Protein 4L0N (pdb70)

GO terms:
  GO:0035329 hippo signaling (P, IDA)
  GO:0005737 cytoplasm (C, IDA)
  GO:0005813 centrosome (C, IDA)
  GO:0060243 negative regulation of cell growth involved in contact inhibition (P, IDA)
  GO:0071539 protein localization to centrosome (P, IDA)
  GO:0035332 positive regulation of hippo signaling (P, IDA)
  GO:0032991 protein-containing complex (C, IDA)
  GO:0140537 transcription regulator activator activity (F, IGI)
  GO:0050821 protein stabilization (P, IMP)
  GO:0004672 protein kinase activity (F, IDA)
  GO:0004674 protein serine/threonine kinase activity (F, IDA)
  GO:0005737 cytoplasm (C, EXP)
  GO:0106310 protein serine kinase activity (F, EXP)
  GO:0035329 hippo signaling (P, TAS)
  GO:0006915 apoptotic process (P, TAS)
  GO:0005515 protein binding (F, IPI)
  GO:0004674 protein serine/threonine kinase activity (F, EXP)
  GO:0005829 cytosol (C, TAS)
  GO:0042802 identical protein binding (F, IPI)
  GO:0043539 protein serine/threonine kinase activator activity (F, TAS)

Structure (mmCIF, N/CA/C/O backbone):
data_4L0N
#
_entry.id   4L0N
#
_cell.length_a   61.320
_cell.length_b   61.320
_cell.length_c   301.860
_cell.angle_alpha   90.00
_cell.angle_beta   90.00
_cell.angle_gamma   90.00
#
_symmetry.space_group_name_H-M   'P 41 21 2'
#
loop_
_entity.id
_entity.type
_entity.pdbx_description
1 polymer 'Serine/threonine-protein kinase 3'
2 water water
#
loop_
_atom_site.group_PDB
_atom_site.id
_atom_site.type_symbol
_atom_site.label_atom_id
_atom_site.label_alt_id
_atom_site.label_comp_id
_atom_site.label_asym_id
_atom_site.label_entity_id
_atom_site.label_seq_id
_atom_site.pdbx_PDB_ins_code
_atom_site.Cartn_x
_atom_site.Cartn_y
_atom_site.Cartn_z
_atom_site.occupancy
_atom_site.B_iso_or_equiv
_atom_site.auth_seq_id
_atom_site.auth_comp_id
_atom_site.auth_asym_id
_atom_site.auth_atom_id
_atom_site.pdbx_PDB_model_num
ATOM 1 N N . SER A 1 1 ? 6.391 26.547 42.282 1.00 26.36 -1 SER A N 1
ATOM 2 C CA . SER A 1 1 ? 7.547 26.397 43.183 1.00 22.02 -1 SER A CA 1
ATOM 3 C C . SER A 1 1 ? 8.832 26.091 42.421 1.00 21.89 -1 SER A C 1
ATOM 4 O O . SER A 1 1 ? 8.793 25.652 41.241 1.00 19.73 -1 SER A O 1
ATOM 7 N N . MET A 1 2 ? 9.972 26.226 43.100 1.00 21.59 0 MET A N 1
ATOM 8 C CA . MET A 1 2 ? 11.253 25.837 42.527 1.00 21.33 0 MET A CA 1
ATOM 9 C C . MET A 1 2 ? 11.300 24.374 42.124 1.00 20.18 0 MET A C 1
ATOM 10 O O . MET A 1 2 ? 11.942 24.028 41.123 1.00 19.59 0 MET A O 1
ATOM 15 N N . ASP A 1 3 ? 10.690 23.508 42.920 1.00 17.49 436 ASP A N 1
ATOM 16 C CA . ASP A 1 3 ? 10.723 22.091 42.592 1.00 16.71 436 ASP A CA 1
ATOM 17 C C . ASP A 1 3 ? 9.982 21.831 41.271 1.00 16.41 436 ASP A C 1
ATOM 18 O O . ASP A 1 3 ? 10.515 21.130 40.394 1.00 15.04 436 ASP A O 1
ATOM 23 N N . PHE A 1 4 ? 8.798 22.407 41.145 1.00 15.70 437 PHE A N 1
ATOM 24 C CA . PHE A 1 4 ? 8.071 22.330 39.885 1.00 16.14 437 PHE A CA 1
ATOM 25 C C . PHE A 1 4 ? 8.874 22.904 38.740 1.00 16.59 437 PHE A C 1
ATOM 26 O O . PHE A 1 4 ? 8.942 22.303 37.672 1.00 15.56 437 PHE A O 1
ATOM 34 N N . ASP A 1 5 ? 9.564 23.992 38.962 1.00 16.47 438 ASP A N 1
ATOM 35 C CA . ASP A 1 5 ? 10.361 24.647 37.877 1.00 16.67 438 ASP A CA 1
ATOM 36 C C . ASP A 1 5 ? 11.481 23.727 37.386 1.00 18.36 438 ASP A C 1
ATOM 37 O O . ASP A 1 5 ? 11.837 23.696 36.205 1.00 23.32 438 ASP A O 1
ATOM 42 N N . PHE A 1 6 ? 12.057 22.979 38.298 1.00 17.32 439 PHE A N 1
ATOM 43 C CA . PHE A 1 6 ? 13.067 22.013 37.930 1.00 17.07 439 PHE A CA 1
ATOM 44 C C . PHE A 1 6 ? 12.459 20.786 37.236 1.00 14.29 439 PHE A C 1
ATOM 45 O O . PHE A 1 6 ? 12.922 20.374 36.180 1.00 14.90 439 PHE A O 1
ATOM 53 N N . LEU A 1 7 ? 11.388 20.246 37.803 1.00 14.28 440 LEU A N 1
ATOM 54 C CA . LEU A 1 7 ? 10.847 19.008 37.336 1.00 12.88 440 LEU A CA 1
ATOM 55 C C . LEU A 1 7 ? 10.195 19.143 35.927 1.00 12.55 440 LEU A C 1
ATOM 56 O O . LEU A 1 7 ? 10.193 18.189 35.159 1.00 12.48 440 LEU A O 1
ATOM 61 N N . LYS A 1 8 ? 9.688 20.313 35.611 1.00 12.95 441 LYS A N 1
ATOM 62 C CA A LYS A 1 8 ? 9.043 20.541 34.310 0.50 13.47 441 LYS A CA 1
ATOM 63 C CA B LYS A 1 8 ? 9.054 20.528 34.304 0.50 13.51 441 LYS A CA 1
ATOM 64 C C . LYS A 1 8 ? 10.067 20.396 33.187 1.00 13.53 441 LYS A C 1
ATOM 65 O O . LYS A 1 8 ? 9.691 20.125 32.058 1.00 15.22 441 LYS A O 1
ATOM 76 N N . ASN A 1 9 ? 11.359 20.544 33.495 1.00 12.87 442 ASN A N 1
ATOM 77 C CA . ASN A 1 9 ? 12.427 20.370 32.514 1.00 13.80 442 ASN A CA 1
ATOM 78 C C . ASN A 1 9 ? 12.839 18.915 32.273 1.00 12.18 442 ASN A C 1
ATOM 79 O O . ASN A 1 9 ? 13.700 18.625 31.428 1.00 13.23 442 ASN A O 1
ATOM 84 N N . LEU A 1 10 ? 12.234 17.962 32.978 1.00 11.98 443 LEU A N 1
ATOM 85 C CA . LEU A 1 10 ? 12.555 16.574 32.801 1.00 12.90 443 LEU A CA 1
ATOM 86 C C . LEU A 1 10 ? 11.596 15.907 31.853 1.00 11.59 443 LEU A C 1
ATOM 87 O O . LEU A 1 10 ? 10.496 16.435 31.576 1.00 12.90 443 LEU A O 1
ATOM 92 N N . SER A 1 11 ? 12.016 14.784 31.289 1.00 11.07 444 SER A N 1
ATOM 93 C CA . SER A 1 11 ? 11.111 14.005 30.461 1.00 12.77 444 SER A CA 1
ATOM 94 C C . SER A 1 11 ? 9.955 13.412 31.216 1.00 12.02 444 SER A C 1
ATOM 95 O O . SER A 1 11 ? 10.034 13.193 32.407 1.00 11.87 444 SER A O 1
ATOM 98 N N . LEU A 1 12 ? 8.882 13.088 30.501 1.00 12.82 445 LEU A N 1
ATOM 99 C CA . LEU A 1 12 ? 7.758 12.419 31.143 1.00 13.23 445 LEU A CA 1
ATOM 100 C C . LEU A 1 12 ? 8.220 11.098 31.758 1.00 13.01 445 LEU A C 1
ATOM 101 O O . LEU A 1 12 ? 7.822 10.750 32.868 1.00 13.40 445 LEU A O 1
ATOM 106 N N . GLU A 1 13 ? 9.040 10.322 31.043 1.00 14.73 446 GLU A N 1
ATOM 107 C CA . GLU A 1 13 ? 9.458 9.023 31.569 1.00 15.60 446 GLU A CA 1
ATOM 108 C C . GLU A 1 13 ? 10.247 9.206 32.843 1.00 14.40 446 GLU A C 1
ATOM 109 O O . GLU A 1 13 ? 10.106 8.411 33.774 1.00 15.34 446 GLU A O 1
ATOM 115 N N . GLU A 1 14 ? 11.133 10.200 32.875 1.00 14.60 447 GLU A N 1
ATOM 116 C CA . GLU A 1 14 ? 11.879 10.434 34.104 1.00 14.01 447 GLU A CA 1
ATOM 117 C C . GLU A 1 14 ? 10.976 10.821 35.292 1.00 12.86 447 GLU A C 1
ATOM 118 O O . GLU A 1 14 ? 11.177 10.427 36.463 1.00 13.98 447 GLU A O 1
ATOM 124 N N . LEU A 1 15 ? 9.980 11.629 34.968 1.00 11.58 448 LEU A N 1
ATOM 125 C CA . LEU A 1 15 ? 9.023 12.038 36.013 1.00 11.24 448 LEU A CA 1
ATOM 126 C C . LEU A 1 15 ? 8.274 10.787 36.522 1.00 12.09 448 LEU A C 1
ATOM 127 O O . LEU A 1 15 ? 8.045 10.672 37.728 1.00 11.98 448 LEU A O 1
ATOM 132 N N . GLN A 1 16 ? 7.905 9.875 35.630 1.00 11.89 449 GLN A N 1
ATOM 133 C CA . GLN A 1 16 ? 7.201 8.658 36.058 1.00 13.45 449 GLN A CA 1
ATOM 134 C C . GLN A 1 16 ? 8.084 7.809 36.956 1.00 13.08 449 GLN A C 1
ATOM 135 O O . GLN A 1 16 ? 7.666 7.286 37.985 1.00 13.41 449 GLN A O 1
ATOM 141 N N . MET A 1 17 ? 9.352 7.732 36.595 1.00 12.83 450 MET A N 1
ATOM 142 C CA A MET A 1 17 ? 10.304 6.974 37.395 0.70 13.71 450 MET A CA 1
ATOM 143 C CA B MET A 1 17 ? 10.311 6.971 37.423 0.30 13.49 450 MET A CA 1
ATOM 144 C C . MET A 1 17 ? 10.492 7.610 38.808 1.00 13.83 450 MET A C 1
ATOM 145 O O . MET A 1 17 ? 10.547 6.934 39.864 1.00 14.90 450 MET A O 1
ATOM 154 N N . ARG A 1 18 ? 10.616 8.937 38.836 1.00 13.24 451 ARG A N 1
ATOM 155 C CA A ARG A 1 18 ? 10.767 9.648 40.097 0.70 13.45 451 ARG A CA 1
ATOM 156 C CA B ARG A 1 18 ? 10.759 9.627 40.097 0.30 13.01 451 ARG A CA 1
ATOM 157 C C . ARG A 1 18 ? 9.525 9.452 40.955 1.00 12.71 451 ARG A C 1
ATOM 158 O O . ARG A 1 18 ? 9.655 9.247 42.171 1.00 14.28 451 ARG A O 1
ATOM 173 N N . LEU A 1 19 ? 8.331 9.491 40.363 1.00 11.71 452 LEU A N 1
ATOM 174 C CA . LEU A 1 19 ? 7.118 9.298 41.159 1.00 13.03 452 LEU A CA 1
ATOM 175 C C . LEU A 1 19 ? 7.143 7.901 41.792 1.00 12.35 452 LEU A C 1
ATOM 176 O O . LEU A 1 19 ? 6.834 7.744 42.993 1.00 14.22 452 LEU A O 1
ATOM 181 N N . LYS A 1 20 ? 7.484 6.868 41.010 1.00 12.94 453 LYS A N 1
ATOM 182 C CA A LYS A 1 20 ? 7.486 5.510 41.517 0.50 13.67 453 LYS A CA 1
ATOM 183 C CA B LYS A 1 20 ? 7.570 5.468 41.458 0.50 14.03 453 LYS A CA 1
ATOM 184 C C . LYS A 1 20 ? 8.566 5.246 42.571 1.00 14.31 453 LYS A C 1
ATOM 185 O O . LYS A 1 20 ? 8.388 4.395 43.428 1.00 16.72 453 LYS A O 1
ATOM 196 N N . ALA A 1 21 ? 9.647 6.008 42.541 1.00 13.56 454 ALA A N 1
ATOM 197 C CA . ALA A 1 21 ? 10.735 5.822 43.509 1.00 14.27 454 ALA A CA 1
ATOM 198 C C . ALA A 1 21 ? 10.398 6.368 44.888 1.00 14.81 454 ALA A C 1
ATOM 199 O O . ALA A 1 21 ? 11.034 5.980 45.876 1.00 16.47 454 ALA A O 1
ATOM 201 N N . LEU A 1 22 ? 9.419 7.249 44.989 1.00 13.63 455 LEU A N 1
ATOM 202 C CA . LEU A 1 22 ? 9.137 7.922 46.273 1.00 14.94 455 LEU A CA 1
ATOM 203 C C . LEU A 1 22 ? 8.743 6.918 47.381 1.00 15.24 455 LEU A C 1
ATOM 204 O O . LEU A 1 22 ? 9.216 7.040 48.520 1.00 14.27 455 LEU A O 1
ATOM 209 N N . ASP A 1 23 ? 7.814 6.005 47.098 1.00 15.46 456 ASP A N 1
ATOM 210 C CA . ASP A 1 23 ? 7.359 5.067 48.131 1.00 15.64 456 ASP A CA 1
ATOM 211 C C . ASP A 1 23 ? 8.499 4.209 48.691 1.00 15.00 456 ASP A C 1
ATOM 212 O O . ASP A 1 23 ? 8.643 4.106 49.918 1.00 15.51 456 ASP A O 1
ATOM 217 N N . PRO A 1 24 ? 9.336 3.580 47.839 1.00 15.57 457 PRO A N 1
ATOM 218 C CA . PRO A 1 24 ? 10.448 2.829 48.368 1.00 16.20 457 PRO A CA 1
ATOM 219 C C . PRO A 1 24 ? 11.468 3.680 49.106 1.00 15.46 457 PRO A C 1
ATOM 220 O O . PRO A 1 24 ? 12.067 3.256 50.113 1.00 18.69 457 PRO A O 1
ATOM 224 N N . MET A 1 25 ? 11.712 4.888 48.657 1.00 15.55 458 MET A N 1
ATOM 225 C CA . MET A 1 25 ? 12.604 5.797 49.389 1.00 16.96 458 MET A CA 1
ATOM 226 C C . MET A 1 25 ? 12.063 6.123 50.772 1.00 16.33 458 MET A C 1
ATOM 227 O O . MET A 1 25 ? 12.835 6.123 51.742 1.00 16.96 458 MET A O 1
ATOM 232 N N . MET A 1 26 ? 10.776 6.392 50.874 1.00 13.55 459 MET A N 1
ATOM 233 C CA . MET A 1 26 ? 10.156 6.657 52.175 1.00 14.24 459 MET A CA 1
ATOM 234 C C . MET A 1 26 ? 10.296 5.445 53.080 1.00 13.10 459 MET A C 1
ATOM 235 O O . MET A 1 26 ? 10.588 5.588 54.256 1.00 13.63 459 MET A O 1
ATOM 240 N N . GLU A 1 27 ? 10.043 4.250 52.560 1.00 13.47 460 GLU A N 1
ATOM 241 C CA A GLU A 1 27 ? 10.149 3.032 53.360 0.70 14.29 460 GLU A CA 1
ATOM 242 C CA B GLU A 1 27 ? 10.148 3.036 53.357 0.30 14.14 460 GLU A CA 1
ATOM 243 C C . GLU A 1 27 ? 11.554 2.849 53.889 1.00 14.31 460 GLU A C 1
ATOM 244 O O . GLU A 1 27 ? 11.724 2.443 55.079 1.00 14.76 460 GLU A O 1
ATOM 255 N N . ARG A 1 28 ? 12.574 3.170 53.108 1.00 14.86 461 ARG A N 1
ATOM 256 C CA . ARG A 1 28 ? 13.901 3.081 53.596 1.00 14.51 461 ARG A CA 1
ATOM 257 C C . ARG A 1 28 ? 14.176 4.085 54.677 1.00 15.34 461 ARG A C 1
ATOM 258 O O . ARG A 1 28 ? 14.906 3.776 55.653 1.00 17.07 461 ARG A O 1
ATOM 266 N N . GLU A 1 29 ? 13.619 5.290 54.526 1.00 14.46 462 GLU A N 1
ATOM 267 C CA . GLU A 1 29 ? 13.754 6.315 55.576 1.00 16.38 462 GLU A CA 1
ATOM 268 C C . GLU A 1 29 ? 13.131 5.870 56.897 1.00 13.95 462 GLU A C 1
ATOM 269 O O . GLU A 1 29 ? 13.630 6.182 57.970 1.00 16.41 462 GLU A O 1
ATOM 275 N N . ILE A 1 30 ? 12.012 5.202 56.833 1.00 12.46 463 ILE A N 1
ATOM 276 C CA . ILE A 1 30 ? 11.345 4.683 58.050 1.00 13.05 463 ILE A CA 1
ATOM 277 C C . ILE A 1 30 ? 12.278 3.672 58.685 1.00 13.91 463 ILE A C 1
ATOM 278 O O . ILE A 1 30 ? 12.424 3.654 59.902 1.00 13.63 463 ILE A O 1
ATOM 283 N N . GLU A 1 31 ? 12.894 2.780 57.909 1.00 12.52 464 GLU A N 1
ATOM 284 C CA . GLU A 1 31 ? 13.851 1.815 58.497 1.00 13.15 464 GLU A CA 1
ATOM 285 C C . GLU A 1 31 ? 15.006 2.564 59.166 1.00 14.05 464 GLU A C 1
ATOM 286 O O . GLU A 1 31 ? 15.472 2.152 60.265 1.00 15.19 464 GLU A O 1
ATOM 292 N N . GLU A 1 32 ? 15.563 3.577 58.534 1.00 14.91 465 GLU A N 1
ATOM 293 C CA . GLU A 1 32 ? 16.619 4.379 59.146 1.00 15.47 465 GLU A CA 1
ATOM 294 C C . GLU A 1 32 ? 16.161 4.981 60.463 1.00 16.35 465 GLU A C 1
ATOM 295 O O . GLU A 1 32 ? 16.913 5.025 61.443 1.00 17.72 465 GLU A O 1
ATOM 301 N N . LEU A 1 33 ? 14.926 5.464 60.498 1.00 15.91 466 LEU A N 1
ATOM 302 C CA . LEU A 1 33 ? 14.346 6.069 61.705 1.00 16.01 466 LEU A CA 1
ATOM 303 C C . LEU A 1 33 ? 14.305 5.033 62.808 1.00 15.99 466 LEU A C 1
ATOM 304 O O . LEU A 1 33 ? 14.597 5.321 63.993 1.00 17.63 466 LEU A O 1
ATOM 309 N N . ARG A 1 34 ? 13.894 3.834 62.499 1.00 13.75 467 ARG A N 1
ATOM 310 C CA . ARG A 1 34 ? 13.841 2.813 63.537 1.00 15.10 467 ARG A CA 1
ATOM 311 C C . ARG A 1 34 ? 15.225 2.570 64.127 1.00 15.47 467 ARG A C 1
ATOM 312 O O . ARG A 1 34 ? 15.374 2.348 65.324 1.00 15.54 467 ARG A O 1
ATOM 320 N N . GLN A 1 35 ? 16.244 2.553 63.304 1.00 14.58 468 GLN A N 1
ATOM 321 C CA . GLN A 1 35 ? 17.615 2.350 63.789 1.00 15.62 468 GLN A CA 1
ATOM 322 C C . GLN A 1 35 ? 18.048 3.521 64.668 1.00 16.57 468 GLN A C 1
ATOM 323 O O . GLN A 1 35 ? 18.693 3.308 65.688 1.00 19.60 468 GLN A O 1
ATOM 329 N N . ARG A 1 36 ? 17.661 4.748 64.312 1.00 17.37 469 ARG A N 1
ATOM 330 C CA . ARG A 1 36 ? 17.966 5.881 65.155 1.00 16.73 469 ARG A CA 1
ATOM 331 C C . ARG A 1 36 ? 17.253 5.762 66.508 1.00 17.57 469 ARG A C 1
ATOM 332 O O . ARG A 1 36 ? 17.854 6.122 67.552 1.00 19.82 469 ARG A O 1
ATOM 340 N N . TYR A 1 37 ? 16.034 5.271 66.539 1.00 16.03 470 TYR A N 1
ATOM 341 C CA . TYR A 1 37 ? 15.340 5.148 67.803 1.00 15.88 470 TYR A CA 1
ATOM 342 C C . TYR A 1 37 ? 15.952 4.107 68.732 1.00 17.76 470 TYR A C 1
ATOM 343 O O . TYR A 1 37 ? 15.837 4.266 69.975 1.00 17.48 470 TYR A O 1
ATOM 352 N N . THR A 1 38 ? 16.616 3.064 68.213 1.00 18.22 471 THR A N 1
ATOM 353 C CA A THR A 1 38 ? 17.314 2.085 69.107 0.50 19.94 471 THR A CA 1
ATOM 354 C CA B THR A 1 38 ? 17.238 2.103 69.102 0.50 18.77 471 THR A CA 1
ATOM 355 C C . THR A 1 38 ? 18.350 2.802 69.926 1.00 17.39 471 THR A C 1
ATOM 356 O O . THR A 1 38 ? 18.521 2.517 71.099 1.00 18.39 471 THR A O 1
ATOM 363 N N . ALA A 1 39 ? 19.016 3.781 69.320 1.00 18.32 472 ALA A N 1
ATOM 364 C CA . ALA A 1 39 ? 20.027 4.621 69.962 1.00 18.76 472 ALA A CA 1
ATOM 365 C C . ALA A 1 39 ? 19.484 5.659 70.964 1.00 20.50 472 ALA A C 1
ATOM 366 O O . ALA A 1 39 ? 20.221 6.171 71.832 1.00 21.98 472 ALA A O 1
ATOM 368 N N . LYS A 1 40 ? 18.221 6.006 70.803 1.00 16.21 473 LYS A N 1
ATOM 369 C CA . LYS A 1 40 ? 17.531 6.807 71.796 1.00 16.21 473 LYS A CA 1
ATOM 370 C C . LYS A 1 40 ? 17.115 5.971 72.985 1.00 16.30 473 LYS A C 1
ATOM 371 O O . LYS A 1 40 ? 17.129 6.419 74.146 1.00 16.92 473 LYS A O 1
ATOM 377 N N . ARG A 1 41 ? 16.704 4.764 72.718 1.00 15.75 474 ARG A N 1
ATOM 378 C CA . ARG A 1 41 ? 16.284 3.869 73.776 1.00 15.00 474 ARG A CA 1
ATOM 379 C C . ARG A 1 41 ? 17.421 3.429 74.674 1.00 15.71 474 ARG A C 1
ATOM 380 O O . ARG A 1 41 ? 17.273 3.303 75.888 1.00 16.16 474 ARG A O 1
ATOM 388 N N . GLN A 1 42 ? 18.569 3.169 74.087 1.00 15.23 475 GLN A N 1
ATOM 389 C CA . GLN A 1 42 ? 19.640 2.514 74.798 1.00 14.54 475 GLN A CA 1
ATOM 390 C C . GLN A 1 42 ? 20.122 3.292 76.040 1.00 15.63 475 GLN A C 1
ATOM 391 O O . GLN A 1 42 ? 20.343 2.656 77.061 1.00 16.98 475 GLN A O 1
ATOM 397 N N . PRO A 1 43 ? 20.362 4.605 75.911 1.00 15.25 476 PRO A N 1
ATOM 398 C CA . PRO A 1 43 ? 20.836 5.335 77.134 1.00 15.74 476 PRO A CA 1
ATOM 399 C C . PRO A 1 43 ? 19.857 5.218 78.275 1.00 14.37 476 PRO A C 1
ATOM 400 O O . PRO A 1 43 ? 20.284 5.262 79.438 1.00 15.98 476 PRO A O 1
ATOM 404 N N . ILE A 1 44 ? 18.552 5.223 77.987 1.00 14.41 477 ILE A N 1
ATOM 405 C CA . ILE A 1 44 ? 17.556 5.104 79.038 1.00 14.92 477 ILE A CA 1
ATOM 406 C C . ILE A 1 44 ? 17.680 3.759 79.686 1.00 14.03 477 ILE A C 1
ATOM 407 O O . ILE A 1 44 ? 17.648 3.659 80.931 1.00 14.54 477 ILE A O 1
ATOM 412 N N . LEU A 1 45 ? 17.799 2.680 78.893 1.00 15.19 478 LEU A N 1
ATOM 413 C CA . LEU A 1 45 ? 17.986 1.356 79.440 1.00 16.67 478 LEU A CA 1
ATOM 414 C C . LEU A 1 45 ? 19.275 1.319 80.283 1.00 15.82 478 LEU A C 1
ATOM 415 O O . LEU A 1 45 ? 19.294 0.721 81.337 1.00 17.88 478 LEU A O 1
ATOM 420 N N . ASP A 1 46 ? 20.334 1.951 79.800 1.00 14.92 479 ASP A N 1
ATOM 421 C CA . ASP A 1 46 ? 21.646 1.977 80.518 1.00 18.35 479 ASP A CA 1
ATOM 422 C C . ASP A 1 46 ? 21.469 2.692 81.878 1.00 17.76 479 ASP A C 1
ATOM 423 O O . ASP A 1 46 ? 22.034 2.245 82.909 1.00 18.89 479 ASP A O 1
ATOM 428 N N . ALA A 1 47 ? 20.710 3.788 81.874 1.00 15.62 480 ALA A N 1
ATOM 429 C CA . ALA A 1 47 ? 20.463 4.518 83.111 1.00 16.81 480 ALA A CA 1
ATOM 430 C C . ALA A 1 47 ? 19.663 3.675 84.064 1.00 16.84 480 ALA A C 1
ATOM 431 O O . ALA A 1 47 ? 19.962 3.672 85.294 1.00 17.76 480 ALA A O 1
ATOM 433 N N . MET A 1 48 ? 18.652 2.951 83.578 1.00 16.28 481 MET A N 1
ATOM 434 C CA . MET A 1 48 ? 17.854 2.054 84.435 1.00 15.91 481 MET A CA 1
ATOM 435 C C . MET A 1 48 ? 18.813 1.016 85.084 1.00 18.75 481 MET A C 1
ATOM 436 O O . MET A 1 48 ? 18.740 0.729 86.280 1.00 19.91 481 MET A O 1
ATOM 441 N N . ASP A 1 49 ? 19.708 0.476 84.286 1.00 17.92 482 ASP A N 1
ATOM 442 C CA . ASP A 1 49 ? 20.606 -0.583 84.756 1.00 19.45 482 ASP A CA 1
ATOM 443 C C . ASP A 1 49 ? 21.623 -0.023 85.810 1.00 21.31 482 ASP A C 1
ATOM 444 O O . ASP A 1 49 ? 22.179 -0.814 86.595 1.00 31.63 482 ASP A O 1
ATOM 449 N N . ALA A 1 50 ? 21.900 1.289 85.768 1.00 21.25 483 ALA A N 1
ATOM 450 C CA . ALA A 1 50 ? 22.858 1.951 86.696 1.00 21.35 483 ALA A CA 1
ATOM 451 C C . ALA A 1 50 ? 22.278 2.383 88.042 1.00 24.51 483 ALA A C 1
ATOM 452 O O . ALA A 1 50 ? 23.064 2.702 88.990 1.00 27.45 483 ALA A O 1
ATOM 454 N N . LYS A 1 51 ? 20.952 2.371 88.147 1.00 22.89 484 LYS A N 1
ATOM 455 C CA . LYS A 1 51 ? 20.268 2.792 89.362 1.00 23.21 484 LYS A CA 1
ATOM 456 C C . LYS A 1 51 ? 20.600 1.780 90.455 1.00 26.49 484 LYS A C 1
ATOM 457 O O . LYS A 1 51 ? 20.692 0.568 90.198 1.00 31.49 484 LYS A O 1
ATOM 464 N N . SER B 1 1 ? 27.991 10.853 78.601 1.00 41.40 -1 SER B N 1
ATOM 465 C CA . SER B 1 1 ? 27.375 12.061 77.973 1.00 41.77 -1 SER B CA 1
ATOM 466 C C . SER B 1 1 ? 26.662 12.863 79.039 1.00 41.17 -1 SER B C 1
ATOM 467 O O . SER B 1 1 ? 26.282 12.294 80.076 1.00 33.36 -1 SER B O 1
ATOM 470 N N . MET B 1 2 ? 26.501 14.174 78.798 1.00 38.56 0 MET B N 1
ATOM 471 C CA . MET B 1 2 ? 25.706 15.052 79.674 1.00 32.52 0 MET B CA 1
ATOM 472 C C . MET B 1 2 ? 24.255 14.551 79.730 1.00 32.07 0 MET B C 1
ATOM 473 O O . MET B 1 2 ? 23.622 14.612 80.775 1.00 28.69 0 MET B O 1
ATOM 478 N N . ASP B 1 3 ? 23.777 14.016 78.601 1.00 28.05 436 ASP B N 1
ATOM 479 C CA . ASP B 1 3 ? 22.438 13.421 78.497 1.00 27.16 436 ASP B CA 1
ATOM 480 C C . ASP B 1 3 ? 22.371 12.194 79.415 1.00 26.79 436 ASP B C 1
ATOM 481 O O . ASP B 1 3 ? 21.454 12.060 80.195 1.00 22.88 436 ASP B O 1
ATOM 486 N N . PHE B 1 4 ? 23.390 11.322 79.378 1.00 28.09 437 PHE B N 1
ATOM 487 C CA . PHE B 1 4 ? 23.388 10.108 80.213 1.00 24.40 437 PHE B CA 1
ATOM 488 C C . PHE B 1 4 ? 23.449 10.520 81.690 1.00 19.55 437 PHE B C 1
ATOM 489 O O . PHE B 1 4 ? 22.786 9.919 82.558 1.00 19.90 437 PHE B O 1
ATOM 497 N N . ASP B 1 5 ? 24.252 11.519 81.970 1.00 21.79 438 ASP B N 1
ATOM 498 C CA . ASP B 1 5 ? 24.384 12.012 83.351 1.00 21.82 438 ASP B CA 1
ATOM 499 C C . ASP B 1 5 ? 23.058 12.551 83.882 1.00 19.34 438 ASP B C 1
ATOM 500 O O . ASP B 1 5 ? 22.687 12.283 85.017 1.00 20.04 438 ASP B O 1
ATOM 505 N N . PHE B 1 6 ? 22.302 13.199 83.015 1.00 18.35 439 PHE B N 1
ATOM 506 C CA . PHE B 1 6 ? 20.931 13.566 83.322 1.00 14.98 439 PHE B CA 1
ATOM 507 C C . PHE B 1 6 ? 20.036 12.352 83.580 1.00 14.31 439 PHE B C 1
ATOM 508 O O . PHE B 1 6 ? 19.345 12.234 84.600 1.00 14.19 439 PHE B O 1
ATOM 516 N N . LEU B 1 7 ? 20.025 11.413 82.665 1.00 14.58 440 LEU B N 1
ATOM 517 C CA . LEU B 1 7 ? 19.194 10.226 82.795 1.00 14.17 440 LEU B CA 1
ATOM 518 C C . LEU B 1 7 ? 19.455 9.402 84.072 1.00 13.94 440 LEU B C 1
ATOM 519 O O . LEU B 1 7 ? 18.517 8.919 84.726 1.00 14.38 440 LEU B O 1
ATOM 524 N N . LYS B 1 8 ? 20.706 9.299 84.437 1.00 15.50 441 LYS B N 1
ATOM 525 C CA . LYS B 1 8 ? 21.118 8.571 85.677 1.00 19.72 441 LYS B CA 1
ATOM 526 C C . LYS B 1 8 ? 20.514 9.188 86.908 1.00 15.28 441 LYS B C 1
ATOM 527 O O . LYS B 1 8 ? 20.321 8.504 87.936 1.00 15.73 441 LYS B O 1
ATOM 533 N N . ASN B 1 9 ? 20.261 10.489 86.862 1.00 15.30 442 ASN B N 1
ATOM 534 C CA . ASN B 1 9 ? 19.593 11.179 88.008 1.00 16.04 442 ASN B CA 1
ATOM 535 C C . ASN B 1 9 ? 18.167 10.729 88.206 1.00 16.26 442 ASN B C 1
ATOM 536 O O . ASN B 1 9 ? 17.615 10.763 89.302 1.00 16.66 442 ASN B O 1
ATOM 541 N N . LEU B 1 10 ? 17.488 10.405 87.111 1.00 13.48 443 LEU B N 1
ATOM 542 C CA . LEU B 1 10 ? 16.066 10.252 87.146 1.00 14.11 443 LEU B CA 1
ATOM 543 C C . LEU B 1 10 ? 15.616 9.029 87.891 1.00 12.54 443 LEU B C 1
ATOM 544 O O . LEU B 1 10 ? 16.252 7.960 87.822 1.00 15.07 443 LEU B O 1
ATOM 549 N N . SER B 1 11 ? 14.458 9.114 88.540 1.00 13.52 444 SER B N 1
ATOM 550 C CA . SER B 1 11 ? 13.861 7.947 89.174 1.00 15.54 444 SER B CA 1
ATOM 551 C C . SER B 1 11 ? 13.551 6.898 88.113 1.00 14.27 444 SER B C 1
ATOM 552 O O . SER B 1 11 ? 13.362 7.219 86.899 1.00 13.04 444 SER B O 1
ATOM 555 N N . LEU B 1 12 ? 13.394 5.657 88.522 1.00 14.45 445 LEU B N 1
ATOM 556 C CA A LEU B 1 12 ? 12.944 4.590 87.596 0.50 14.46 445 LEU B CA 1
ATOM 557 C CA B LEU B 1 12 ? 12.968 4.609 87.590 0.50 14.20 445 LEU B CA 1
ATOM 558 C C . LEU B 1 12 ? 11.629 4.949 86.905 1.00 15.83 445 LEU B C 1
ATOM 559 O O . LEU B 1 12 ? 11.464 4.693 85.696 1.00 17.66 445 LEU B O 1
ATOM 568 N N . GLU B 1 13 ? 10.699 5.574 87.649 1.00 15.84 446 GLU B N 1
ATOM 569 C CA A GLU B 1 13 ? 9.410 5.954 87.110 0.50 17.13 446 GLU B CA 1
ATOM 570 C CA B GLU B 1 13 ? 9.395 5.966 87.095 0.50 17.14 446 GLU B CA 1
ATOM 571 C C . GLU B 1 13 ? 9.606 6.994 85.988 1.00 15.27 446 GLU B C 1
ATOM 572 O O . GLU B 1 13 ? 8.952 6.938 84.934 1.00 16.78 446 GLU B O 1
ATOM 583 N N . GLU B 1 14 ? 10.503 7.938 86.191 1.00 14.38 447 GLU B N 1
ATOM 584 C CA . GLU B 1 14 ? 10.741 8.954 85.177 1.00 13.64 447 GLU B CA 1
ATOM 585 C C . GLU B 1 14 ? 11.393 8.322 83.934 1.00 13.12 447 GLU B C 1
ATOM 586 O O . GLU B 1 14 ? 11.098 8.700 82.787 1.00 13.48 447 GLU B O 1
ATOM 592 N N . LEU B 1 15 ? 12.283 7.380 84.132 1.00 13.11 448 LEU B N 1
ATOM 593 C CA . LEU B 1 15 ? 12.944 6.673 83.009 1.00 12.82 448 LEU B CA 1
ATOM 594 C C . LEU B 1 15 ? 11.932 5.839 82.261 1.00 13.24 448 LEU B C 1
ATOM 595 O O . LEU B 1 15 ? 11.982 5.804 81.014 1.00 14.60 448 LEU B O 1
ATOM 600 N N . GLN B 1 16 ? 11.042 5.144 82.950 1.00 13.79 449 GLN B N 1
ATOM 601 C CA . GLN B 1 16 ? 10.037 4.376 82.303 1.00 16.43 449 GLN B CA 1
ATOM 602 C C . GLN B 1 16 ? 9.133 5.242 81.454 1.00 16.08 449 GLN B C 1
ATOM 603 O O . GLN B 1 16 ? 8.769 4.858 80.324 1.00 18.16 449 GLN B O 1
ATOM 609 N N . MET B 1 17 ? 8.751 6.400 81.945 1.00 14.49 450 MET B N 1
ATOM 610 C CA . MET B 1 17 ? 7.905 7.278 81.207 1.00 15.07 450 MET B CA 1
ATOM 611 C C . MET B 1 17 ? 8.576 7.725 79.919 1.00 14.30 450 MET B C 1
ATOM 612 O O . MET B 1 17 ? 7.948 7.772 78.874 1.00 16.07 450 MET B O 1
ATOM 617 N N . ARG B 1 18 ? 9.848 8.064 79.971 1.00 14.47 451 ARG B N 1
ATOM 618 C CA . ARG B 1 18 ? 10.629 8.484 78.800 1.00 15.15 451 ARG B CA 1
ATOM 619 C C . ARG B 1 18 ? 10.743 7.334 77.806 1.00 15.03 451 ARG B C 1
ATOM 620 O O . ARG B 1 18 ? 10.609 7.528 76.589 1.00 17.03 451 ARG B O 1
ATOM 628 N N . LEU B 1 19 ? 11.010 6.143 78.275 1.00 14.31 452 LEU B N 1
ATOM 629 C CA . LEU B 1 19 ? 11.165 5.020 77.354 1.00 16.61 452 LEU B CA 1
ATOM 630 C C . LEU B 1 19 ? 9.849 4.809 76.623 1.00 17.33 452 LEU B C 1
ATOM 631 O O . LEU B 1 19 ? 9.830 4.667 75.400 1.00 18.31 452 LEU B O 1
ATOM 636 N N . LYS B 1 20 ? 8.739 4.815 77.339 1.00 16.25 453 LYS B N 1
ATOM 637 C CA . LYS B 1 20 ? 7.423 4.564 76.730 1.00 16.98 453 LYS B CA 1
ATOM 638 C C . LYS B 1 20 ? 7.057 5.666 75.740 1.00 17.50 453 LYS B C 1
ATOM 639 O O . LYS B 1 20 ? 6.476 5.351 74.685 1.00 20.39 453 LYS B O 1
ATOM 645 N N . ALA B 1 21 ? 7.476 6.896 76.002 1.00 17.34 454 ALA B N 1
ATOM 646 C CA . ALA B 1 21 ? 7.139 8.038 75.128 1.00 18.37 454 ALA B CA 1
ATOM 647 C C . ALA B 1 21 ? 7.831 7.942 73.767 1.00 17.64 454 ALA B C 1
ATOM 648 O O . ALA B 1 21 ? 7.383 8.548 72.841 1.00 17.65 454 ALA B O 1
ATOM 650 N N . LEU B 1 22 ? 8.918 7.191 73.667 1.00 16.86 455 LEU B N 1
ATOM 651 C CA . LEU B 1 22 ? 9.658 7.112 72.428 1.00 17.28 455 LEU B CA 1
ATOM 652 C C . LEU B 1 22 ? 8.805 6.447 71.330 1.00 15.53 455 LEU B C 1
ATOM 653 O O . LEU B 1 22 ? 9.036 6.704 70.142 1.00 15.86 455 LEU B O 1
ATOM 658 N N . ASP B 1 23 ? 7.885 5.585 71.692 1.00 17.78 456 ASP B N 1
ATOM 659 C CA . ASP B 1 23 ? 7.039 4.887 70.706 1.00 17.71 456 ASP B CA 1
ATOM 660 C C . ASP B 1 23 ? 6.108 5.895 69.975 1.00 15.99 456 ASP B C 1
ATOM 661 O O . ASP B 1 23 ? 6.184 6.000 68.733 1.00 16.62 456 ASP B O 1
ATOM 666 N N . PRO B 1 24 ? 5.286 6.678 70.689 1.00 17.47 457 PRO B N 1
ATOM 667 C CA . PRO B 1 24 ? 4.480 7.638 69.957 1.00 16.61 457 PRO B CA 1
ATOM 668 C C . PRO B 1 24 ? 5.369 8.709 69.308 1.00 16.17 457 PRO B C 1
ATOM 669 O O . PRO B 1 24 ? 4.982 9.250 68.280 1.00 18.82 457 PRO B O 1
ATOM 673 N N . MET B 1 25 ? 6.547 9.024 69.854 1.00 16.10 458 MET B N 1
ATOM 674 C CA . MET B 1 25 ? 7.398 9.980 69.219 1.00 15.32 458 MET B CA 1
ATOM 675 C C . MET B 1 25 ? 7.844 9.453 67.844 1.00 14.16 458 MET B C 1
ATOM 676 O O . MET B 1 25 ? 7.857 10.219 66.871 1.00 16.19 458 MET B O 1
ATOM 681 N N . MET B 1 26 ? 8.265 8.189 67.791 1.00 14.32 459 MET B N 1
ATOM 682 C CA . MET B 1 26 ? 8.738 7.637 66.539 1.00 14.11 459 MET B CA 1
ATOM 683 C C . MET B 1 26 ? 7.563 7.611 65.539 1.00 15.56 459 MET B C 1
ATOM 684 O O . MET B 1 26 ? 7.717 7.923 64.347 1.00 15.17 459 MET B O 1
ATOM 689 N N . GLU B 1 27 ? 6.401 7.191 65.991 1.00 14.14 460 GLU B N 1
ATOM 690 C CA . GLU B 1 27 ? 5.244 7.150 65.099 1.00 13.63 460 GLU B CA 1
ATOM 691 C C . GLU B 1 27 ? 4.924 8.516 64.562 1.00 14.80 460 GLU B C 1
ATOM 692 O O . GLU B 1 27 ? 4.559 8.667 63.365 1.00 15.70 460 GLU B O 1
ATOM 698 N N . ARG B 1 28 ? 5.013 9.551 65.386 1.00 14.77 461 ARG B N 1
ATOM 699 C CA . ARG B 1 28 ? 4.809 10.923 64.915 1.00 15.17 461 ARG B CA 1
ATOM 700 C C . ARG B 1 28 ? 5.818 11.307 63.812 1.00 13.88 461 ARG B C 1
ATOM 701 O O . ARG B 1 28 ? 5.476 12.019 62.837 1.00 15.80 461 ARG B O 1
ATOM 709 N N . GLU B 1 29 ? 7.059 10.871 63.974 1.00 15.06 462 GLU B N 1
ATOM 710 C CA . GLU B 1 29 ? 8.073 11.180 62.973 1.00 16.19 462 GLU B CA 1
ATOM 711 C C . GLU B 1 29 ? 7.796 10.371 61.679 1.00 14.92 462 GLU B C 1
ATOM 712 O O . GLU B 1 29 ? 8.035 10.897 60.580 1.00 16.09 462 GLU B O 1
ATOM 718 N N . ILE B 1 30 ? 7.244 9.174 61.785 1.00 13.22 463 ILE B N 1
ATOM 719 C CA . ILE B 1 30 ? 6.836 8.412 60.575 1.00 14.88 463 ILE B CA 1
ATOM 720 C C . ILE B 1 30 ? 5.734 9.213 59.873 1.00 15.96 463 ILE B C 1
ATOM 721 O O . ILE B 1 30 ? 5.720 9.309 58.634 1.00 16.27 463 ILE B O 1
ATOM 726 N N . GLU B 1 31 ? 4.797 9.787 60.617 1.00 14.75 464 GLU B N 1
ATOM 727 C CA . GLU B 1 31 ? 3.727 10.590 60.018 1.00 15.42 464 GLU B CA 1
ATOM 728 C C . GLU B 1 31 ? 4.295 11.780 59.352 1.00 16.54 464 GLU B C 1
ATOM 729 O O . GLU B 1 31 ? 3.829 12.145 58.244 1.00 17.25 464 GLU B O 1
ATOM 735 N N . GLU B 1 32 ? 5.323 12.399 59.929 1.00 15.29 465 GLU B N 1
ATOM 736 C CA . GLU B 1 32 ? 5.930 13.565 59.269 1.00 17.95 465 GLU B CA 1
ATOM 737 C C . GLU B 1 32 ? 6.592 13.105 57.977 1.00 16.16 465 GLU B C 1
ATOM 738 O O . GLU B 1 32 ? 6.560 13.835 56.969 1.00 18.05 465 GLU B O 1
ATOM 744 N N . LEU B 1 33 ? 7.274 11.980 57.987 1.00 15.85 466 LEU B N 1
ATOM 745 C CA . LEU B 1 33 ? 7.886 11.449 56.730 1.00 17.39 466 LEU B CA 1
ATOM 746 C C . LEU B 1 33 ? 6.814 11.316 55.654 1.00 18.08 466 LEU B C 1
ATOM 747 O O . LEU B 1 33 ? 7.055 11.633 54.461 1.00 19.94 466 LEU B O 1
ATOM 752 N N . ARG B 1 34 ? 5.649 10.794 56.012 1.00 16.71 467 ARG B N 1
ATOM 753 C CA A ARG B 1 34 ? 4.536 10.643 55.061 0.50 18.54 467 ARG B CA 1
ATOM 754 C CA B ARG B 1 34 ? 4.622 10.652 55.017 0.50 19.57 467 ARG B CA 1
ATOM 755 C C . ARG B 1 34 ? 4.172 11.993 54.460 1.00 22.01 467 ARG B C 1
ATOM 756 O O . ARG B 1 34 ? 3.883 12.086 53.246 1.00 21.56 467 ARG B O 1
ATOM 771 N N . GLN B 1 35 ? 4.085 13.030 55.290 1.00 18.66 468 GLN B N 1
ATOM 772 C CA . GLN B 1 35 ? 3.795 14.375 54.786 1.00 19.91 468 GLN B CA 1
ATOM 773 C C . GLN B 1 35 ? 4.877 14.909 53.892 1.00 21.40 468 GLN B C 1
ATOM 774 O O . GLN B 1 35 ? 4.563 15.516 52.863 1.00 24.67 468 GLN B O 1
ATOM 780 N N . ARG B 1 36 ? 6.119 14.717 54.244 1.00 20.49 469 ARG B N 1
ATOM 781 C CA . ARG B 1 36 ? 7.226 15.192 53.440 1.00 20.99 469 ARG B CA 1
ATOM 782 C C . ARG B 1 36 ? 7.223 14.507 52.066 1.00 19.28 469 ARG B C 1
ATOM 783 O O . ARG B 1 36 ? 7.411 15.184 51.031 1.00 20.38 469 ARG B O 1
ATOM 791 N N . TYR B 1 37 ? 6.962 13.224 52.034 1.00 16.19 470 TYR B N 1
ATOM 792 C CA . TYR B 1 37 ? 6.991 12.507 50.777 1.00 16.64 470 TYR B CA 1
ATOM 793 C C . TYR B 1 37 ? 5.783 12.835 49.928 1.00 20.35 470 TYR B C 1
ATOM 794 O O . TYR B 1 37 ? 5.855 12.759 48.709 1.00 22.07 470 TYR B O 1
ATOM 803 N N . THR B 1 38 ? 4.660 13.206 50.535 1.00 19.49 471 THR B N 1
ATOM 804 C CA . THR B 1 38 ? 3.489 13.638 49.752 1.00 23.68 471 THR B CA 1
ATOM 805 C C . THR B 1 38 ? 3.705 15.026 49.168 1.00 23.83 471 THR B C 1
ATOM 806 O O . THR B 1 38 ? 3.365 15.238 47.964 1.00 27.48 471 THR B O 1
ATOM 810 N N . ALA B 1 39 ? 4.476 15.867 49.843 1.00 26.40 472 ALA B N 1
ATOM 811 C CA . ALA B 1 39 ? 4.819 17.171 49.337 1.00 26.11 472 ALA B CA 1
ATOM 812 C C . ALA B 1 39 ? 5.458 16.862 48.012 1.00 34.64 472 ALA B C 1
ATOM 813 O O . ALA B 1 39 ? 4.831 17.180 46.985 1.00 30.42 472 ALA B O 1
ATOM 815 N N . LYS B 1 40 ? 6.481 16.004 48.062 1.00 22.76 473 LYS B N 1
ATOM 816 C CA . LYS B 1 40 ? 7.317 15.618 46.908 1.00 19.91 473 LYS B CA 1
ATOM 817 C C . LYS B 1 40 ? 6.531 15.088 45.697 1.00 18.63 473 LYS B C 1
ATOM 818 O O . LYS B 1 40 ? 6.943 15.330 44.575 1.00 18.39 473 LYS B O 1
ATOM 824 N N . ARG B 1 41 ? 5.498 14.313 45.912 1.00 16.51 474 ARG B N 1
ATOM 825 C CA . ARG B 1 41 ? 4.662 13.790 44.791 1.00 15.97 474 ARG B CA 1
ATOM 826 C C . ARG B 1 41 ? 4.025 14.926 44.017 1.00 16.23 474 ARG B C 1
ATOM 827 O O . ARG B 1 41 ? 3.887 14.822 42.793 1.00 15.57 474 ARG B O 1
ATOM 835 N N . GLN B 1 42 ? 3.543 15.953 44.720 1.00 16.44 475 GLN B N 1
ATOM 836 C CA . GLN B 1 42 ? 2.729 16.952 44.062 1.00 16.20 475 GLN B CA 1
ATOM 837 C C . GLN B 1 42 ? 3.416 17.663 42.894 1.00 14.33 475 GLN B C 1
ATOM 838 O O . GLN B 1 42 ? 2.821 17.778 41.844 1.00 14.88 475 GLN B O 1
ATOM 844 N N . PRO B 1 43 ? 4.648 18.147 43.083 1.00 12.71 476 PRO B N 1
ATOM 845 C CA . PRO B 1 43 ? 5.247 18.880 41.947 1.00 12.63 476 PRO B CA 1
ATOM 846 C C . PRO B 1 43 ? 5.547 17.959 40.796 1.00 12.48 476 PRO B C 1
ATOM 847 O O . PRO B 1 43 ? 5.626 18.411 39.646 1.00 12.18 476 PRO B O 1
ATOM 851 N N . ILE B 1 44 ? 5.810 16.694 41.079 1.00 11.48 477 ILE B N 1
ATOM 852 C CA . ILE B 1 44 ? 5.996 15.705 40.018 1.00 11.44 477 ILE B CA 1
ATOM 853 C C . ILE B 1 44 ? 4.711 15.566 39.208 1.00 12.56 477 ILE B C 1
ATOM 854 O O . ILE B 1 44 ? 4.740 15.625 37.988 1.00 12.47 477 ILE B O 1
ATOM 859 N N . LEU B 1 45 ? 3.573 15.400 39.900 1.00 12.71 478 LEU B N 1
ATOM 860 C CA . LEU B 1 45 ? 2.292 15.279 39.245 1.00 13.80 478 LEU B CA 1
ATOM 861 C C . LEU B 1 45 ? 1.983 16.536 38.468 1.00 13.46 478 LEU B C 1
ATOM 862 O O . LEU B 1 45 ? 1.444 16.488 37.348 1.00 15.22 478 LEU B O 1
ATOM 867 N N . ASP B 1 46 ? 2.303 17.689 39.025 1.00 13.25 479 ASP B N 1
ATOM 868 C CA . ASP B 1 46 ? 2.043 18.972 38.346 1.00 13.49 479 ASP B CA 1
ATOM 869 C C . ASP B 1 46 ? 2.887 19.073 37.084 1.00 14.62 479 ASP B C 1
ATOM 870 O O . ASP B 1 46 ? 2.406 19.537 36.044 1.00 14.00 479 ASP B O 1
ATOM 875 N N . ALA B 1 47 ? 4.118 18.616 37.155 1.00 13.74 480 ALA B N 1
ATOM 876 C CA . ALA B 1 47 ? 5.002 18.649 35.962 1.00 13.00 480 ALA B CA 1
ATOM 877 C C . ALA B 1 47 ? 4.485 17.655 34.900 1.00 13.04 480 ALA B C 1
ATOM 878 O O . ALA B 1 47 ? 4.519 17.957 33.694 1.00 14.00 480 ALA B O 1
ATOM 880 N N . MET B 1 48 ? 3.952 16.528 35.317 1.00 11.94 481 MET B N 1
ATOM 881 C CA . MET B 1 48 ? 3.370 15.571 34.393 1.00 14.26 481 MET B CA 1
ATOM 882 C C . MET B 1 48 ? 2.119 16.194 33.743 1.00 13.49 481 MET B C 1
ATOM 883 O O . MET B 1 48 ? 1.909 16.080 32.543 1.00 14.46 481 MET B O 1
ATOM 888 N N . ASP B 1 49 ? 1.269 16.841 34.546 1.00 12.49 482 ASP B N 1
ATOM 889 C CA . ASP B 1 49 ? 0.046 17.421 34.025 1.00 13.74 482 ASP B CA 1
ATOM 890 C C . ASP B 1 49 ? 0.352 18.457 32.986 1.00 13.92 482 ASP B C 1
ATOM 891 O O . ASP B 1 49 ? -0.497 18.742 32.102 1.00 14.04 482 ASP B O 1
ATOM 896 N N . ALA B 1 50 ? 1.483 19.135 33.112 1.00 13.70 483 ALA B N 1
ATOM 897 C CA . ALA B 1 50 ? 1.795 20.246 32.240 1.00 13.35 483 ALA B CA 1
ATOM 898 C C . ALA B 1 50 ? 2.289 19.810 30.855 1.00 14.13 483 ALA B C 1
ATOM 899 O O . ALA B 1 50 ? 2.512 20.679 30.010 1.00 17.10 483 ALA B O 1
ATOM 901 N N . LYS B 1 51 ? 2.484 18.529 30.616 1.00 14.24 484 LYS B N 1
ATOM 902 C CA . LYS B 1 51 ? 2.935 18.083 29.285 1.00 14.63 484 LYS B CA 1
ATOM 903 C C . LYS B 1 51 ? 1.748 18.154 28.317 1.00 17.16 484 LYS B C 1
ATOM 904 O O . LYS B 1 51 ? 1.899 17.806 27.143 1.00 19.04 484 LYS B O 1
ATOM 911 N N . SER C 1 1 ? -15.845 9.649 60.052 1.00 21.17 -1 SER C N 1
ATOM 912 C CA . SER C 1 1 ? -16.825 10.025 61.117 1.00 18.29 -1 SER C CA 1
ATOM 913 C C . SER C 1 1 ? -16.917 8.913 62.123 1.00 18.30 -1 SER C C 1
ATOM 914 O O . SER C 1 1 ? -16.514 7.799 61.856 1.00 19.54 -1 SER C O 1
ATOM 917 N N . MET C 1 2 ? -17.468 9.214 63.288 1.00 17.22 0 MET C N 1
ATOM 918 C CA . MET C 1 2 ? -17.567 8.219 64.342 1.00 16.73 0 MET C CA 1
ATOM 919 C C . MET C 1 2 ? -18.837 7.404 64.222 1.00 18.03 0 MET C C 1
ATOM 920 O O . MET C 1 2 ? -19.784 7.811 63.578 1.00 17.81 0 MET C O 1
ATOM 925 N N . ASP C 1 3 ? -18.842 6.255 64.885 1.00 18.29 436 ASP C N 1
ATOM 926 C CA . ASP C 1 3 ? -19.978 5.340 64.874 1.00 20.38 436 ASP C CA 1
ATOM 927 C C . ASP C 1 3 ? -20.678 5.349 66.220 1.00 20.21 436 ASP C C 1
ATOM 928 O O . ASP C 1 3 ? -20.225 5.997 67.155 1.00 17.54 436 ASP C O 1
ATOM 933 N N . PHE C 1 4 ? -21.821 4.710 66.245 1.00 18.03 437 PHE C N 1
ATOM 934 C CA . PHE C 1 4 ? -22.672 4.673 67.419 1.00 17.30 437 PHE C CA 1
ATOM 935 C C . PHE C 1 4 ? -21.947 4.134 68.638 1.00 19.16 437 PHE C C 1
ATOM 936 O O . PHE C 1 4 ? -22.145 4.638 69.741 1.00 18.12 437 PHE C O 1
ATOM 944 N N . ASP C 1 5 ? -21.134 3.107 68.468 1.00 18.32 438 ASP C N 1
ATOM 945 C CA . ASP C 1 5 ? -20.493 2.477 69.649 1.00 19.57 438 ASP C CA 1
ATOM 946 C C . ASP C 1 5 ? -19.599 3.482 70.379 1.00 18.70 438 ASP C C 1
ATOM 947 O O . ASP C 1 5 ? -19.452 3.396 71.593 1.00 23.17 438 ASP C O 1
ATOM 952 N N . PHE C 1 6 ? -18.993 4.424 69.657 1.00 18.41 439 PHE C N 1
ATOM 953 C CA . PHE C 1 6 ? -18.245 5.521 70.295 1.00 16.24 439 PHE C CA 1
ATOM 954 C C . PHE C 1 6 ? -19.173 6.623 70.770 1.00 16.32 439 PHE C C 1
ATOM 955 O O . PHE C 1 6 ? -19.068 7.105 71.894 1.00 16.63 439 PHE C O 1
ATOM 963 N N . LEU C 1 7 ? -20.062 7.117 69.903 1.00 15.79 440 LEU C N 1
ATOM 964 C CA . LEU C 1 7 ? -20.885 8.282 70.221 1.00 16.10 440 LEU C CA 1
ATOM 965 C C . LEU C 1 7 ? -21.875 8.118 71.372 1.00 15.76 440 LEU C C 1
ATOM 966 O O . LEU C 1 7 ? -22.249 9.108 72.015 1.00 15.20 440 LEU C O 1
ATOM 971 N N . LYS C 1 8 ? -22.338 6.899 71.587 1.00 15.77 441 LYS C N 1
ATOM 972 C CA . LYS C 1 8 ? -23.356 6.594 72.596 1.00 17.45 441 LYS C CA 1
ATOM 973 C C . LYS C 1 8 ? -22.896 6.940 73.992 1.00 17.02 441 LYS C C 1
ATOM 974 O O . LYS C 1 8 ? -23.734 7.112 74.872 1.00 18.39 441 LYS C O 1
ATOM 980 N N . ASN C 1 9 ? -21.584 7.074 74.176 1.00 17.45 442 ASN C N 1
ATOM 981 C CA . ASN C 1 9 ? -21.008 7.352 75.484 1.00 18.01 442 ASN C CA 1
ATOM 982 C C . ASN C 1 9 ? -20.738 8.785 75.766 1.00 16.90 442 ASN C C 1
ATOM 983 O O . ASN C 1 9 ? -19.971 9.107 76.707 1.00 20.34 442 ASN C O 1
ATOM 988 N N . LEU C 1 10 ? -21.281 9.697 74.944 1.00 18.24 443 LEU C N 1
ATOM 989 C CA . LEU C 1 10 ? -21.019 11.102 75.036 1.00 17.19 443 LEU C CA 1
ATOM 990 C C . LEU C 1 10 ? -22.228 11.876 75.516 1.00 16.19 443 LEU C C 1
ATOM 991 O O . LEU C 1 10 ? -23.367 11.407 75.453 1.00 18.40 443 LEU C O 1
ATOM 996 N N . SER C 1 11 ? -22.010 13.066 76.059 1.00 18.25 444 SER C N 1
ATOM 997 C CA . SER C 1 11 ? -23.113 13.828 76.526 1.00 18.26 444 SER C CA 1
ATOM 998 C C . SER C 1 11 ? -24.011 14.283 75.442 1.00 17.58 444 SER C C 1
ATOM 999 O O . SER C 1 11 ? -23.587 14.430 74.300 1.00 17.10 444 SER C O 1
ATOM 1002 N N . LEU C 1 12 ? -25.250 14.565 75.791 1.00 18.59 445 LEU C N 1
ATOM 1003 C CA A LEU C 1 12 ? -26.200 15.077 74.817 0.50 17.91 445 LEU C CA 1
ATOM 1004 C CA B LEU C 1 12 ? -26.229 15.116 74.838 0.50 18.47 445 LEU C CA 1
ATOM 1005 C C . LEU C 1 12 ? -25.713 16.424 74.239 1.00 17.90 445 LEU C C 1
ATOM 1006 O O . LEU C 1 12 ? -25.837 16.681 73.047 1.00 18.49 445 LEU C O 1
ATOM 1015 N N . GLU C 1 13 ? -25.129 17.272 75.075 1.00 16.73 446 GLU C N 1
ATOM 1016 C CA . GLU C 1 13 ? -24.614 18.544 74.656 1.00 18.98 446 GLU C CA 1
ATOM 1017 C C . GLU C 1 13 ? -23.495 18.359 73.644 1.00 17.20 446 GLU C C 1
ATOM 1018 O O . GLU C 1 13 ? -23.424 19.075 72.639 1.00 18.76 446 GLU C O 1
ATOM 1024 N N . GLU C 1 14 ? -22.585 17.434 73.917 1.00 17.87 447 GLU C N 1
ATOM 1025 C CA . GLU C 1 14 ? -21.533 17.145 72.988 1.00 17.25 447 GLU C CA 1
ATOM 1026 C C . GLU C 1 14 ? -22.034 16.578 71.665 1.00 17.32 447 GLU C C 1
ATOM 1027 O O . GLU C 1 14 ? -21.565 16.970 70.571 1.00 16.20 447 GLU C O 1
ATOM 1033 N N . LEU C 1 15 ? -23.053 15.709 71.752 1.00 15.59 448 LEU C N 1
ATOM 1034 C CA . LEU C 1 15 ? -23.672 15.163 70.535 1.00 15.32 448 LEU C CA 1
ATOM 1035 C C . LEU C 1 15 ? -24.339 16.247 69.684 1.00 13.46 448 LEU C C 1
ATOM 1036 O O . LEU C 1 15 ? -24.212 16.259 68.442 1.00 15.50 448 LEU C O 1
ATOM 1041 N N . GLN C 1 16 ? -25.053 17.158 70.311 1.00 15.56 449 GLN C N 1
ATOM 1042 C CA . GLN C 1 16 ? -25.679 18.273 69.610 1.00 15.15 449 GLN C CA 1
ATOM 1043 C C . GLN C 1 16 ? -24.615 19.110 68.889 1.00 17.29 449 GLN C C 1
ATOM 1044 O O . GLN C 1 16 ? -24.822 19.518 67.726 1.00 17.22 449 GLN C O 1
ATOM 1050 N N . MET C 1 17 ? -23.484 19.362 69.547 1.00 16.57 450 MET C N 1
ATOM 1051 C CA A MET C 1 17 ? -22.376 20.147 68.967 0.50 16.04 450 MET C CA 1
ATOM 1052 C CA B MET C 1 17 ? -22.412 20.154 68.946 0.50 16.16 450 MET C CA 1
ATOM 1053 C C . MET C 1 17 ? -21.855 19.426 67.727 1.00 17.61 450 MET C C 1
ATOM 1054 O O . MET C 1 17 ? -21.597 20.037 66.682 1.00 16.40 450 MET C O 1
ATOM 1063 N N . ARG C 1 18 ? -21.685 18.126 67.854 1.00 15.22 451 ARG C N 1
ATOM 1064 C CA . ARG C 1 18 ? -21.199 17.281 66.742 1.00 16.02 451 ARG C CA 1
ATOM 1065 C C . ARG C 1 18 ? -22.128 17.250 65.554 1.00 15.97 451 ARG C C 1
ATOM 1066 O O . ARG C 1 18 ? -21.696 17.382 64.410 1.00 14.45 451 ARG C O 1
ATOM 1074 N N . LEU C 1 19 ? -23.406 17.196 65.838 1.00 14.23 452 LEU C N 1
ATOM 1075 C CA . LEU C 1 19 ? -24.418 17.183 64.774 1.00 14.64 452 LEU C CA 1
ATOM 1076 C C . LEU C 1 19 ? -24.362 18.506 64.035 1.00 14.27 452 LEU C C 1
ATOM 1077 O O . LEU C 1 19 ? -24.302 18.519 62.796 1.00 16.44 452 LEU C O 1
ATOM 1082 N N . LYS C 1 20 ? -24.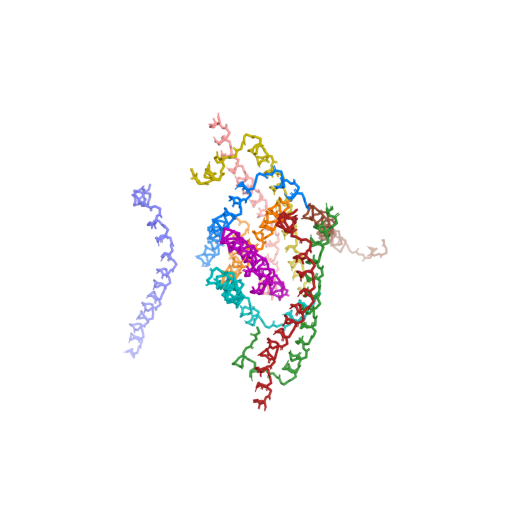327 19.623 64.753 1.00 15.48 453 LYS C N 1
ATOM 1083 C CA . LYS C 1 20 ? -24.322 20.920 64.125 1.00 17.15 453 LYS C CA 1
ATOM 1084 C C . LYS C 1 20 ? -22.999 21.195 63.372 1.00 16.51 453 LYS C C 1
ATOM 1085 O O . LYS C 1 20 ? -23.019 21.903 62.361 1.00 19.06 453 LYS C O 1
ATOM 1091 N N . ALA C 1 21 ? -21.863 20.644 63.821 1.00 16.21 454 ALA C N 1
ATOM 1092 C CA . ALA C 1 21 ? -20.610 20.891 63.169 1.00 18.56 454 ALA C CA 1
ATOM 1093 C C . ALA C 1 21 ? -20.596 20.297 61.766 1.00 17.13 454 ALA C C 1
ATOM 1094 O O . ALA C 1 21 ? -19.827 20.738 60.915 1.00 18.57 454 ALA C O 1
ATOM 1096 N N . LEU C 1 22 ? -21.399 19.275 61.515 1.00 15.36 455 LEU C N 1
ATOM 1097 C CA . LEU C 1 22 ? -21.421 18.658 60.185 1.00 15.69 455 LEU C CA 1
ATOM 1098 C C . LEU C 1 22 ? -21.911 19.616 59.097 1.00 14.92 455 LEU C C 1
ATOM 1099 O O . LEU C 1 22 ? -21.518 19.475 57.922 1.00 16.90 455 LEU C O 1
ATOM 1104 N N . ASP C 1 23 ? -22.771 20.570 59.451 1.00 15.57 456 ASP C N 1
ATOM 1105 C CA . ASP C 1 23 ? -23.354 21.436 58.434 1.00 16.20 456 ASP C CA 1
ATOM 1106 C C . ASP C 1 23 ? -22.293 22.308 57.745 1.00 16.73 456 ASP C C 1
ATOM 1107 O O . ASP C 1 23 ? -22.176 22.296 56.521 1.00 17.44 456 ASP C O 1
ATOM 1112 N N . PRO C 1 24 ? -21.478 23.055 58.499 1.00 15.98 457 PRO C N 1
ATOM 1113 C CA . PRO C 1 24 ? -20.418 23.797 57.822 1.00 17.32 457 PRO C CA 1
ATOM 1114 C C . PRO C 1 24 ? -19.403 22.937 57.071 1.00 16.53 457 PRO C C 1
ATOM 1115 O O . PRO C 1 24 ? -18.794 23.378 56.074 1.00 17.71 457 PRO C O 1
ATOM 1119 N N . MET C 1 25 ? -19.142 21.749 57.560 1.00 15.86 458 MET C N 1
ATOM 1120 C CA . MET C 1 25 ? -18.249 20.877 56.909 1.00 15.13 458 MET C CA 1
ATOM 1121 C C . MET C 1 25 ? -18.826 20.491 55.526 1.00 13.99 458 MET C C 1
ATOM 1122 O O . MET C 1 25 ? -18.097 20.561 54.520 1.00 15.65 458 MET C O 1
ATOM 1127 N N . MET C 1 26 ? -20.085 20.127 55.451 1.00 13.48 459 MET C N 1
ATOM 1128 C CA . MET C 1 26 ? -20.669 19.755 54.164 1.00 14.02 459 MET C CA 1
ATOM 1129 C C . MET C 1 26 ? -20.642 20.965 53.229 1.00 13.89 459 MET C C 1
ATOM 1130 O O . MET C 1 26 ? -20.336 20.848 52.005 1.00 14.97 459 MET C O 1
ATOM 1135 N N . GLU C 1 27 ? -20.994 22.118 53.753 1.00 14.29 460 GLU C N 1
ATOM 1136 C CA . GLU C 1 27 ? -21.045 23.354 52.966 1.00 14.73 460 GLU C CA 1
ATOM 1137 C C . GLU C 1 27 ? -19.655 23.657 52.388 1.00 15.15 460 GLU C C 1
ATOM 1138 O O . GLU C 1 27 ? -19.542 24.036 51.183 1.00 15.50 460 GLU C O 1
ATOM 1144 N N . ARG C 1 28 ? -18.579 23.473 53.146 1.00 15.64 461 ARG C N 1
ATOM 1145 C CA . ARG C 1 28 ? -17.255 23.716 52.602 1.00 14.76 461 ARG C CA 1
ATOM 1146 C C . ARG C 1 28 ? -16.940 22.753 51.466 1.00 14.24 461 ARG C C 1
ATOM 1147 O O . ARG C 1 28 ? -16.307 23.135 50.460 1.00 14.86 461 ARG C O 1
ATOM 1155 N N . GLU C 1 29 ? -17.381 21.509 51.589 1.00 13.86 462 GLU C N 1
ATOM 1156 C CA . GLU C 1 29 ? -17.097 20.547 50.545 1.00 14.47 462 GLU C CA 1
ATOM 1157 C C . GLU C 1 29 ? -17.930 20.864 49.286 1.00 14.11 462 GLU C C 1
ATOM 1158 O O . GLU C 1 29 ? -17.438 20.647 48.174 1.00 14.92 462 GLU C O 1
ATOM 1164 N N . ILE C 1 30 ? -19.128 21.368 49.452 1.00 14.80 463 ILE C N 1
ATOM 1165 C CA . ILE C 1 30 ? -19.954 21.786 48.299 1.00 14.91 463 ILE C CA 1
ATOM 1166 C C . ILE C 1 30 ? -19.230 22.910 47.585 1.00 14.46 463 ILE C C 1
ATOM 1167 O O . ILE C 1 30 ? -19.099 22.931 46.349 1.00 15.25 463 ILE C O 1
ATOM 1172 N N . GLU C 1 31 ? -18.672 23.846 48.334 1.00 13.96 464 GLU C N 1
ATOM 1173 C CA . GLU C 1 31 ? -17.933 24.948 47.709 1.00 15.05 464 GLU C CA 1
ATOM 1174 C C . GLU C 1 31 ? -16.688 24.457 46.993 1.00 14.70 464 GLU C C 1
ATOM 1175 O O . GLU C 1 31 ? -16.343 25.001 45.907 1.00 15.62 464 GLU C O 1
ATOM 1181 N N . GLU C 1 32 ? -15.999 23.457 47.517 1.00 14.46 465 GLU C N 1
ATOM 1182 C CA . GLU C 1 32 ? -14.870 22.879 46.822 1.00 15.71 465 GLU C CA 1
ATOM 1183 C C . GLU C 1 32 ? -15.300 22.205 45.503 1.00 15.55 465 GLU C C 1
ATOM 1184 O O . GLU C 1 32 ? -14.583 22.318 44.474 1.00 15.75 465 GLU C O 1
ATOM 1190 N N . LEU C 1 33 ? -16.419 21.503 45.506 1.00 15.27 466 LEU C N 1
ATOM 1191 C CA . LEU C 1 33 ? -16.960 20.932 44.246 1.00 15.85 466 LEU C CA 1
ATOM 1192 C C . LEU C 1 33 ? -17.189 22.035 43.237 1.00 15.67 466 LEU C C 1
ATOM 1193 O O . LEU C 1 33 ? -16.845 21.894 42.064 1.00 16.64 466 LEU C O 1
ATOM 1198 N N . ARG C 1 34 ? -17.743 23.142 43.656 1.00 15.54 467 ARG C N 1
ATOM 1199 C CA . ARG C 1 34 ? -17.937 24.262 42.731 1.00 17.03 467 ARG C CA 1
ATOM 1200 C C . ARG C 1 34 ? -16.617 24.741 42.163 1.00 15.71 467 ARG C C 1
ATOM 1201 O O . ARG C 1 34 ? -16.507 24.991 40.944 1.00 14.66 467 ARG C O 1
ATOM 1209 N N . GLN C 1 35 ? -15.589 24.916 42.963 1.00 13.64 468 GLN C N 1
ATOM 1210 C CA . GLN C 1 35 ? -14.302 25.349 42.439 1.00 14.93 468 GLN C CA 1
ATOM 1211 C C . GLN C 1 35 ? -13.741 24.344 41.455 1.00 15.07 468 GLN C C 1
ATOM 1212 O O . GLN C 1 35 ? -13.256 24.714 40.403 1.00 15.17 468 GLN C O 1
ATOM 1218 N N . ARG C 1 36 ? -13.796 23.079 41.799 1.00 13.74 469 ARG C N 1
ATOM 1219 C CA . ARG C 1 36 ? -13.185 22.046 40.962 1.00 15.53 469 ARG C CA 1
ATOM 1220 C C . ARG C 1 36 ? -13.953 21.963 39.630 1.00 13.90 469 ARG C C 1
ATOM 1221 O O . ARG C 1 36 ? -13.333 21.841 38.569 1.00 13.78 469 ARG C O 1
ATOM 1229 N N . TYR C 1 37 ? -15.276 21.992 39.665 1.00 13.09 470 TYR C N 1
ATOM 1230 C CA . TYR C 1 37 ? -16.050 21.892 38.402 1.00 13.00 470 TYR C CA 1
ATOM 1231 C C . TYR C 1 37 ? -15.930 23.131 37.572 1.00 14.16 470 TYR C C 1
ATOM 1232 O O . TYR C 1 37 ? -15.930 23.050 36.321 1.00 14.35 470 TYR C O 1
ATOM 1241 N N . THR C 1 38 ? -15.815 24.295 38.182 1.00 14.41 471 THR C N 1
ATOM 1242 C CA . THR C 1 38 ? -15.570 25.490 37.391 1.00 13.85 471 THR C CA 1
ATOM 1243 C C . THR C 1 38 ? -14.194 25.448 36.708 1.00 12.54 471 THR C C 1
ATOM 1244 O O . THR C 1 38 ? -14.046 25.851 35.534 1.00 14.33 471 THR C O 1
ATOM 1248 N N . ALA C 1 39 ? -13.200 24.898 37.365 1.00 13.12 472 ALA C N 1
ATOM 1249 C CA . ALA C 1 39 ? -11.880 24.742 36.770 1.00 14.37 472 ALA C CA 1
ATOM 1250 C C . ALA C 1 39 ? -11.935 23.831 35.556 1.00 13.69 472 ALA C C 1
ATOM 1251 O O . ALA C 1 39 ? -11.211 24.043 34.579 1.00 15.39 472 ALA C O 1
ATOM 1253 N N . LYS C 1 40 ? -12.767 22.817 35.611 1.00 11.48 473 LYS C N 1
ATOM 1254 C CA . LYS C 1 40 ? -12.889 21.868 34.478 1.00 12.34 473 LYS C CA 1
ATOM 1255 C C . LYS C 1 40 ? -13.383 22.547 33.212 1.00 11.59 473 LYS C C 1
ATOM 1256 O O . LYS C 1 40 ? -13.171 22.028 32.121 1.00 12.68 473 LYS C O 1
ATOM 1262 N N . ARG C 1 41 ? -14.052 23.696 33.324 1.00 11.09 474 ARG C N 1
ATOM 1263 C CA . ARG C 1 41 ? -14.544 24.385 32.121 1.00 11.17 474 ARG C CA 1
ATOM 1264 C C . ARG C 1 41 ? -13.403 24.950 31.307 1.00 11.49 474 ARG C C 1
ATOM 1265 O O . ARG C 1 41 ? -13.483 25.005 30.055 1.00 12.47 474 ARG C O 1
ATOM 1273 N N . GLN C 1 42 ? -12.352 25.382 31.959 1.00 11.89 475 GLN C N 1
ATOM 1274 C CA . GLN C 1 42 ? -11.342 26.155 31.251 1.00 13.03 475 GLN C CA 1
ATOM 1275 C C . GLN C 1 42 ? -10.547 25.407 30.161 1.00 12.29 475 GLN C C 1
ATOM 1276 O O . GLN C 1 42 ? -10.413 25.971 29.071 1.00 13.03 475 GLN C O 1
ATOM 1282 N N . PRO C 1 43 ? -10.147 24.159 30.395 1.00 11.26 476 PRO C N 1
ATOM 1283 C CA . PRO C 1 43 ? -9.467 23.432 29.281 1.00 11.50 476 PRO C CA 1
ATOM 1284 C C . PRO C 1 43 ? -10.388 23.206 28.077 1.00 11.42 476 PRO C C 1
ATOM 1285 O O . PRO C 1 43 ? -9.923 23.183 26.922 1.00 11.81 476 PRO C O 1
ATOM 1289 N N . ILE C 1 44 ? -11.666 23.022 28.342 1.00 10.72 477 ILE C N 1
ATOM 1290 C CA . ILE C 1 44 ? -12.642 22.893 27.260 1.00 10.44 477 ILE C CA 1
ATOM 1291 C C . ILE C 1 44 ? -12.734 24.216 26.502 1.00 10.90 477 ILE C C 1
ATOM 1292 O O . ILE C 1 44 ? -12.682 24.219 25.232 1.00 12.32 477 ILE C O 1
ATOM 1297 N N . LEU C 1 45 ? -12.815 25.344 27.211 1.00 11.96 478 LEU C N 1
ATOM 1298 C CA . LEU C 1 45 ? -12.849 26.632 26.574 1.00 13.88 478 LEU C CA 1
ATOM 1299 C C . LEU C 1 45 ? -11.563 26.857 25.787 1.00 12.33 478 LEU C C 1
ATOM 1300 O O . LEU C 1 45 ? -11.616 27.382 24.665 1.00 13.80 478 LEU C O 1
ATOM 1305 N N . ASP C 1 46 ? -10.422 26.434 26.319 1.00 12.36 479 ASP C N 1
ATOM 1306 C CA . ASP C 1 46 ? -9.141 26.597 25.620 1.00 12.64 479 ASP C CA 1
ATOM 1307 C C . ASP C 1 46 ? -9.160 25.811 24.297 1.00 11.97 479 ASP C C 1
ATOM 1308 O O . ASP C 1 46 ? -8.703 26.325 23.264 1.00 13.94 479 ASP C O 1
ATOM 1313 N N . ALA C 1 47 ? -9.712 24.603 24.319 1.00 11.30 480 ALA C N 1
ATOM 1314 C CA . ALA C 1 47 ? -9.860 23.786 23.121 1.00 12.28 480 ALA C CA 1
ATOM 1315 C C . ALA C 1 47 ? -10.798 24.441 22.106 1.00 13.34 480 ALA C C 1
ATOM 1316 O O . ALA C 1 47 ? -10.540 24.406 20.910 1.00 14.81 480 ALA C O 1
ATOM 1318 N N . MET C 1 48 ? -11.852 25.067 22.573 1.00 13.18 481 MET C N 1
ATOM 1319 C CA . MET C 1 48 ? -12.757 25.763 21.675 1.00 13.83 481 MET C CA 1
ATOM 1320 C C . MET C 1 48 ? -12.105 27.018 21.074 1.00 14.20 481 MET C C 1
ATOM 1321 O O . MET C 1 48 ? -12.261 27.310 19.872 1.00 16.01 481 MET C O 1
ATOM 1326 N N . ASP C 1 49 ? -11.352 27.745 21.886 1.00 13.81 482 ASP C N 1
ATOM 1327 C CA . ASP C 1 49 ? -10.713 28.957 21.466 1.00 14.57 482 ASP C CA 1
ATOM 1328 C C . ASP C 1 49 ? -9.626 28.685 20.420 1.00 15.93 482 ASP C C 1
ATOM 1329 O O . ASP C 1 49 ? -9.298 29.602 19.626 1.00 18.39 482 ASP C O 1
ATOM 1334 N N . ALA C 1 50 ? -9.044 27.496 20.457 1.00 14.25 483 ALA C N 1
ATOM 1335 C CA . ALA C 1 50 ? -7.959 27.115 19.566 1.00 15.88 483 ALA C CA 1
ATOM 1336 C C . ALA C 1 50 ? -8.360 26.893 18.125 1.00 16.26 483 ALA C C 1
ATOM 1337 O O . ALA C 1 50 ? -7.488 26.863 17.239 1.00 19.48 483 ALA C O 1
ATOM 1339 N N . LYS C 1 51 ? -9.638 26.755 17.869 1.00 16.05 484 LYS C N 1
ATOM 1340 C CA . LYS C 1 51 ? -10.142 26.421 16.509 1.00 17.31 484 LYS C CA 1
ATOM 1341 C C . LYS C 1 51 ? -10.097 27.608 15.598 1.00 18.15 484 LYS C C 1
ATOM 1342 O O . LYS C 1 51 ? -10.114 27.367 14.379 1.00 22.95 484 LYS C O 1
ATOM 1349 N N . SER D 1 1 ? -1.396 21.458 28.656 1.00 15.03 -1 SER D N 1
ATOM 1350 C CA . SER D 1 1 ? -1.624 20.430 29.690 1.00 15.11 -1 SER D CA 1
ATOM 1351 C C . SER D 1 1 ? -2.136 19.183 29.065 1.00 16.49 -1 SER D C 1
ATOM 1352 O O . SER D 1 1 ? -2.556 19.182 27.895 1.00 15.68 -1 SER D O 1
ATOM 1355 N N . MET D 1 2 ? -2.150 18.106 29.816 1.00 13.61 0 MET D N 1
ATOM 1356 C CA A MET D 1 2 ? -2.616 16.838 29.327 0.70 12.78 0 MET D CA 1
ATOM 1357 C CA B MET D 1 2 ? -2.685 16.905 29.197 0.30 13.96 0 MET D CA 1
ATOM 1358 C C . MET D 1 2 ? -4.162 16.940 29.037 1.00 16.40 0 MET D C 1
ATOM 1359 O O . MET D 1 2 ? -4.651 16.296 28.138 1.00 15.94 0 MET D O 1
ATOM 1368 N N . ASP D 1 3 ? -4.910 17.603 29.884 1.00 15.76 436 ASP D N 1
ATOM 1369 C CA . ASP D 1 3 ? -6.328 17.778 29.608 1.00 16.69 436 ASP D CA 1
ATOM 1370 C C . ASP D 1 3 ? -6.533 18.446 28.233 1.00 14.95 436 ASP D C 1
ATOM 1371 O O . ASP D 1 3 ? -7.315 17.947 27.395 1.00 14.03 436 ASP D O 1
ATOM 1376 N N . PHE D 1 4 ? -5.789 19.502 27.982 1.00 13.99 437 PHE D N 1
ATOM 1377 C CA . PHE D 1 4 ? -5.863 20.221 26.713 1.00 12.74 437 PHE D CA 1
ATOM 1378 C C . PHE D 1 4 ? -5.438 19.306 25.586 1.00 12.84 437 PHE D C 1
ATOM 1379 O O . PHE D 1 4 ? -6.048 19.351 24.505 1.00 13.53 437 PHE D O 1
ATOM 1387 N N . ASP D 1 5 ? -4.410 18.481 25.785 1.00 13.62 438 ASP D N 1
ATOM 1388 C CA . ASP D 1 5 ? -3.910 17.681 24.702 1.00 15.32 438 ASP D CA 1
ATOM 1389 C C . ASP D 1 5 ? -4.960 16.667 24.273 1.00 14.59 438 ASP D C 1
ATOM 1390 O O . ASP D 1 5 ? -4.989 16.288 23.096 1.00 17.53 438 ASP D O 1
ATOM 1395 N N . PHE D 1 6 ? -5.818 16.227 25.159 1.00 14.66 439 PHE D N 1
ATOM 1396 C CA . PHE D 1 6 ? -6.942 15.339 24.823 1.00 13.58 439 PHE D CA 1
ATOM 1397 C C . PHE D 1 6 ? -8.058 16.161 24.133 1.00 12.60 439 PHE D C 1
ATOM 1398 O O . PHE D 1 6 ? -8.510 15.837 23.028 1.00 13.90 439 PHE D O 1
ATOM 1406 N N . LEU D 1 7 ? -8.502 17.240 24.767 1.00 12.03 440 LEU D N 1
ATOM 1407 C CA . LEU D 1 7 ? -9.660 18.012 24.346 1.00 11.03 440 LEU D CA 1
ATOM 1408 C C . LEU D 1 7 ? -9.436 18.698 23.010 1.00 12.03 440 LEU D C 1
ATOM 1409 O O . LEU D 1 7 ? -10.379 18.851 22.213 1.00 12.07 440 LEU D O 1
ATOM 1414 N N . LYS D 1 8 ? -8.211 19.097 22.714 1.00 12.38 441 LYS D N 1
ATOM 1415 C CA . LYS D 1 8 ? -7.925 19.892 21.523 1.00 11.73 441 LYS D CA 1
ATOM 1416 C C . LYS D 1 8 ? -8.171 19.108 20.251 1.00 11.94 441 LYS D C 1
ATOM 1417 O O . LYS D 1 8 ? -8.331 19.700 19.213 1.00 14.37 441 LYS D O 1
ATOM 1423 N N . ASN D 1 9 ? -8.261 17.827 20.348 1.00 10.47 442 ASN D N 1
ATOM 1424 C CA . ASN D 1 9 ? -8.472 16.964 19.170 1.00 12.34 442 ASN D CA 1
ATOM 1425 C C . ASN D 1 9 ? -9.899 16.603 18.934 1.00 11.56 442 ASN D C 1
ATOM 1426 O O . ASN D 1 9 ? -10.209 15.862 18.011 1.00 13.41 442 ASN D O 1
ATOM 1431 N N . LEU D 1 10 ? -10.797 17.161 19.731 1.00 10.79 443 LEU D N 1
ATOM 1432 C CA . LEU D 1 10 ? -12.223 16.787 19.622 1.00 10.87 443 LEU D CA 1
ATOM 1433 C C . LEU D 1 10 ? -12.966 17.774 18.723 1.00 10.27 443 LEU D C 1
ATOM 1434 O O . LEU D 1 10 ? -12.531 18.888 18.486 1.00 11.47 443 LEU D O 1
ATOM 1439 N N . SER D 1 11 ? -14.149 17.334 18.283 1.00 11.26 444 SER D N 1
ATOM 1440 C CA . SER D 1 11 ? -14.977 18.207 17.488 1.00 10.80 444 SER D CA 1
ATOM 1441 C C . SER D 1 11 ? -15.568 19.342 18.261 1.00 11.67 444 SER D C 1
ATOM 1442 O O . SER D 1 11 ? -15.683 19.256 19.508 1.00 11.14 444 SER D O 1
ATOM 1445 N N . LEU D 1 12 ? -16.000 20.408 17.623 1.00 11.99 445 LEU D N 1
ATOM 1446 C CA . LEU D 1 12 ? -16.704 21.459 18.303 1.00 11.86 445 LEU D CA 1
ATOM 1447 C C . LEU D 1 12 ? -17.929 20.935 19.008 1.00 12.07 445 LEU D C 1
ATOM 1448 O O . LEU D 1 12 ? -18.175 21.291 20.170 1.00 12.25 445 LEU D O 1
ATOM 1453 N N . GLU D 1 13 ? -18.699 20.076 18.354 1.00 11.98 446 GLU D N 1
ATOM 1454 C CA . GLU D 1 13 ? -19.940 19.538 18.938 1.00 12.33 446 GLU D CA 1
ATOM 1455 C C . GLU D 1 13 ? -19.548 18.835 20.255 1.00 11.34 446 GLU D C 1
ATOM 1456 O O . GLU D 1 13 ? -20.245 19.016 21.273 1.00 11.80 446 GLU D O 1
ATOM 1462 N N . GLU D 1 14 ? -18.522 17.987 20.235 1.00 10.95 447 GLU D N 1
ATOM 1463 C CA . GLU D 1 14 ? -18.218 17.202 21.439 1.00 10.84 447 GLU D CA 1
ATOM 1464 C C . GLU D 1 14 ? -17.796 18.130 22.567 1.00 10.42 447 GLU D C 1
ATOM 1465 O O . GLU D 1 14 ? -18.199 17.928 23.746 1.00 10.61 447 GLU D O 1
ATOM 1471 N N . LEU D 1 15 ? -17.039 19.136 22.269 1.00 10.43 448 LEU D N 1
ATOM 1472 C CA . LEU D 1 15 ? -16.598 20.120 23.283 1.00 10.22 448 LEU D CA 1
ATOM 1473 C C . LEU D 1 15 ? -17.809 20.880 23.854 1.00 10.76 448 LEU D C 1
ATOM 1474 O O . LEU D 1 15 ? -17.902 21.105 25.073 1.00 10.55 448 LEU D O 1
ATOM 1479 N N . GLN D 1 16 ? -18.736 21.301 23.016 1.00 11.12 449 GLN D N 1
ATOM 1480 C CA . GLN D 1 16 ? -19.957 21.938 23.509 1.00 11.02 449 GLN D CA 1
ATOM 1481 C C . GLN D 1 16 ? -20.689 21.004 24.461 1.00 11.21 449 GLN D C 1
ATOM 1482 O O . GLN D 1 16 ? -21.220 21.441 25.485 1.00 12.14 449 GLN D O 1
ATOM 1488 N N . MET D 1 17 ? -20.833 19.748 24.087 1.00 10.54 450 MET D N 1
ATOM 1489 C CA . MET D 1 17 ? -21.570 18.770 24.886 1.00 11.82 450 MET D CA 1
ATOM 1490 C C . MET D 1 17 ? -20.865 18.557 26.223 1.00 11.12 450 MET D C 1
ATOM 1491 O O . MET D 1 17 ? -21.511 18.498 27.252 1.00 12.43 450 MET D O 1
ATOM 1496 N N . ARG D 1 18 ? -19.558 18.398 26.217 1.00 10.83 451 ARG D N 1
ATOM 1497 C CA . ARG D 1 18 ? -18.800 18.187 27.479 1.00 11.00 451 ARG D CA 1
ATOM 1498 C C . ARG D 1 18 ? -18.920 19.427 28.369 1.00 11.61 451 ARG D C 1
ATOM 1499 O O . ARG D 1 18 ? -19.055 19.279 29.595 1.00 12.13 451 ARG D O 1
ATOM 1507 N N . LEU D 1 19 ? -18.873 20.613 27.814 1.00 10.66 452 LEU D N 1
ATOM 1508 C CA . LEU D 1 19 ? -19.061 21.814 28.605 1.00 11.04 452 LEU D CA 1
ATOM 1509 C C . LEU D 1 19 ? -20.438 21.843 29.243 1.00 12.04 452 LEU D C 1
ATOM 1510 O O . LEU D 1 19 ? -20.544 22.134 30.466 1.00 12.48 452 LEU D O 1
ATOM 1515 N N . LYS D 1 20 ? -21.483 21.521 28.472 1.00 12.31 453 LYS D N 1
ATOM 1516 C CA . LYS D 1 20 ? -22.857 21.553 28.967 1.00 13.74 453 LYS D CA 1
ATOM 1517 C C . LYS D 1 20 ? -23.071 20.515 30.060 1.00 13.08 453 LYS D C 1
ATOM 1518 O O . LYS D 1 20 ? -23.907 20.722 30.955 1.00 14.94 453 LYS D O 1
ATOM 1524 N N . ALA D 1 21 ? -22.335 19.401 30.005 1.00 11.83 454 ALA D N 1
ATOM 1525 C CA . ALA D 1 21 ? -22.518 18.284 30.929 1.00 13.94 454 ALA D CA 1
ATOM 1526 C C . ALA D 1 21 ? -21.942 18.569 32.322 1.00 12.16 454 ALA D C 1
ATOM 1527 O O . ALA D 1 21 ? -22.305 17.889 33.260 1.00 14.21 454 ALA D O 1
ATOM 1529 N N . LEU D 1 22 ? -21.078 19.564 32.455 1.00 11.75 455 LEU D N 1
ATOM 1530 C CA . LEU D 1 22 ? -20.359 19.771 33.723 1.00 11.90 455 LEU D CA 1
ATOM 1531 C C . LEU D 1 22 ? -21.299 20.185 34.862 1.00 12.94 455 LEU D C 1
ATOM 1532 O O . LEU D 1 22 ? -21.157 19.608 35.978 1.00 14.81 455 LEU D O 1
ATOM 1537 N N . ASP D 1 23 ? -22.145 21.182 34.652 1.00 12.84 456 ASP D N 1
ATOM 1538 C CA . ASP D 1 23 ? -23.024 21.675 35.759 1.00 14.08 456 ASP D CA 1
ATOM 1539 C C . ASP D 1 23 ? -23.926 20.544 36.281 1.00 13.60 456 ASP D C 1
ATOM 1540 O O . ASP D 1 23 ? -24.054 20.370 37.506 1.00 13.94 456 ASP D O 1
ATOM 1545 N N . PRO D 1 24 ? -24.601 19.781 35.409 1.00 13.04 457 PRO D N 1
ATOM 1546 C CA . PRO D 1 24 ? -25.419 18.648 35.914 1.00 14.00 457 PRO D CA 1
ATOM 1547 C C . PRO D 1 24 ? -24.583 17.612 36.682 1.00 14.37 457 PRO D C 1
ATOM 1548 O O . PRO D 1 24 ? -25.067 17.084 37.702 1.00 15.32 457 PRO D O 1
ATOM 1552 N N . MET D 1 25 ? -23.350 17.334 36.244 1.00 13.81 458 MET D N 1
ATOM 1553 C CA A MET D 1 25 ? -22.506 16.400 36.950 0.50 14.80 458 MET D CA 1
ATOM 1554 C CA B MET D 1 25 ? -22.458 16.402 36.926 0.50 14.41 458 MET D CA 1
ATOM 1555 C C . MET D 1 25 ? -22.149 16.961 38.334 1.00 13.73 458 MET D C 1
ATOM 1556 O O . MET D 1 25 ? -22.201 16.212 39.334 1.00 14.70 458 MET D O 1
ATOM 1565 N N . MET D 1 26 ? -21.834 18.248 38.395 1.00 13.95 459 MET D N 1
ATOM 1566 C CA . MET D 1 26 ? -21.553 18.872 39.694 1.00 11.99 459 MET D CA 1
ATOM 1567 C C . MET D 1 26 ? -22.749 18.721 40.617 1.00 13.45 459 MET D C 1
ATOM 1568 O O . MET D 1 26 ? -22.608 18.410 41.799 1.00 14.30 459 MET D O 1
ATOM 1573 N N . GLU D 1 27 ? -23.926 19.038 40.117 1.00 13.44 460 GLU D N 1
ATOM 1574 C CA A GLU D 1 27 ? -25.143 18.971 40.928 0.50 12.95 460 GLU D CA 1
ATOM 1575 C CA B GLU D 1 27 ? -25.131 18.977 40.920 0.50 13.12 460 GLU D CA 1
ATOM 1576 C C . GLU D 1 27 ? -25.368 17.570 41.411 1.00 12.86 460 GLU D C 1
ATOM 1577 O O . GLU D 1 27 ? -25.753 17.377 42.570 1.00 14.15 460 GLU D O 1
ATOM 1588 N N . ARG D 1 28 ? -25.087 16.568 40.594 1.00 12.93 461 ARG D N 1
ATOM 1589 C CA . ARG D 1 28 ? -25.247 15.205 41.022 1.00 13.97 461 ARG D CA 1
ATOM 1590 C C . ARG D 1 28 ? -24.268 14.832 42.160 1.00 12.47 461 ARG D C 1
ATOM 1591 O O . ARG D 1 28 ? -24.613 14.045 43.094 1.00 14.23 461 ARG D O 1
ATOM 1599 N N . GLU D 1 29 ? -23.051 15.348 42.094 1.00 13.22 462 GLU D N 1
ATOM 1600 C CA . GLU D 1 29 ? -22.031 15.150 43.130 1.00 13.46 462 GLU D CA 1
ATOM 1601 C C . GLU D 1 29 ? -22.465 15.864 44.412 1.00 13.40 462 GLU D C 1
ATOM 1602 O O . GLU D 1 29 ? -22.235 15.323 45.511 1.00 13.50 462 GLU D O 1
ATOM 1608 N N . ILE D 1 30 ? -23.071 17.025 44.314 1.00 13.20 463 ILE D N 1
ATOM 1609 C CA . ILE D 1 30 ? -23.586 17.696 45.512 1.00 12.67 463 ILE D CA 1
ATOM 1610 C C . ILE D 1 30 ? -24.671 16.842 46.157 1.00 12.48 463 ILE D C 1
ATOM 1611 O O . ILE D 1 30 ? -24.731 16.681 47.403 1.00 13.40 463 ILE D O 1
ATOM 1616 N N . GLU D 1 31 ? -25.549 16.260 45.364 1.00 12.39 464 GLU D N 1
ATOM 1617 C CA . GLU D 1 31 ? -26.564 15.357 45.896 1.00 12.97 464 GLU D CA 1
ATOM 1618 C C . GLU D 1 31 ? -25.942 14.186 46.628 1.00 13.42 464 GLU D C 1
ATOM 1619 O O . GLU D 1 31 ? -26.430 13.751 47.718 1.00 13.44 464 GLU D O 1
ATOM 1625 N N . GLU D 1 32 ? -24.895 13.605 46.047 1.00 12.94 465 GLU D N 1
ATOM 1626 C CA . GLU D 1 32 ? -24.208 12.477 46.679 1.00 15.18 465 GLU D CA 1
ATOM 1627 C C . GLU D 1 32 ? -23.629 12.900 48.016 1.00 14.74 465 GLU D C 1
ATOM 1628 O O . GLU D 1 32 ? -23.727 12.182 48.999 1.00 14.75 465 GLU D O 1
ATOM 1634 N N . LEU D 1 33 ? -23.039 14.078 48.078 1.00 12.89 466 LEU D N 1
ATOM 1635 C CA A LEU D 1 33 ? -22.513 14.626 49.347 0.50 13.76 466 LEU D CA 1
ATOM 1636 C CA B LEU D 1 33 ? -22.515 14.606 49.321 0.50 14.09 466 LEU D CA 1
ATOM 1637 C C . LEU D 1 33 ? -23.589 14.709 50.418 1.00 14.09 466 LEU D C 1
ATOM 1638 O O . LEU D 1 33 ? -23.358 14.340 51.591 1.00 14.55 466 LEU D O 1
ATOM 1647 N N . ARG D 1 34 ? -24.779 15.166 50.065 1.00 12.22 467 ARG D N 1
ATOM 1648 C CA . ARG D 1 34 ? -25.898 15.213 50.983 1.00 13.43 467 ARG D CA 1
ATOM 1649 C C . ARG D 1 34 ? -26.236 13.834 51.490 1.00 12.95 467 ARG D C 1
ATOM 1650 O O . ARG D 1 34 ? -26.497 13.658 52.690 1.00 14.58 467 ARG D O 1
ATOM 1658 N N . GLN D 1 35 ? -26.194 12.808 50.675 1.00 13.89 468 GLN D N 1
ATOM 1659 C CA . GLN D 1 35 ? -26.449 11.461 51.132 1.00 14.86 468 GLN D CA 1
ATOM 1660 C C . GLN D 1 35 ? -25.331 10.992 52.081 1.00 15.28 468 GLN D C 1
ATOM 1661 O O . GLN D 1 35 ? -25.621 10.332 53.086 1.00 17.49 468 GLN D O 1
ATOM 1667 N N . ARG D 1 36 ? -24.095 11.340 51.785 1.00 14.29 469 ARG D N 1
ATOM 1668 C CA A ARG D 1 36 ? -23.025 10.910 52.625 0.50 15.98 469 ARG D CA 1
ATOM 1669 C CA B ARG D 1 36 ? -22.954 10.978 52.613 0.50 16.29 469 ARG D CA 1
ATOM 1670 C C . ARG D 1 36 ? -23.135 11.573 54.004 1.00 14.95 469 ARG D C 1
ATOM 1671 O O . ARG D 1 36 ? -22.928 10.900 55.034 1.00 15.22 469 ARG D O 1
ATOM 1686 N N . TYR D 1 37 ? -23.491 12.844 54.050 1.00 13.24 470 TYR D N 1
ATOM 1687 C CA . TYR D 1 37 ? -23.612 13.519 55.334 1.00 14.62 470 TYR D CA 1
ATOM 1688 C C . TYR D 1 37 ? -24.826 13.045 56.118 1.00 14.90 470 TYR D C 1
ATOM 1689 O O . TYR D 1 37 ? -24.783 13.053 57.364 1.00 15.55 470 TYR D O 1
ATOM 1698 N N . THR D 1 38 ? -25.875 12.567 55.473 1.00 15.34 471 THR D N 1
ATOM 1699 C CA A THR D 1 38 ? -27.004 11.999 56.207 0.50 16.39 471 THR D CA 1
ATOM 1700 C CA B THR D 1 38 ? -26.977 12.062 56.242 0.50 16.39 471 THR D CA 1
ATOM 1701 C C . THR D 1 38 ? -26.586 10.774 56.973 1.00 16.08 471 THR D C 1
ATOM 1702 O O . THR D 1 38 ? -27.031 10.527 58.112 1.00 15.39 471 THR D O 1
ATOM 1709 N N . ALA D 1 39 ? -25.675 10.013 56.400 1.00 15.05 472 ALA D N 1
ATOM 1710 C CA . ALA D 1 39 ? -25.098 8.803 57.041 1.00 16.42 472 ALA D CA 1
ATOM 1711 C C . ALA D 1 39 ? -24.130 9.172 58.165 1.00 15.86 472 ALA D C 1
ATOM 1712 O O . ALA D 1 39 ? -23.961 8.394 59.094 1.00 18.51 472 ALA D O 1
ATOM 1714 N N . LYS D 1 40 ? -23.490 10.315 58.069 1.00 14.23 473 LYS D N 1
ATOM 1715 C CA . LYS D 1 40 ? -22.653 10.819 59.185 1.00 13.66 473 LYS D CA 1
ATOM 1716 C C . LYS D 1 40 ? -23.560 11.245 60.353 1.00 14.27 473 LYS D C 1
ATOM 1717 O O . LYS D 1 40 ? -23.237 11.045 61.534 1.00 14.65 473 LYS D O 1
ATOM 1723 N N . ARG D 1 41 ? -24.673 11.897 60.036 1.00 13.73 474 ARG D N 1
ATOM 1724 C CA . ARG D 1 41 ? -25.582 12.365 61.054 1.00 12.64 474 ARG D CA 1
ATOM 1725 C C . ARG D 1 41 ? -26.275 11.215 61.818 1.00 13.00 474 ARG D C 1
ATOM 1726 O O . ARG D 1 41 ? -26.546 11.319 62.999 1.00 13.07 474 ARG D O 1
ATOM 1734 N N . GLN D 1 42 ? -26.606 10.128 61.142 1.00 13.70 475 GLN D N 1
ATOM 1735 C CA . GLN D 1 42 ? -27.471 9.120 61.727 1.00 13.34 475 GLN D CA 1
ATOM 1736 C C . GLN D 1 42 ? -26.915 8.531 63.054 1.00 13.34 475 GLN D C 1
ATOM 1737 O O . GLN D 1 42 ? -27.680 8.444 64.028 1.00 14.43 475 GLN D O 1
ATOM 1743 N N . PRO D 1 43 ? -25.615 8.167 63.112 1.00 13.92 476 PRO D N 1
ATOM 1744 C CA . PRO D 1 43 ? -25.127 7.574 64.369 1.00 14.77 476 PRO D CA 1
ATOM 1745 C C . PRO D 1 43 ? -25.168 8.592 65.523 1.00 13.25 476 PRO D C 1
ATOM 1746 O O . PRO D 1 43 ? -25.363 8.197 66.678 1.00 13.69 476 PRO D O 1
ATOM 1750 N N . ILE D 1 44 ? -24.996 9.888 65.233 1.00 12.71 477 ILE D N 1
ATOM 1751 C CA . ILE D 1 44 ? -25.133 10.899 66.226 1.00 13.09 477 ILE D CA 1
ATOM 1752 C C . ILE D 1 44 ? -26.572 10.933 66.764 1.00 13.30 477 ILE D C 1
ATOM 1753 O O . ILE D 1 44 ? -26.811 11.030 67.968 1.00 13.63 477 ILE D O 1
ATOM 1758 N N . LEU D 1 45 ? -27.555 10.932 65.878 1.00 12.92 478 LEU D N 1
ATOM 1759 C CA . LEU D 1 45 ? -28.955 10.961 66.292 1.00 13.82 478 LEU D CA 1
ATOM 1760 C C . LEU D 1 45 ? -29.278 9.710 67.054 1.00 14.01 478 LEU D C 1
ATOM 1761 O O . LEU D 1 45 ? -29.998 9.776 68.061 1.00 15.66 478 LEU D O 1
ATOM 1766 N N . ASP D 1 46 ? -28.763 8.558 66.616 1.00 13.72 479 ASP D N 1
ATOM 1767 C CA . ASP D 1 46 ? -29.002 7.316 67.323 1.00 16.04 479 ASP D CA 1
ATOM 1768 C C . ASP D 1 46 ? -28.413 7.371 68.741 1.00 15.17 479 ASP D C 1
ATOM 1769 O O . ASP D 1 46 ? -29.037 6.925 69.716 1.00 16.19 479 ASP D O 1
ATOM 1774 N N . ALA D 1 47 ? -27.266 8.014 68.873 1.00 14.15 480 ALA D N 1
ATOM 1775 C CA . ALA D 1 47 ? -26.621 8.193 70.185 1.00 15.53 480 ALA D CA 1
ATOM 1776 C C . ALA D 1 47 ? -27.470 9.087 71.071 1.00 15.51 480 ALA D C 1
ATOM 1777 O O . ALA D 1 47 ? -27.615 8.824 72.285 1.00 17.72 480 ALA D O 1
ATOM 1779 N N . MET D 1 48 ? -28.014 10.156 70.501 1.00 14.71 481 MET D N 1
ATOM 1780 C CA . MET D 1 48 ? -28.856 11.069 71.251 1.00 17.09 481 MET D CA 1
ATOM 1781 C C . MET D 1 48 ? -30.076 10.339 71.782 1.00 19.04 481 MET D C 1
ATOM 1782 O O . MET D 1 48 ? -30.509 10.568 72.950 1.00 21.10 481 MET D O 1
ATOM 1787 N N . ASP D 1 49 ? -30.608 9.436 70.969 1.00 17.91 482 ASP D N 1
ATOM 1788 C CA . ASP D 1 49 ? -31.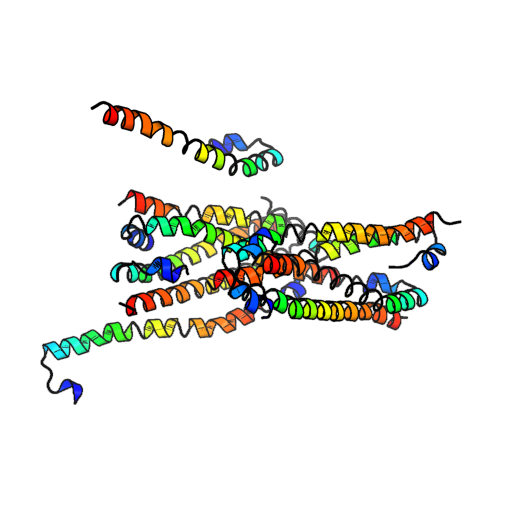795 8.666 71.353 1.00 17.46 482 ASP D CA 1
ATOM 1789 C C . ASP D 1 49 ? -31.535 7.664 72.483 1.00 21.47 482 ASP D C 1
ATOM 1790 O O . ASP D 1 49 ? -32.473 7.221 73.191 1.00 23.83 482 ASP D O 1
ATOM 1795 N N . ALA D 1 50 ? -30.273 7.342 72.678 1.00 22.98 483 ALA D N 1
ATOM 1796 C CA . ALA D 1 50 ? -29.806 6.468 73.758 1.00 25.50 483 ALA D CA 1
ATOM 1797 C C . ALA D 1 50 ? -29.624 7.212 75.086 1.00 27.78 483 ALA D C 1
ATOM 1798 O O . ALA D 1 50 ? -29.387 6.581 76.087 1.00 32.79 483 ALA D O 1
ATOM 1800 N N . LYS D 1 51 ? -29.686 8.546 75.092 1.00 27.40 484 LYS D N 1
ATOM 1801 C CA . LYS D 1 51 ? -29.487 9.348 76.304 1.00 28.42 484 LYS D CA 1
ATOM 1802 C C . LYS D 1 51 ? -30.743 9.435 77.117 1.00 35.22 484 LYS D C 1
ATOM 1803 O O . LYS D 1 51 ? -31.795 8.959 76.685 1.00 37.20 484 LYS D O 1
ATOM 1810 N N . SER E 1 1 ? -18.222 12.333 30.709 1.00 22.54 -1 SER E N 1
ATOM 1811 C CA A SER E 1 1 ? -17.911 11.376 29.626 0.60 19.62 -1 SER E CA 1
ATOM 1812 C CA B SER E 1 1 ? -17.939 11.339 29.651 0.40 20.69 -1 SER E CA 1
ATOM 1813 C C . SER E 1 1 ? -19.122 11.291 28.686 1.00 18.46 -1 SER E C 1
ATOM 1814 O O . SER E 1 1 ? -20.219 11.668 29.042 1.00 18.78 -1 SER E O 1
ATOM 1819 N N . MET E 1 2 ? -18.878 10.841 27.460 1.00 15.98 0 MET E N 1
ATOM 1820 C CA . MET E 1 2 ? -19.931 10.791 26.460 1.00 14.74 0 MET E CA 1
ATOM 1821 C C . MET E 1 2 ? -20.885 9.608 26.693 1.00 15.12 0 MET E C 1
ATOM 1822 O O . MET E 1 2 ? -20.536 8.560 27.281 1.00 16.98 0 MET E O 1
ATOM 1827 N N . ASP E 1 3 ? -22.057 9.749 26.115 1.00 16.19 436 ASP E N 1
ATOM 1828 C CA . ASP E 1 3 ? -23.122 8.757 26.159 1.00 16.52 436 ASP E CA 1
ATOM 1829 C C . ASP E 1 3 ? -23.229 7.999 24.834 1.00 15.95 436 ASP E C 1
ATOM 1830 O O . ASP E 1 3 ? -22.648 8.365 23.800 1.00 16.32 436 ASP E O 1
ATOM 1835 N N . PHE E 1 4 ? -23.961 6.892 24.861 1.00 17.40 437 PHE E N 1
ATOM 1836 C CA . PHE E 1 4 ? -24.143 6.044 23.749 1.00 16.74 437 PHE E CA 1
ATOM 1837 C C . PHE E 1 4 ? -24.610 6.745 22.498 1.00 16.96 437 PHE E C 1
ATOM 1838 O O . PHE E 1 4 ? -24.118 6.436 21.399 1.00 16.47 437 PHE E O 1
ATOM 1846 N N . ASP E 1 5 ? -25.518 7.697 22.638 1.00 16.71 438 ASP E N 1
ATOM 1847 C CA . ASP E 1 5 ? -26.106 8.293 21.415 1.00 18.20 438 ASP E CA 1
ATOM 1848 C C . ASP E 1 5 ? -25.017 8.999 20.591 1.00 18.67 438 ASP E C 1
ATOM 1849 O O . ASP E 1 5 ? -25.047 9.012 19.347 1.00 19.88 438 ASP E O 1
ATOM 1854 N N . PHE E 1 6 ? -24.051 9.604 21.257 1.00 16.56 439 PHE E N 1
ATOM 1855 C CA . PHE E 1 6 ? -22.917 10.240 20.539 1.00 15.87 439 PHE E CA 1
ATOM 1856 C C . PHE E 1 6 ? -21.958 9.166 20.075 1.00 14.48 439 PHE E C 1
ATOM 1857 O O . PHE E 1 6 ? -21.428 9.172 18.981 1.00 14.48 439 PHE E O 1
ATOM 1865 N N . LEU E 1 7 ? -21.636 8.196 20.930 1.00 13.49 440 LEU E N 1
ATOM 1866 C CA . LEU E 1 7 ? -20.551 7.279 20.656 1.00 13.14 440 LEU E CA 1
ATOM 1867 C C . LEU E 1 7 ? -20.874 6.311 19.537 1.00 15.24 440 LEU E C 1
ATOM 1868 O O . LEU E 1 7 ? -19.972 5.790 18.883 1.00 15.19 440 LEU E O 1
ATOM 1873 N N . LYS E 1 8 ? -22.161 5.999 19.402 1.00 15.60 441 LYS E N 1
ATOM 1874 C CA . LYS E 1 8 ? -22.606 4.964 18.418 1.00 16.87 441 LYS E CA 1
ATOM 1875 C C . LYS E 1 8 ? -22.274 5.362 16.979 1.00 17.12 441 LYS E C 1
ATOM 1876 O O . LYS E 1 8 ? -22.254 4.518 16.126 1.00 22.01 441 LYS E O 1
ATOM 1882 N N . ASN E 1 9 ? -21.995 6.646 16.755 1.00 16.51 442 ASN E N 1
ATOM 1883 C CA . ASN E 1 9 ? -21.674 7.144 15.419 1.00 19.12 442 ASN E CA 1
ATOM 1884 C C . ASN E 1 9 ? -20.249 6.914 15.011 1.00 17.42 442 ASN E C 1
ATOM 1885 O O . ASN E 1 9 ? -19.873 7.227 13.855 1.00 20.09 442 ASN E O 1
ATOM 1890 N N . LEU E 1 10 ? -19.410 6.454 15.946 1.00 17.13 443 LEU E N 1
ATOM 1891 C CA . LEU E 1 10 ? -17.961 6.415 15.773 1.00 15.34 443 LEU E CA 1
ATOM 1892 C C . LEU E 1 10 ? -17.493 5.042 15.345 1.00 17.55 443 LEU E C 1
ATOM 1893 O O . LEU E 1 10 ? -18.234 4.043 15.494 1.00 23.13 443 LEU E O 1
ATOM 1898 N N . SER E 1 11 ? -16.269 5.032 14.800 1.00 19.90 444 SER E N 1
ATOM 1899 C CA . SER E 1 11 ? -15.617 3.807 14.334 1.00 22.03 444 SER E CA 1
ATOM 1900 C C . SER E 1 11 ? -15.193 2.947 15.475 1.00 16.87 444 SER E C 1
ATOM 1901 O O . SER E 1 11 ? -14.876 3.484 16.563 1.00 18.38 444 SER E O 1
ATOM 1904 N N . LEU E 1 12 ? -15.038 1.642 15.213 1.00 18.29 445 LEU E N 1
ATOM 1905 C CA . LEU E 1 12 ? -14.432 0.727 16.188 1.00 18.21 445 LEU E CA 1
ATOM 1906 C C . LEU E 1 12 ? -13.090 1.273 16.656 1.00 18.34 445 LEU E C 1
ATOM 1907 O O . LEU E 1 12 ? -12.800 1.275 17.857 1.00 21.43 445 LEU E O 1
ATOM 1912 N N . GLU E 1 13 ? -12.233 1.708 15.722 1.00 19.83 446 GLU E N 1
ATOM 1913 C CA A GLU E 1 13 ? -10.882 2.099 16.038 0.60 22.13 446 GLU E CA 1
ATOM 1914 C CA B GLU E 1 13 ? -10.859 2.162 16.029 0.40 22.61 446 GLU E CA 1
ATOM 1915 C C . GLU E 1 13 ? -10.871 3.352 16.964 1.00 20.57 446 GLU E C 1
ATOM 1916 O O . GLU E 1 13 ? -10.096 3.434 17.929 1.00 24.19 446 GLU E O 1
ATOM 1927 N N . GLU E 1 14 ? -11.767 4.274 16.699 1.00 21.54 447 GLU E N 1
ATOM 1928 C CA . GLU E 1 14 ? -11.836 5.432 17.583 1.00 21.70 447 GLU E CA 1
ATOM 1929 C C . GLU E 1 14 ? -12.352 5.090 18.979 1.00 18.12 447 GLU E C 1
ATOM 1930 O O . GLU E 1 14 ? -11.805 5.584 20.026 1.00 19.77 447 GLU E O 1
ATOM 1936 N N . LEU E 1 15 ? -13.381 4.241 18.979 1.00 16.90 448 LEU E N 1
ATOM 1937 C CA . LEU E 1 15 ? -13.924 3.717 20.235 1.00 15.53 448 LEU E CA 1
ATOM 1938 C C . LEU E 1 15 ? -12.846 3.080 21.077 1.00 16.02 448 LEU E C 1
ATOM 1939 O O . LEU E 1 15 ? -12.776 3.287 22.320 1.00 15.40 448 LEU E O 1
ATOM 1944 N N . GLN E 1 16 ? -11.987 2.299 20.432 1.00 18.62 449 GLN E N 1
ATOM 1945 C CA A GLN E 1 16 ? -10.888 1.669 21.139 0.50 19.76 449 GLN E CA 1
ATOM 1946 C CA B GLN E 1 16 ? -10.883 1.660 21.120 0.50 19.53 449 GLN E CA 1
ATOM 1947 C C . GLN E 1 16 ? -9.962 2.688 21.768 1.00 16.10 449 GLN E C 1
ATOM 1948 O O . GLN E 1 16 ? -9.517 2.520 22.924 1.00 19.56 449 GLN E O 1
ATOM 1959 N N . MET E 1 17 ? -9.633 3.724 21.039 1.00 20.03 450 MET E N 1
ATOM 1960 C CA A MET E 1 17 ? -8.747 4.763 21.552 0.50 19.61 450 MET E CA 1
ATOM 1961 C CA B MET E 1 17 ? -8.741 4.757 21.561 0.50 19.92 450 MET E CA 1
ATOM 1962 C C . MET E 1 17 ? -9.382 5.432 22.774 1.00 18.82 450 MET E C 1
ATOM 1963 O O . MET E 1 17 ? -8.710 5.739 23.750 1.00 18.34 450 MET E O 1
ATOM 1972 N N . ARG E 1 18 ? -10.696 5.687 22.697 1.00 17.80 451 ARG E N 1
ATOM 1973 C CA . ARG E 1 18 ? -11.418 6.342 23.807 1.00 16.22 451 ARG E CA 1
ATOM 1974 C C . ARG E 1 18 ? -11.406 5.486 25.077 1.00 16.57 451 ARG E C 1
ATOM 1975 O O . ARG E 1 18 ? -11.271 5.969 26.220 1.00 15.87 451 ARG E O 1
ATOM 1983 N N . LEU E 1 19 ? -11.559 4.195 24.886 1.00 15.91 452 LEU E N 1
ATOM 1984 C CA . LEU E 1 19 ? -11.561 3.265 25.974 1.00 14.91 452 LEU E CA 1
ATOM 1985 C C . LEU E 1 19 ? -10.223 3.310 26.711 1.00 15.19 452 LEU E C 1
ATOM 1986 O O . LEU E 1 19 ? -10.129 3.366 27.952 1.00 17.11 452 LEU E O 1
ATOM 1991 N N . LYS E 1 20 ? -9.162 3.197 25.924 1.00 17.08 453 LYS E N 1
ATOM 1992 C CA . LYS E 1 20 ? -7.816 3.195 26.485 1.00 17.31 453 LYS E CA 1
ATOM 1993 C C . LYS E 1 20 ? -7.487 4.521 27.205 1.00 16.36 453 LYS E C 1
ATOM 1994 O O . LYS E 1 20 ? -6.794 4.497 28.207 1.00 19.29 453 LYS E O 1
ATOM 2000 N N . ALA E 1 21 ? -8.004 5.636 26.679 1.00 16.18 454 ALA E N 1
ATOM 2001 C CA . ALA E 1 21 ? -7.739 6.951 27.269 1.00 17.57 454 ALA E CA 1
ATOM 2002 C C . ALA E 1 21 ? -8.226 7.049 28.705 1.00 16.98 454 ALA E C 1
ATOM 2003 O O . ALA E 1 21 ? -7.686 7.799 29.497 1.00 18.27 454 ALA E O 1
ATOM 2005 N N . LEU E 1 22 ? -9.253 6.262 29.044 1.00 14.97 455 LEU E N 1
ATOM 2006 C CA . LEU E 1 22 ? -9.815 6.315 30.384 1.00 15.27 455 LEU E CA 1
ATOM 2007 C C . LEU E 1 22 ? -8.826 5.822 31.433 1.00 15.49 455 LEU E C 1
ATOM 2008 O O . LEU E 1 22 ? -8.935 6.194 32.607 1.00 17.65 455 LEU E O 1
ATOM 2013 N N . ASP E 1 23 ? -7.910 4.924 31.062 1.00 16.62 456 ASP E N 1
ATOM 2014 C CA . ASP E 1 23 ? -7.070 4.324 32.065 1.00 16.68 456 ASP E CA 1
ATOM 2015 C C . ASP E 1 23 ? -6.091 5.335 32.740 1.00 16.91 456 ASP E C 1
ATOM 2016 O O . ASP E 1 23 ? -6.046 5.408 33.969 1.00 17.60 456 ASP E O 1
ATOM 2021 N N . PRO E 1 24 ? -5.377 6.134 31.938 1.00 16.25 457 PRO E N 1
ATOM 2022 C CA . PRO E 1 24 ? -4.526 7.117 32.587 1.00 16.51 457 PRO E CA 1
ATOM 2023 C C . PRO E 1 24 ? -5.355 8.157 33.362 1.00 15.12 457 PRO E C 1
ATOM 2024 O O . PRO E 1 24 ? -4.858 8.735 34.341 1.00 15.89 457 PRO E O 1
ATOM 2028 N N . MET E 1 25 ? -6.578 8.452 32.909 1.00 13.52 458 MET E N 1
ATOM 2029 C CA . MET E 1 25 ? -7.455 9.369 33.586 1.00 15.44 458 MET E CA 1
ATOM 2030 C C . MET E 1 25 ? -7.717 8.857 34.992 1.00 14.98 458 MET E C 1
ATOM 2031 O O . MET E 1 25 ? -7.614 9.601 35.986 1.00 14.56 458 MET E O 1
ATOM 2036 N N . MET E 1 26 ? -8.072 7.596 35.082 1.00 14.33 459 MET E N 1
ATOM 2037 C CA . MET E 1 26 ? -8.371 7.028 36.381 1.00 13.86 459 MET E CA 1
ATOM 2038 C C . MET E 1 26 ? -7.131 7.056 37.259 1.00 14.11 459 MET E C 1
ATOM 2039 O O . MET E 1 26 ? -7.237 7.316 38.463 1.00 14.54 459 MET E O 1
ATOM 2044 N N . GLU E 1 27 ? -5.978 6.653 36.722 1.00 14.58 460 GLU E N 1
ATOM 2045 C CA . GLU E 1 27 ? -4.784 6.618 37.551 1.00 14.97 460 GLU E CA 1
ATOM 2046 C C . GLU E 1 27 ? -4.476 7.994 38.114 1.00 14.37 460 GLU E C 1
ATOM 2047 O O . GLU E 1 27 ? -4.020 8.145 39.248 1.00 15.77 460 GLU E O 1
ATOM 2053 N N . ARG E 1 28 ? -4.654 9.036 37.321 1.00 13.75 461 ARG E N 1
ATOM 2054 C CA . ARG E 1 28 ? -4.377 10.373 37.793 1.00 14.30 461 ARG E CA 1
ATOM 2055 C C . ARG E 1 28 ? -5.321 10.773 38.906 1.00 13.74 461 ARG E C 1
ATOM 2056 O O . ARG E 1 28 ? -4.927 11.433 39.867 1.00 15.69 461 ARG E O 1
ATOM 2064 N N . GLU E 1 29 ? -6.554 10.322 38.816 1.00 14.16 462 GLU E N 1
ATOM 2065 C CA . GLU E 1 29 ? -7.536 10.596 39.878 1.00 14.89 462 GLU E CA 1
ATOM 2066 C C . GLU E 1 29 ? -7.196 9.843 41.161 1.00 15.84 462 GLU E C 1
ATOM 2067 O O . GLU E 1 29 ? -7.465 10.312 42.256 1.00 16.42 462 GLU E O 1
ATOM 2073 N N . ILE E 1 30 ? -6.637 8.643 41.025 1.00 15.16 463 ILE E N 1
ATOM 2074 C CA . ILE E 1 30 ? -6.135 7.905 42.220 1.00 14.55 463 ILE E CA 1
ATOM 2075 C C . ILE E 1 30 ? -5.028 8.668 42.901 1.00 15.24 463 ILE E C 1
ATOM 2076 O O . ILE E 1 30 ? -4.992 8.803 44.119 1.00 16.39 463 ILE E O 1
ATOM 2081 N N . GLU E 1 31 ? -4.120 9.236 42.100 1.00 14.70 464 GLU E N 1
ATOM 2082 C CA . GLU E 1 31 ? -3.076 10.075 42.687 1.00 15.69 464 GLU E CA 1
ATOM 2083 C C . GLU E 1 31 ? -3.671 11.244 43.410 1.00 15.71 464 GLU E C 1
ATOM 2084 O O . GLU E 1 31 ? -3.216 11.616 44.503 1.00 17.23 464 GLU E O 1
ATOM 2090 N N . GLU E 1 32 ? -4.688 11.864 42.852 1.00 15.98 465 GLU E N 1
ATOM 2091 C CA A GLU E 1 32 ? -5.330 12.979 43.495 0.50 19.44 465 GLU E CA 1
ATOM 2092 C CA B GLU E 1 32 ? -5.311 13.000 43.536 0.50 17.92 465 GLU E CA 1
ATOM 2093 C C . GLU E 1 32 ? -6.002 12.560 44.816 1.00 17.78 465 GLU E C 1
ATOM 2094 O O . GLU E 1 32 ? -5.948 13.283 45.805 1.00 18.81 465 GLU E O 1
ATOM 2105 N N . LEU E 1 33 ? -6.611 11.389 44.838 1.00 16.94 466 LEU E N 1
ATOM 2106 C CA . LEU E 1 33 ? -7.184 10.839 46.093 1.00 16.79 466 LEU E CA 1
ATOM 2107 C C . LEU E 1 33 ? -6.088 10.676 47.156 1.00 19.37 466 LEU E C 1
ATOM 2108 O O . LEU E 1 33 ? -6.323 10.936 48.333 1.00 18.55 466 LEU E O 1
ATOM 2113 N N . ARG E 1 34 ? -4.913 10.146 46.796 1.00 17.73 467 ARG E N 1
ATOM 2114 C CA . ARG E 1 34 ? -3.811 10.088 47.784 1.00 19.96 467 ARG E CA 1
ATOM 2115 C C . ARG E 1 34 ? -3.471 11.440 48.323 1.00 19.96 467 ARG E C 1
ATOM 2116 O O . ARG E 1 34 ? -3.244 11.590 49.549 1.00 20.68 467 ARG E O 1
ATOM 2124 N N . GLN E 1 35 ? -3.329 12.430 47.444 1.00 20.47 468 GLN E N 1
ATOM 2125 C CA A GLN E 1 35 ? -3.015 13.792 47.858 0.50 21.56 468 GLN E CA 1
ATOM 2126 C CA B GLN E 1 35 ? -2.917 13.697 47.897 0.50 20.73 468 GLN E CA 1
ATOM 2127 C C . GLN E 1 35 ? -3.993 14.234 48.873 1.00 20.23 468 GLN E C 1
ATOM 2128 O O . GLN E 1 35 ? -3.620 14.664 49.946 1.00 24.49 468 GLN E O 1
ATOM 2139 N N . ARG E 1 36 ? -5.303 14.140 48.524 1.00 20.70 469 ARG E N 1
ATOM 2140 C CA A ARG E 1 36 ? -6.408 14.605 49.360 0.50 21.99 469 ARG E CA 1
ATOM 2141 C CA B ARG E 1 36 ? -6.414 14.619 49.357 0.50 22.16 469 ARG E CA 1
ATOM 2142 C C . ARG E 1 36 ? -6.408 13.917 50.703 1.00 16.50 469 ARG E C 1
ATOM 2143 O O . ARG E 1 36 ? -6.542 14.579 51.717 1.00 20.62 469 ARG E O 1
ATOM 2158 N N . TYR E 1 37 ? -6.277 12.602 50.711 1.00 17.29 470 TYR E N 1
ATOM 2159 C CA . TYR E 1 37 ? -6.339 11.857 51.980 1.00 16.14 470 TYR E CA 1
ATOM 2160 C C . TYR E 1 37 ? -5.104 12.035 52.828 1.00 17.90 470 TYR E C 1
ATOM 2161 O O . TYR E 1 37 ? -5.216 12.097 54.052 1.00 20.21 470 TYR E O 1
ATOM 2170 N N . THR E 1 38 ? -3.926 12.172 52.219 1.00 20.70 471 THR E N 1
ATOM 2171 C CA . THR E 1 38 ? -2.714 12.332 53.006 1.00 19.06 471 THR E CA 1
ATOM 2172 C C . THR E 1 38 ? -2.787 13.716 53.651 1.00 18.37 471 THR E C 1
ATOM 2173 O O . THR E 1 38 ? -2.457 13.921 54.832 1.00 21.95 471 THR E O 1
ATOM 2177 N N . ALA E 1 39 ? -3.325 14.675 52.927 1.00 18.72 472 ALA E N 1
ATOM 2178 C CA . ALA E 1 39 ? -3.545 16.003 53.457 1.00 19.55 472 ALA E CA 1
ATOM 2179 C C . ALA E 1 39 ? -4.458 16.052 54.671 1.00 22.63 472 ALA E C 1
ATOM 2180 O O . ALA E 1 39 ? -4.241 16.868 55.582 1.00 21.06 472 ALA E O 1
ATOM 2182 N N . LYS E 1 40 ? -5.481 15.203 54.675 1.00 18.07 473 LYS E N 1
ATOM 2183 C CA . LYS E 1 40 ? -6.437 15.085 55.777 1.00 19.73 473 LYS E CA 1
ATOM 2184 C C . LYS E 1 40 ? -5.754 14.659 57.047 1.00 17.46 473 LYS E C 1
ATOM 2185 O O . LYS E 1 40 ? -6.282 14.936 58.130 1.00 19.60 473 LYS E O 1
ATOM 2191 N N . ARG E 1 41 ? -4.619 13.983 56.960 1.00 19.09 474 ARG E N 1
ATOM 2192 C CA . ARG E 1 41 ? -3.941 13.531 58.177 1.00 17.28 474 ARG E CA 1
ATOM 2193 C C . ARG E 1 41 ? -3.457 14.738 58.965 1.00 17.62 474 ARG E C 1
ATOM 2194 O O . ARG E 1 41 ? -3.364 14.654 60.167 1.00 17.17 474 ARG E O 1
ATOM 2202 N N . GLN E 1 42 ? -3.055 15.810 58.292 1.00 16.46 475 GLN E N 1
ATOM 2203 C CA . GLN E 1 42 ? -2.266 16.868 58.935 1.00 16.21 475 GLN E CA 1
ATOM 2204 C C . GLN E 1 42 ? -3.061 17.626 60.023 1.00 16.92 475 GLN E C 1
ATOM 2205 O O . GLN E 1 42 ? -2.554 17.815 61.105 1.00 18.39 475 GLN E O 1
ATOM 2211 N N . PRO E 1 43 ? -4.310 17.992 59.759 1.00 17.51 476 PRO E N 1
ATOM 2212 C CA . PRO E 1 43 ? -5.005 18.708 60.873 1.00 19.29 476 PRO E CA 1
ATOM 2213 C C . PRO E 1 43 ? -5.254 17.794 62.101 1.00 15.58 476 PRO E C 1
ATOM 2214 O O . PRO E 1 43 ? -5.272 18.266 63.283 1.00 19.54 476 PRO E O 1
ATOM 2218 N N . ILE E 1 44 ? -5.369 16.479 61.874 1.00 15.88 477 ILE E N 1
ATOM 2219 C CA . ILE E 1 44 ? -5.470 15.455 62.945 1.00 14.81 477 ILE E CA 1
ATOM 2220 C C . ILE E 1 44 ? -4.126 15.448 63.741 1.00 16.88 477 ILE E C 1
ATOM 2221 O O . ILE E 1 44 ? -4.102 15.488 64.992 1.00 17.16 477 ILE E O 1
ATOM 2226 N N . LEU E 1 45 ? -3.017 15.393 63.014 1.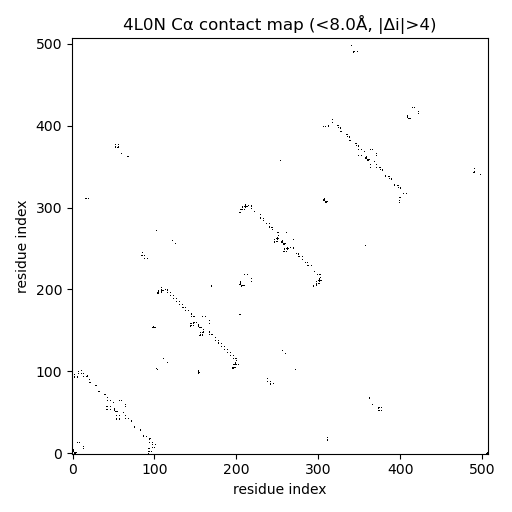00 15.46 478 LEU E N 1
ATOM 2227 C CA . LEU E 1 45 ? -1.705 15.453 63.613 1.00 16.43 478 LEU E CA 1
ATOM 2228 C C . LEU E 1 45 ? -1.503 16.769 64.360 1.00 16.14 478 LEU E C 1
ATOM 2229 O O . LEU E 1 45 ? -0.967 16.762 65.481 1.00 18.83 478 LEU E O 1
ATOM 2234 N N . ASP E 1 46 ? -1.942 17.886 63.812 1.00 15.84 479 ASP E N 1
ATOM 2235 C CA . ASP E 1 46 ? -1.816 19.167 64.499 1.00 18.38 479 ASP E CA 1
ATOM 2236 C C . ASP E 1 46 ? -2.620 19.159 65.825 1.00 18.42 479 ASP E C 1
ATOM 2237 O O . ASP E 1 46 ? -2.151 19.638 66.877 1.00 18.90 479 ASP E O 1
ATOM 2242 N N . ALA E 1 47 ? -3.803 18.594 65.803 1.00 17.03 480 ALA E N 1
ATOM 2243 C CA . ALA E 1 47 ? -4.605 18.507 67.034 1.00 16.11 480 ALA E CA 1
ATOM 2244 C C . ALA E 1 47 ? -3.929 17.593 68.066 1.00 16.95 480 ALA E C 1
ATOM 2245 O O . ALA E 1 47 ? -3.912 17.887 69.283 1.00 18.25 480 ALA E O 1
ATOM 2247 N N . MET E 1 48 ? -3.328 16.485 67.634 1.00 17.83 481 MET E N 1
ATOM 2248 C CA . MET E 1 48 ? -2.507 15.654 68.536 1.00 18.73 481 MET E CA 1
ATOM 2249 C C . MET E 1 48 ? -1.287 16.399 69.109 1.00 18.68 481 MET E C 1
ATOM 2250 O O . MET E 1 48 ? -1.056 16.345 70.330 1.00 20.42 481 MET E O 1
ATOM 2255 N N . ASP E 1 49 ? -0.563 17.126 68.274 1.00 17.58 482 ASP E N 1
ATOM 2256 C CA . ASP E 1 49 ? 0.607 17.892 68.662 1.00 18.82 482 ASP E CA 1
ATOM 2257 C C . ASP E 1 49 ? 0.286 18.943 69.716 1.00 20.25 482 ASP E C 1
ATOM 2258 O O . ASP E 1 49 ? 1.134 19.230 70.572 1.00 25.52 482 ASP E O 1
ATOM 2263 N N . ALA E 1 50 ? -0.933 19.491 69.697 1.00 21.06 483 ALA E N 1
ATOM 2264 C CA . ALA E 1 50 ? -1.252 20.635 70.558 1.00 23.78 483 ALA E CA 1
ATOM 2265 C C . ALA E 1 50 ? -1.607 20.175 71.951 1.00 21.85 483 ALA E C 1
ATOM 2266 O O . ALA E 1 50 ? -1.716 21.009 72.850 1.00 28.00 483 ALA E O 1
ATOM 2268 N N . LYS E 1 51 ? -1.828 18.893 72.161 1.00 21.85 484 LYS E N 1
ATOM 2269 C CA . LYS E 1 51 ? -2.243 18.415 73.472 1.00 24.18 484 LYS E CA 1
ATOM 2270 C C . LYS E 1 51 ? -1.116 18.645 74.457 1.00 27.48 484 LYS E C 1
ATOM 2271 O O . LYS E 1 51 ? 0.085 18.537 74.173 1.00 28.81 484 LYS E O 1
ATOM 2278 N N . SER F 1 1 ? -8.393 27.613 61.109 1.00 43.11 -1 SER F N 1
ATOM 2279 C CA . SER F 1 1 ? -8.737 26.522 60.169 1.00 39.65 -1 SER F CA 1
ATOM 2280 C C . SER F 1 1 ? -9.973 25.843 60.704 1.00 47.03 -1 SER F C 1
ATOM 2281 O O . SER F 1 1 ? -10.068 25.612 61.922 1.00 37.10 -1 SER F O 1
ATOM 2284 N N . MET F 1 2 ? -10.932 25.593 59.807 1.00 34.63 0 MET F N 1
ATOM 2285 C CA . MET F 1 2 ? -12.146 24.791 60.085 1.00 31.22 0 MET F CA 1
ATOM 2286 C C . MET F 1 2 ? -11.875 23.421 60.684 1.00 30.45 0 MET F C 1
ATOM 2287 O O . MET F 1 2 ? -12.463 23.021 61.682 1.00 31.20 0 MET F O 1
ATOM 2292 N N . ASP F 1 3 ? -11.044 22.667 59.987 1.00 35.50 436 ASP F N 1
ATOM 2293 C CA . ASP F 1 3 ? -10.686 21.341 60.391 1.00 32.89 436 ASP F CA 1
ATOM 2294 C C . ASP F 1 3 ? -10.107 21.377 61.825 1.00 34.04 436 ASP F C 1
ATOM 2295 O O . ASP F 1 3 ? -10.530 20.603 62.731 1.00 30.80 436 ASP F O 1
ATOM 2300 N N . PHE F 1 4 ? -9.161 22.292 62.044 1.00 30.43 437 PHE F N 1
ATOM 2301 C CA . PHE F 1 4 ? -8.425 22.303 63.295 1.00 25.87 437 PHE F CA 1
ATOM 2302 C C . PHE F 1 4 ? -9.337 22.721 64.457 1.00 28.24 437 PHE F C 1
ATOM 2303 O O . PHE F 1 4 ? -9.270 22.145 65.532 1.00 23.64 437 PHE F O 1
ATOM 2311 N N . ASP F 1 5 ? -10.182 23.709 64.240 1.00 23.52 438 ASP F N 1
ATOM 2312 C CA . ASP F 1 5 ? -11.079 24.181 65.315 1.00 28.25 438 ASP F CA 1
ATOM 2313 C C . ASP F 1 5 ? -11.989 23.082 65.876 1.00 28.11 438 ASP F C 1
ATOM 2314 O O . ASP F 1 5 ? -12.267 23.048 67.096 1.00 38.59 438 ASP F O 1
ATOM 2319 N N . PHE F 1 6 ? -12.416 22.161 65.017 1.00 25.41 439 PHE F N 1
ATOM 2320 C CA . PHE F 1 6 ? -13.155 21.020 65.512 1.00 25.78 439 PHE F CA 1
ATOM 2321 C C . PHE F 1 6 ? -12.247 19.983 66.209 1.00 27.61 439 PHE F C 1
ATOM 2322 O O . PHE F 1 6 ? -12.461 19.542 67.379 1.00 28.59 439 PHE F O 1
ATOM 2330 N N . LEU F 1 7 ? -11.194 19.608 65.507 1.00 20.07 440 LEU F N 1
ATOM 2331 C CA . LEU F 1 7 ? -10.399 18.450 65.927 1.00 19.65 440 LEU F CA 1
ATOM 2332 C C . LEU F 1 7 ? -9.664 18.723 67.241 1.00 18.09 440 LEU F C 1
ATOM 2333 O O . LEU F 1 7 ? -9.390 17.763 68.041 1.00 17.51 440 LEU F O 1
ATOM 2338 N N . LYS F 1 8 ? -9.307 19.984 67.456 1.00 18.41 441 LYS F N 1
ATOM 2339 C CA . LYS F 1 8 ? -8.386 20.305 68.566 1.00 20.70 441 LYS F CA 1
ATOM 2340 C C . LYS F 1 8 ? -8.939 19.909 69.944 1.00 17.88 441 LYS F C 1
ATOM 2341 O O . LYS F 1 8 ? -8.169 19.617 70.853 1.00 17.88 441 LYS F O 1
ATOM 2347 N N . ASN F 1 9 ? -10.251 19.841 70.067 1.00 16.46 442 ASN F N 1
ATOM 2348 C CA . ASN F 1 9 ? -10.871 19.565 71.346 1.00 17.58 442 ASN F CA 1
ATOM 2349 C C . ASN F 1 9 ? -11.278 18.139 71.574 1.00 18.51 442 ASN F C 1
ATOM 2350 O O . ASN F 1 9 ? -11.893 17.767 72.597 1.00 18.84 442 ASN F O 1
ATOM 2355 N N . LEU F 1 10 ? -10.937 17.298 70.631 1.00 17.48 443 LEU F N 1
ATOM 2356 C CA . LEU F 1 10 ? -11.314 15.877 70.679 1.00 16.25 443 LEU F CA 1
ATOM 2357 C C . LEU F 1 10 ? -10.247 15.097 71.471 1.00 15.85 443 LEU F C 1
ATOM 2358 O O . LEU F 1 10 ? -9.088 15.497 71.530 1.00 17.77 443 LEU F O 1
ATOM 2363 N N . SER F 1 11 ? -10.626 13.963 72.017 1.00 17.93 444 SER F N 1
ATOM 2364 C CA . SER F 1 11 ? -9.708 13.186 72.787 1.00 17.02 444 SER F CA 1
ATOM 2365 C C . SER F 1 11 ? -8.664 12.616 71.904 1.00 15.98 444 SER F C 1
ATOM 2366 O O . SER F 1 11 ? -8.909 12.339 70.700 1.00 16.50 444 SER F O 1
ATOM 2369 N N . LEU F 1 12 ? -7.526 12.334 72.460 1.00 17.46 445 LEU F N 1
ATOM 2370 C CA . LEU F 1 12 ? -6.474 11.603 71.764 1.00 16.35 445 LEU F CA 1
ATOM 2371 C C . LEU F 1 12 ? -6.993 10.264 71.212 1.00 14.50 445 LEU F C 1
ATOM 2372 O O . LEU F 1 12 ? -6.648 9.867 70.075 1.00 17.07 445 LEU F O 1
ATOM 2377 N N . GLU F 1 13 ? -7.845 9.560 71.944 1.00 15.70 446 GLU F N 1
ATOM 2378 C CA . GLU F 1 13 ? -8.374 8.259 71.541 1.00 16.21 446 GLU F CA 1
ATOM 2379 C C . GLU F 1 13 ? -9.107 8.471 70.213 1.00 16.81 446 GLU F C 1
ATOM 2380 O O . GLU F 1 13 ? -8.904 7.730 69.272 1.00 15.93 446 GLU F O 1
ATOM 2386 N N . GLU F 1 14 ? -9.934 9.484 70.170 1.00 15.11 447 GLU F N 1
ATOM 2387 C CA . GLU F 1 14 ? -10.711 9.773 68.975 1.00 14.41 447 GLU F CA 1
ATOM 2388 C C . GLU F 1 14 ? -9.825 10.213 67.824 1.00 14.86 447 GLU F C 1
ATOM 2389 O O . GLU F 1 14 ? -10.039 9.769 66.667 1.00 14.88 447 GLU F O 1
ATOM 2395 N N . LEU F 1 15 ? -8.873 11.082 68.100 1.00 14.67 448 LEU F N 1
ATOM 2396 C CA . LEU F 1 15 ? -7.944 11.547 67.064 1.00 14.94 448 LEU F CA 1
ATOM 2397 C C . LEU F 1 15 ? -7.188 10.376 66.469 1.00 15.56 448 LEU F C 1
ATOM 2398 O O . LEU F 1 15 ? -7.068 10.273 65.224 1.00 15.22 448 LEU F O 1
ATOM 2403 N N . GLN F 1 16 ? -6.693 9.459 67.272 1.00 14.70 449 GLN F N 1
ATOM 2404 C CA . GLN F 1 16 ? -6.059 8.241 66.777 1.00 16.30 449 GLN F CA 1
ATOM 2405 C C . GLN F 1 16 ? -7.023 7.415 65.886 1.00 14.15 449 GLN F C 1
ATOM 2406 O O . GLN F 1 16 ? -6.613 6.882 64.834 1.00 16.84 449 GLN F O 1
ATOM 2412 N N . MET F 1 17 ? -8.270 7.214 66.297 1.00 15.75 450 MET F N 1
ATOM 2413 C CA . MET F 1 17 ? -9.300 6.491 65.532 1.00 16.64 450 MET F CA 1
ATOM 2414 C C . MET F 1 17 ? -9.481 7.171 64.160 1.00 16.85 450 MET F C 1
ATOM 2415 O O . MET F 1 17 ? -9.522 6.487 63.136 1.00 15.97 450 MET F O 1
ATOM 2420 N N . ARG F 1 18 ? -9.610 8.476 64.167 1.00 14.70 451 ARG F N 1
ATOM 2421 C CA . ARG F 1 18 ? -9.876 9.225 62.933 1.00 13.66 451 ARG F CA 1
ATOM 2422 C C . ARG F 1 18 ? -8.650 9.157 62.008 1.00 16.24 451 ARG F C 1
ATOM 2423 O O . ARG F 1 18 ? -8.787 8.912 60.781 1.00 17.11 451 ARG F O 1
ATOM 2431 N N . LEU F 1 19 ? -7.444 9.197 62.567 1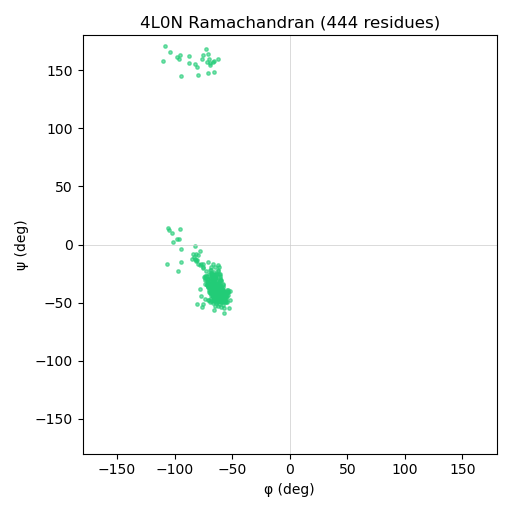.00 15.86 452 LEU F N 1
ATOM 2432 C CA . LEU F 1 19 ? -6.208 9.045 61.742 1.00 15.32 452 LEU F CA 1
ATOM 2433 C C . LEU F 1 19 ? -6.107 7.660 61.091 1.00 15.74 452 LEU F C 1
ATOM 2434 O O . LEU F 1 19 ? -5.858 7.529 59.889 1.00 17.10 452 LEU F O 1
ATOM 2439 N N . LYS F 1 20 ? -6.400 6.616 61.885 1.00 15.66 453 LYS F N 1
ATOM 2440 C CA . LYS F 1 20 ? -6.301 5.208 61.476 1.00 16.70 453 LYS F CA 1
ATOM 2441 C C . LYS F 1 20 ? -7.355 4.927 60.406 1.00 14.66 453 LYS F C 1
ATOM 2442 O O . LYS F 1 20 ? -7.198 4.038 59.525 1.00 18.58 453 LYS F O 1
ATOM 2448 N N . ALA F 1 21 ? -8.479 5.641 60.440 1.00 16.12 454 ALA F N 1
ATOM 2449 C CA . ALA F 1 21 ? -9.576 5.405 59.511 1.00 16.59 454 ALA F CA 1
ATOM 2450 C C . ALA F 1 21 ? -9.329 5.979 58.118 1.00 16.84 454 ALA F C 1
ATOM 2451 O O . ALA F 1 21 ? -10.027 5.605 57.165 1.00 17.66 454 ALA F O 1
ATOM 2453 N N . LEU F 1 22 ? -8.374 6.886 57.968 1.00 15.76 455 LEU F N 1
ATOM 2454 C CA . LEU F 1 22 ? -8.129 7.565 56.681 1.00 14.86 455 LEU F CA 1
ATOM 2455 C C . LEU F 1 22 ? -7.685 6.644 55.539 1.00 17.25 455 LEU F C 1
ATOM 2456 O O . LEU F 1 22 ? -8.247 6.728 54.464 1.00 16.08 455 LEU F O 1
ATOM 2461 N N . ASP F 1 23 ? -6.712 5.776 55.758 1.00 16.44 456 ASP F N 1
ATOM 2462 C CA . ASP F 1 23 ? -6.254 4.907 54.707 1.00 18.91 456 ASP F CA 1
ATOM 2463 C C . ASP F 1 23 ? -7.355 3.952 54.233 1.00 16.35 456 ASP F C 1
ATOM 2464 O O . ASP F 1 23 ? -7.508 3.791 53.038 1.00 15.75 456 ASP F O 1
ATOM 2469 N N . PRO F 1 24 ? -8.129 3.301 55.120 1.00 16.43 457 PRO F N 1
ATOM 2470 C CA . PRO F 1 24 ? -9.229 2.457 54.650 1.00 16.85 457 PRO F CA 1
ATOM 2471 C C . PRO F 1 24 ? -10.297 3.251 53.910 1.00 16.04 457 PRO F C 1
ATOM 2472 O O . PRO F 1 24 ? -10.837 2.767 52.910 1.00 17.84 457 PRO F O 1
ATOM 2476 N N . MET F 1 25 ? -10.555 4.466 54.331 1.00 16.58 458 MET F N 1
ATOM 2477 C CA A MET F 1 25 ? -11.509 5.338 53.664 0.50 16.50 458 MET F CA 1
ATOM 2478 C CA B MET F 1 25 ? -11.525 5.293 53.619 0.50 16.02 458 MET F CA 1
ATOM 2479 C C . MET F 1 25 ? -10.990 5.636 52.250 1.00 14.78 458 MET F C 1
ATOM 2480 O O . MET F 1 25 ? -11.729 5.587 51.254 1.00 14.39 458 MET F O 1
ATOM 2489 N N . MET F 1 26 ? -9.712 6.016 52.148 1.00 14.95 459 MET F N 1
ATOM 2490 C CA . MET F 1 26 ? -9.102 6.260 50.834 1.00 13.08 459 MET F CA 1
ATOM 2491 C C . MET F 1 26 ? -9.273 5.023 49.919 1.00 13.15 459 MET F C 1
ATOM 2492 O O . MET F 1 26 ? -9.614 5.155 48.749 1.00 13.69 459 MET F O 1
ATOM 2497 N N . GLU F 1 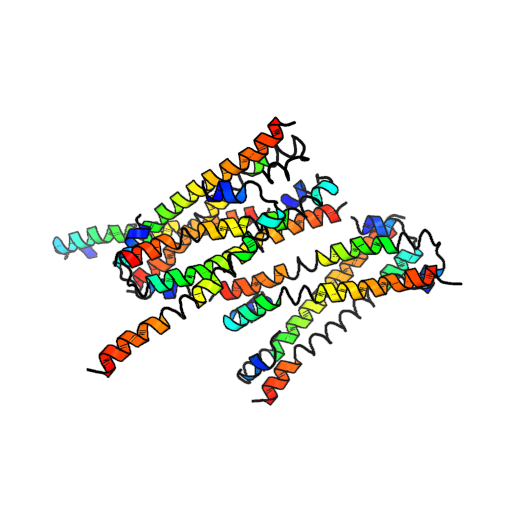27 ? -8.925 3.854 50.430 1.00 14.26 460 GLU F N 1
ATOM 2498 C CA A GLU F 1 27 ? -9.037 2.632 49.654 0.70 14.83 460 GLU F CA 1
ATOM 2499 C CA B GLU F 1 27 ? -9.013 2.656 49.624 0.30 14.45 460 GLU F CA 1
ATOM 2500 C C . GLU F 1 27 ? -10.457 2.413 49.200 1.00 13.49 460 GLU F C 1
ATOM 2501 O O . GLU F 1 27 ? -10.697 1.988 48.067 1.00 13.90 460 GLU F O 1
ATOM 2512 N N . ARG F 1 28 ? -11.430 2.657 50.088 1.00 13.15 461 ARG F N 1
ATOM 2513 C CA . ARG F 1 28 ? -12.818 2.470 49.700 1.00 13.61 461 ARG F CA 1
ATOM 2514 C C . ARG F 1 28 ? -13.241 3.462 48.585 1.00 12.60 461 ARG F C 1
ATOM 2515 O O . ARG F 1 28 ? -14.045 3.111 47.672 1.00 13.68 461 ARG F O 1
ATOM 2523 N N . GLU F 1 29 ? -12.680 4.680 48.638 1.00 12.47 462 GLU F N 1
ATOM 2524 C CA . GLU F 1 29 ? -12.934 5.674 47.598 1.00 13.39 462 GLU F CA 1
ATOM 2525 C C . GLU F 1 29 ? -12.278 5.291 46.273 1.00 13.28 462 GLU F C 1
ATOM 2526 O O . GLU F 1 29 ? -12.868 5.533 45.215 1.00 13.82 462 GLU F O 1
ATOM 2532 N N . ILE F 1 30 ? -11.121 4.673 46.320 1.00 13.40 463 ILE F N 1
ATOM 2533 C CA . ILE F 1 30 ? -10.486 4.138 45.089 1.00 13.91 463 ILE F CA 1
ATOM 2534 C C . ILE F 1 30 ? -11.363 3.035 44.496 1.00 12.48 463 ILE F C 1
ATOM 2535 O O . ILE F 1 30 ? -11.591 2.970 43.270 1.00 12.91 463 ILE F O 1
ATOM 2540 N N . GLU F 1 31 ? -11.940 2.180 45.348 1.00 12.07 464 GLU F N 1
ATOM 2541 C CA . GLU F 1 31 ? -12.865 1.171 44.844 1.00 12.06 464 GLU F CA 1
ATOM 2542 C C . GLU F 1 31 ? -14.087 1.812 44.182 1.00 11.51 464 GLU F C 1
ATOM 2543 O O . GLU F 1 31 ? -14.496 1.413 43.081 1.00 13.19 464 GLU F O 1
ATOM 2549 N N . GLU F 1 32 ? -14.642 2.864 44.788 1.00 12.26 465 GLU F N 1
ATOM 2550 C CA . GLU F 1 32 ? -15.761 3.561 44.157 1.00 13.58 465 GLU F CA 1
ATO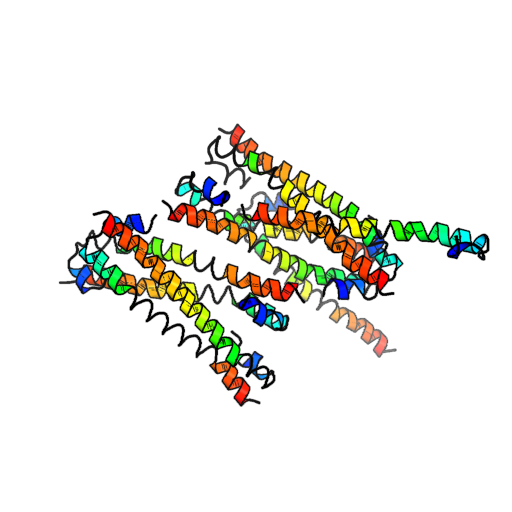M 2551 C C . GLU F 1 32 ? -15.368 4.176 42.818 1.00 12.32 465 GLU F C 1
ATOM 2552 O O . GLU F 1 32 ? -16.126 4.160 41.880 1.00 13.60 465 GLU F O 1
ATOM 2558 N N . LEU F 1 33 ? -14.159 4.708 42.754 1.00 12.80 466 LEU F N 1
ATOM 2559 C CA . LEU F 1 33 ? -13.647 5.321 41.515 1.00 13.19 466 LEU F CA 1
ATOM 2560 C C . LEU F 1 33 ? -13.626 4.236 40.423 1.00 13.49 466 LEU F C 1
ATOM 2561 O O . LEU F 1 33 ? -14.016 4.514 39.265 1.00 13.72 466 LEU F O 1
ATOM 2566 N N . ARG F 1 34 ? -13.149 3.042 40.738 1.00 13.21 467 ARG F N 1
ATOM 2567 C CA . ARG F 1 34 ? -13.165 1.947 39.759 1.00 13.40 467 ARG F CA 1
ATOM 2568 C C . ARG F 1 34 ? -14.577 1.690 39.233 1.00 13.36 467 ARG F C 1
ATOM 2569 O O . ARG F 1 34 ? -14.788 1.428 38.022 1.00 13.54 467 ARG F O 1
ATOM 2577 N N . GLN F 1 35 ? -15.570 1.725 40.126 1.00 12.74 468 GLN F N 1
ATOM 2578 C CA . GLN F 1 35 ? -16.964 1.509 39.709 1.00 13.35 468 GLN F CA 1
ATOM 2579 C C . GLN F 1 35 ? -17.436 2.653 38.826 1.00 13.87 468 GLN F C 1
ATOM 2580 O O . GLN F 1 35 ? -18.113 2.426 37.827 1.00 16.17 468 GLN F O 1
ATOM 2586 N N . ARG F 1 36 ? -17.062 3.871 39.157 1.00 13.67 469 ARG F N 1
ATOM 2587 C CA . ARG F 1 36 ? -17.403 4.999 38.291 1.00 15.07 469 ARG F CA 1
ATOM 2588 C C . ARG F 1 36 ? -16.824 4.842 36.882 1.00 14.40 469 ARG F C 1
ATOM 2589 O O . ARG F 1 36 ? -17.491 5.109 35.866 1.00 15.90 469 ARG F O 1
ATOM 2597 N N . TYR F 1 37 ? -15.598 4.386 36.808 1.00 13.98 470 TYR F N 1
ATOM 2598 C CA . TYR F 1 37 ? -14.957 4.245 35.491 1.00 13.58 470 TYR F CA 1
ATOM 2599 C C . TYR F 1 37 ? -15.547 3.077 34.705 1.00 15.09 470 TYR F C 1
ATOM 2600 O O . TYR F 1 37 ? -15.584 3.136 33.458 1.00 15.05 470 TYR F O 1
ATOM 2609 N N . THR F 1 38 ? -16.077 2.055 35.363 1.00 14.91 471 THR F N 1
ATOM 2610 C CA . THR F 1 38 ? -16.697 0.935 34.613 1.00 16.96 471 THR F CA 1
ATOM 2611 C C . THR F 1 38 ? -17.937 1.480 33.931 1.00 15.80 471 THR F C 1
ATOM 2612 O O . THR F 1 38 ? -18.269 1.063 32.776 1.00 15.48 471 THR F O 1
ATOM 2616 N N . ALA F 1 39 ? -18.632 2.420 34.563 1.00 16.47 472 ALA F N 1
ATOM 2617 C CA . ALA F 1 39 ? -19.774 3.065 33.928 1.00 16.64 472 ALA F CA 1
ATOM 2618 C C . ALA F 1 39 ? -19.396 4.015 32.806 1.00 15.44 472 ALA F C 1
ATOM 2619 O O . ALA F 1 39 ? -20.192 4.229 31.880 1.00 18.94 472 ALA F O 1
ATOM 2621 N N . LYS F 1 40 ? -18.221 4.638 32.866 1.00 14.89 473 LYS F N 1
ATOM 2622 C CA . LYS F 1 40 ? -17.730 5.452 31.750 1.00 14.68 473 LYS F CA 1
ATOM 2623 C C . LYS F 1 40 ? -17.365 4.565 30.575 1.00 14.83 473 LYS F C 1
ATOM 2624 O O . LYS F 1 40 ? -17.559 4.924 29.411 1.00 14.66 473 LYS F O 1
ATOM 2630 N N . ARG F 1 41 ? -16.843 3.382 30.851 1.00 14.15 474 ARG F N 1
ATOM 2631 C CA . ARG F 1 41 ? -16.452 2.445 29.810 1.00 13.02 474 ARG F CA 1
ATOM 2632 C C . ARG F 1 41 ? -17.643 1.843 29.110 1.00 13.44 474 ARG F C 1
ATOM 2633 O O . ARG F 1 41 ? -17.578 1.535 27.890 1.00 14.45 474 ARG F O 1
ATOM 2641 N N . GLN F 1 42 ? -18.718 1.576 29.840 1.00 14.40 475 GLN F N 1
ATOM 2642 C CA . GLN F 1 42 ? -19.787 0.761 29.274 1.00 13.73 475 GLN F CA 1
ATOM 2643 C C . GLN F 1 42 ? -20.448 1.336 28.001 1.00 12.94 475 GLN F C 1
ATOM 2644 O O . GLN F 1 42 ? -20.688 0.591 27.059 1.00 14.93 475 GLN F O 1
ATOM 2650 N N . PRO F 1 43 ? -20.700 2.655 27.939 1.00 13.40 476 PRO F N 1
ATOM 2651 C CA . PRO F 1 43 ? -21.312 3.164 26.669 1.00 13.94 476 PRO F CA 1
ATOM 2652 C C . PRO F 1 43 ? -20.388 3.034 25.483 1.00 13.95 476 PRO F C 1
ATOM 2653 O O . PRO F 1 43 ? -20.869 2.920 24.347 1.00 14.07 476 PRO F O 1
ATOM 2657 N N . ILE F 1 44 ? -19.084 3.076 25.722 1.00 12.94 477 ILE F N 1
ATOM 2658 C CA . ILE F 1 44 ? -18.109 2.914 24.651 1.00 13.65 477 ILE F CA 1
ATOM 2659 C C . ILE F 1 44 ? -18.173 1.483 24.137 1.00 13.59 477 ILE F C 1
ATOM 2660 O O . ILE F 1 44 ? -18.259 1.260 22.947 1.00 15.96 477 ILE F O 1
ATOM 2665 N N . LEU F 1 45 ? -18.199 0.503 25.046 1.00 14.11 478 LEU F N 1
ATOM 2666 C CA . LEU F 1 45 ? -18.394 -0.894 24.651 1.00 14.58 478 LEU F CA 1
ATOM 2667 C C . LEU F 1 45 ? -19.744 -1.140 23.979 1.00 15.32 478 LEU F C 1
ATOM 2668 O O . LEU F 1 45 ? -19.811 -1.856 22.965 1.00 17.64 478 LEU F O 1
ATOM 2673 N N . ASP F 1 46 ? -20.795 -0.511 24.472 1.00 14.44 479 ASP F N 1
ATOM 2674 C CA . ASP F 1 46 ? -22.109 -0.670 23.845 1.00 15.76 479 ASP F CA 1
ATOM 2675 C C . ASP F 1 46 ? -22.074 -0.114 22.411 1.00 16.99 479 ASP F C 1
ATOM 2676 O O . ASP F 1 46 ? -22.705 -0.666 21.497 1.00 17.85 479 ASP F O 1
ATOM 2681 N N . ALA F 1 47 ? -21.368 0.972 22.208 1.00 15.41 480 ALA F N 1
ATOM 2682 C CA . ALA F 1 47 ? -21.265 1.576 20.852 1.00 16.30 480 ALA F CA 1
ATOM 2683 C C . ALA F 1 47 ? -20.496 0.679 19.927 1.00 17.13 480 ALA F C 1
ATOM 2684 O O . ALA F 1 47 ? -20.800 0.611 18.742 1.00 19.61 480 ALA F O 1
ATOM 2686 N N . MET F 1 48 ? -19.518 -0.039 20.425 1.00 16.44 481 MET F N 1
ATOM 2687 C CA . MET F 1 48 ? -18.818 -1.056 19.622 1.00 16.07 481 MET F CA 1
ATOM 2688 C C . MET F 1 48 ? -19.744 -2.160 19.172 1.00 18.77 481 MET F C 1
ATOM 2689 O O . MET F 1 48 ? -19.626 -2.666 18.055 1.00 20.19 481 MET F O 1
ATOM 2694 N N . ASP F 1 49 ? -20.627 -2.567 20.070 1.00 20.31 482 ASP F N 1
ATOM 2695 C CA . ASP F 1 49 ? -21.543 -3.653 19.841 1.00 19.56 482 ASP F CA 1
ATOM 2696 C C . ASP F 1 49 ? -22.794 -3.286 19.018 1.00 20.54 482 ASP F C 1
ATOM 2697 O O . ASP F 1 49 ? -23.472 -4.180 18.527 1.00 27.10 482 ASP F O 1
ATOM 2702 N N . ALA F 1 50 ? -23.045 -1.996 18.830 1.00 25.84 483 ALA F N 1
ATOM 2703 C CA . ALA F 1 50 ? -24.276 -1.463 18.223 1.00 28.17 483 ALA F CA 1
ATOM 2704 C C . ALA F 1 50 ? -24.500 -1.791 16.770 1.00 31.63 483 ALA F C 1
ATOM 2705 O O . ALA F 1 50 ? -23.546 -1.859 15.995 1.00 34.48 483 ALA F O 1
ATOM 2707 N N . LYS F 1 51 ? -25.800 -1.902 16.419 1.00 41.29 484 LYS F N 1
ATOM 2708 C CA . LYS F 1 51 ? -26.293 -2.147 15.053 1.00 55.11 484 LYS F CA 1
ATOM 2709 C C . LYS F 1 51 ? -25.399 -1.579 13.964 1.00 57.85 484 LYS F C 1
ATOM 2710 O O . LYS F 1 51 ? -25.889 -1.183 12.916 1.00 62.20 484 LYS F O 1
ATOM 2712 N N A SER G 1 1 ? 24.582 -0.744 44.651 0.50 46.05 -1 SER G N 1
ATOM 2713 N N B SER G 1 1 ? 24.472 -0.571 44.542 0.50 45.25 -1 SER G N 1
ATOM 2714 C CA A SER G 1 1 ? 23.539 -0.191 45.568 0.50 36.19 -1 SER G CA 1
ATOM 2715 C CA B SER G 1 1 ? 23.529 -0.321 45.669 0.50 36.60 -1 SER G CA 1
ATOM 2716 C C A SER G 1 1 ? 22.301 0.233 44.767 0.50 35.47 -1 SER G C 1
ATOM 2717 C C B SER G 1 1 ? 22.064 -0.299 45.198 0.50 35.09 -1 SER G C 1
ATOM 2718 O O A SER G 1 1 ? 22.407 0.485 43.564 0.50 31.28 -1 SER G O 1
ATOM 2719 O O B SER G 1 1 ? 21.605 -1.216 44.521 0.50 39.09 -1 SER G O 1
ATOM 2724 N N A MET G 1 2 ? 21.130 0.260 45.409 0.50 32.48 0 MET G N 1
ATOM 2725 N N B MET G 1 2 ? 21.326 0.736 45.555 0.50 41.61 0 MET G N 1
ATOM 2726 C CA A MET G 1 2 ? 19.857 0.604 44.716 0.50 37.44 0 MET G CA 1
ATOM 2727 C CA B MET G 1 2 ? 19.991 0.924 44.996 0.50 40.52 0 MET G CA 1
ATOM 2728 C C A MET G 1 2 ? 19.692 2.115 44.368 0.50 40.66 0 MET G C 1
ATOM 2729 C C B MET G 1 2 ? 19.710 2.426 44.755 0.50 38.80 0 MET G C 1
ATOM 2730 O O A MET G 1 2 ? 18.977 2.492 43.420 0.50 49.09 0 MET G O 1
ATOM 2731 O O B MET G 1 2 ? 18.773 2.779 44.015 0.50 49.44 0 MET G O 1
ATOM 2734 N N A ASP G 1 3 ? 20.286 2.960 45.182 0.50 34.15 436 ASP G N 1
ATOM 2735 N N B ASP G 1 3 ? 20.486 3.296 45.356 0.50 32.74 436 ASP G N 1
ATOM 2736 C CA A ASP G 1 3 ? 20.648 4.370 44.754 0.50 23.87 436 ASP G CA 1
ATOM 2737 C CA B ASP G 1 3 ? 20.595 4.592 44.761 0.50 25.96 436 ASP G CA 1
ATOM 2738 C C A ASP G 1 3 ? 21.387 4.399 43.423 0.50 27.96 436 ASP G C 1
ATOM 2739 C C B ASP G 1 3 ? 21.069 4.399 43.313 0.50 28.63 436 ASP G C 1
ATOM 2740 O O A ASP G 1 3 ? 20.954 5.082 42.509 0.50 22.27 436 ASP G O 1
ATOM 2741 O O B ASP G 1 3 ? 20.933 5.280 42.507 0.50 21.43 436 ASP G O 1
ATOM 2750 N N A PHE G 1 4 ? 22.518 3.690 43.335 0.50 36.52 437 PHE G N 1
ATOM 2751 N N B PHE G 1 4 ? 21.523 3.187 42.997 0.50 38.66 437 PHE G N 1
ATOM 2752 C CA A PHE G 1 4 ? 23.369 3.788 42.149 0.50 27.82 437 PHE G CA 1
ATOM 2753 C CA B PHE G 1 4 ? 21.983 2.789 41.645 0.50 24.41 437 PHE G CA 1
ATOM 2754 C C A PHE G 1 4 ? 22.496 3.525 40.903 0.50 33.46 437 PHE G C 1
ATOM 2755 C C B PHE G 1 4 ? 20.876 2.802 40.616 0.50 29.36 437 PHE G C 1
ATOM 2756 O O A PHE G 1 4 ? 22.875 3.874 39.763 0.50 25.07 437 PHE G O 1
ATOM 2757 O O B PHE G 1 4 ? 21.041 3.415 39.583 0.50 19.98 437 PHE G O 1
ATOM 2772 N N A ASP G 1 5 ? 21.297 3.001 41.188 0.50 37.77 438 ASP G N 1
ATOM 2773 N N B ASP G 1 5 ? 19.754 2.144 40.922 0.50 30.46 438 ASP G N 1
ATOM 2774 C CA A ASP G 1 5 ? 20.311 2.495 40.210 0.50 38.68 438 ASP G CA 1
ATOM 2775 C CA B ASP G 1 5 ? 18.645 1.987 39.967 0.50 29.35 438 ASP G CA 1
ATOM 2776 C C A ASP G 1 5 ? 19.039 3.359 39.907 0.50 37.68 438 ASP G C 1
ATOM 2777 C C B ASP G 1 5 ? 17.984 3.319 39.681 0.50 32.07 438 ASP G C 1
ATOM 2778 O O A ASP G 1 5 ? 18.429 3.183 38.847 0.50 42.72 438 ASP G O 1
ATOM 2779 O O B ASP G 1 5 ? 17.475 3.558 38.591 0.50 27.48 438 ASP G O 1
ATOM 2782 N N A PHE G 1 6 ? 18.598 4.210 40.843 0.50 33.64 439 PHE G N 1
ATOM 2783 N N B PHE G 1 6 ? 18.002 4.191 40.673 0.50 28.66 439 PHE G N 1
ATOM 2784 C CA A PHE G 1 6 ? 17.667 5.322 40.550 0.50 23.97 439 PHE G CA 1
ATOM 2785 C CA B PHE G 1 6 ? 17.499 5.518 40.500 0.50 24.55 439 PHE G CA 1
ATOM 2786 C C A PHE G 1 6 ? 18.481 6.283 39.677 0.50 23.90 439 PHE G C 1
ATOM 2787 C C B PHE G 1 6 ? 18.482 6.332 39.633 0.50 23.52 439 PHE G C 1
ATOM 2788 O O A PHE G 1 6 ? 17.967 6.883 38.741 0.50 29.26 439 PHE G O 1
ATOM 2789 O O B PHE G 1 6 ? 18.065 6.886 38.626 0.50 29.62 439 PHE G O 1
ATOM 2804 N N . LEU G 1 7 ? 19.782 6.341 39.982 1.00 22.71 440 LEU G N 1
ATOM 2805 C CA . LEU G 1 7 ? 20.743 7.299 39.381 1.00 21.48 440 LEU G CA 1
ATOM 2806 C C . LEU G 1 7 ? 21.249 6.931 38.021 1.00 23.12 440 LEU G C 1
ATOM 2807 O O . LEU G 1 7 ? 21.792 7.776 37.298 1.00 23.87 440 LEU G O 1
ATOM 2812 N N . LYS G 1 8 ? 21.040 5.659 37.672 1.00 29.62 441 LYS G N 1
ATOM 2813 C CA . LYS G 1 8 ? 21.705 5.092 36.527 1.00 29.39 441 LYS G CA 1
ATOM 2814 C C . LYS G 1 8 ? 21.287 5.728 35.195 1.00 28.59 441 LYS G C 1
ATOM 2815 O O . LYS G 1 8 ? 22.100 5.761 34.304 1.00 33.57 441 LYS G O 1
ATOM 2818 N N . ASN G 1 9 ? 20.037 6.156 35.005 1.00 34.77 442 ASN G N 1
ATOM 2819 C CA . ASN G 1 9 ? 19.652 6.660 33.659 1.00 44.27 442 ASN G CA 1
ATOM 2820 C C . ASN G 1 9 ? 19.571 8.146 33.685 1.00 44.24 442 ASN G C 1
ATOM 2821 O O . ASN G 1 9 ? 19.106 8.758 32.766 1.00 42.69 442 ASN G O 1
ATOM 2823 N N . LEU G 1 10 ? 20.094 8.761 34.763 1.00 32.06 443 LEU G N 1
ATOM 2824 C CA . LEU G 1 10 ? 20.149 10.207 34.791 1.00 22.11 443 LEU G CA 1
ATOM 2825 C C . LEU G 1 10 ? 21.343 10.637 33.951 1.00 23.37 443 LEU G C 1
ATOM 2826 O O . LEU G 1 10 ? 22.345 9.964 33.907 1.00 23.54 443 LEU G O 1
ATOM 2831 N N . SER G 1 11 ? 21.229 11.759 33.267 1.00 22.28 444 SER G N 1
ATOM 2832 C CA . SER G 1 11 ? 22.366 12.289 32.509 1.00 21.79 444 SER G CA 1
ATOM 2833 C C . SER G 1 11 ? 23.428 12.865 33.439 1.00 17.93 444 SER G C 1
ATOM 2834 O O . SER G 1 11 ? 23.121 13.138 34.609 1.00 19.42 444 SER G O 1
ATOM 2837 N N . LEU G 1 12 ? 24.596 13.159 32.909 1.00 19.93 445 LEU G N 1
ATOM 2838 C CA . LEU G 1 12 ? 25.606 13.867 33.694 1.00 18.62 445 LEU G CA 1
ATOM 2839 C C . LEU G 1 12 ? 25.097 15.205 34.221 1.00 19.23 445 LEU G C 1
ATOM 2840 O O . LEU G 1 12 ? 25.301 15.519 35.377 1.00 20.43 445 LEU G O 1
ATOM 2845 N N . GLU G 1 13 ? 24.374 15.959 33.402 1.00 20.11 446 GLU G N 1
ATOM 2846 C CA A GLU G 1 13 ? 23.820 17.216 33.843 0.50 21.22 446 GLU G CA 1
ATOM 2847 C CA B GLU G 1 13 ? 23.770 17.219 33.839 0.50 21.41 446 GLU G CA 1
ATOM 2848 C C . GLU G 1 13 ? 22.824 17.013 35.013 1.00 17.45 446 GLU G C 1
ATOM 2849 O O . GLU G 1 13 ? 22.825 17.813 35.975 1.00 21.22 446 GLU G O 1
ATOM 2860 N N . GLU G 1 14 ? 21.965 15.996 34.914 1.00 18.10 447 GLU G N 1
ATOM 2861 C CA . GLU G 1 14 ? 20.975 15.715 35.974 1.00 19.34 447 GLU G CA 1
ATOM 2862 C C . GLU G 1 14 ? 21.714 15.299 37.247 1.00 16.70 447 GLU G C 1
ATOM 2863 O O . GLU G 1 14 ? 21.320 15.705 38.325 1.00 17.76 447 GLU G O 1
ATOM 2869 N N . LEU G 1 15 ? 22.785 14.516 37.105 1.00 17.88 448 LEU G N 1
ATOM 2870 C CA . LEU G 1 15 ? 23.583 14.095 38.270 1.00 14.68 4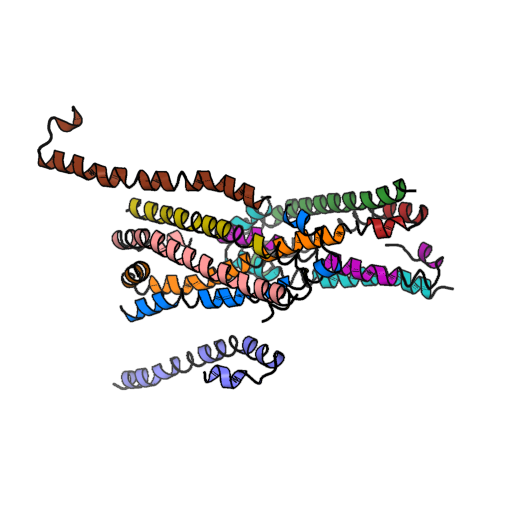48 LEU G CA 1
ATOM 2871 C C . LEU G 1 15 ? 24.265 15.283 38.943 1.00 14.67 448 LEU G C 1
ATOM 2872 O O . LEU G 1 15 ? 24.277 15.403 40.182 1.00 15.78 448 LEU G O 1
ATOM 2877 N N . GLN G 1 16 ? 24.800 16.183 38.145 1.00 15.67 449 GLN G N 1
ATOM 2878 C CA A GLN G 1 16 ? 25.425 17.396 38.679 0.50 16.88 449 GLN G CA 1
ATOM 2879 C CA B GLN G 1 16 ? 25.419 17.404 38.647 0.50 16.92 449 GLN G CA 1
ATOM 2880 C C . GLN G 1 16 ? 24.386 18.222 39.444 1.00 16.78 449 GLN G C 1
ATOM 2881 O O . GLN G 1 16 ? 24.678 18.766 40.502 1.00 17.72 449 GLN G O 1
ATOM 2892 N N . MET G 1 17 ? 23.164 18.321 38.937 1.00 19.11 450 MET G N 1
ATOM 2893 C CA A MET G 1 17 ? 22.089 19.097 39.595 0.50 19.79 450 MET G CA 1
ATOM 2894 C CA B MET G 1 17 ? 22.194 19.138 39.649 0.50 20.01 450 MET G CA 1
ATOM 2895 C C . MET G 1 17 ? 21.763 18.467 40.938 1.00 19.64 450 MET G C 1
ATOM 2896 O O . MET G 1 17 ? 21.546 19.154 41.945 1.00 19.48 450 MET G O 1
ATOM 2905 N N . ARG G 1 18 ? 21.651 17.160 40.938 1.00 17.98 451 ARG G N 1
ATOM 2906 C CA . ARG G 1 18 ? 21.292 16.460 42.164 1.00 16.39 451 ARG G CA 1
ATOM 2907 C C . ARG G 1 18 ? 22.419 16.622 43.171 1.00 16.08 451 ARG G C 1
ATOM 2908 O O . ARG G 1 18 ? 22.166 16.872 44.367 1.00 17.89 451 ARG G O 1
ATOM 2916 N N . LEU G 1 19 ? 23.655 16.503 42.724 1.00 15.84 452 LEU G N 1
ATOM 2917 C CA . LEU G 1 19 ? 24.773 16.699 43.628 1.00 15.39 452 LEU G CA 1
ATOM 2918 C C . LEU G 1 19 ? 24.755 18.081 44.297 1.00 16.74 452 LEU G C 1
ATOM 2919 O O . LEU G 1 19 ? 24.921 18.217 45.524 1.00 17.25 452 LEU G O 1
ATOM 2924 N N . LYS G 1 20 ? 24.516 19.088 43.479 1.00 16.36 453 LYS G N 1
ATOM 2925 C CA . LYS G 1 20 ? 24.547 20.444 43.891 1.00 20.54 453 LYS G CA 1
ATOM 2926 C C . LYS G 1 20 ? 23.446 20.783 44.897 1.00 17.59 453 LYS G C 1
ATOM 2927 O O . LYS G 1 20 ? 23.594 21.754 45.689 1.00 22.20 453 LYS G O 1
ATOM 2933 N N . ALA G 1 21 ? 22.377 20.015 44.901 1.00 17.95 454 ALA G N 1
ATOM 2934 C CA . ALA G 1 21 ? 21.231 20.278 45.745 1.00 18.54 454 ALA G CA 1
ATOM 2935 C C . ALA G 1 21 ? 21.440 19.759 47.178 1.00 18.34 454 ALA G C 1
ATOM 2936 O O . ALA G 1 21 ? 20.738 20.157 48.057 1.00 21.19 454 ALA G O 1
ATOM 2938 N N . LEU G 1 22 ? 22.439 18.924 47.410 1.00 17.38 455 LEU G N 1
ATOM 2939 C CA . LEU G 1 22 ? 22.611 18.250 48.705 1.00 16.52 455 LEU G CA 1
ATOM 2940 C C . LEU G 1 22 ? 23.050 19.225 49.804 1.00 16.67 455 LEU G C 1
ATOM 2941 O O . LEU G 1 22 ? 22.470 19.168 50.908 1.00 20.07 455 LEU G O 1
ATOM 2946 N N . ASP G 1 23 ? 24.042 20.053 49.557 1.00 17.06 456 ASP G N 1
ATOM 2947 C CA . ASP G 1 23 ? 24.540 20.934 50.642 1.00 18.29 456 ASP G CA 1
ATOM 2948 C C . ASP G 1 23 ? 23.456 21.936 51.078 1.00 18.72 456 ASP G C 1
ATOM 2949 O O . ASP G 1 23 ? 23.278 22.129 52.289 1.00 18.30 456 ASP G O 1
ATOM 2954 N N . PRO G 1 24 ? 22.683 22.523 50.146 1.00 17.71 457 PRO G N 1
ATOM 2955 C CA . PRO G 1 24 ? 21.596 23.401 50.642 1.00 18.92 457 PRO G CA 1
ATOM 2956 C C . PRO G 1 24 ? 20.533 22.675 51.485 1.00 20.11 457 PRO G C 1
ATOM 2957 O O . PRO G 1 24 ? 20.006 23.252 52.472 1.00 21.03 457 PRO G O 1
ATOM 2961 N N . MET G 1 25 ? 20.154 21.474 51.095 1.00 18.78 458 MET G N 1
ATOM 2962 C CA A MET G 1 25 ? 19.238 20.635 51.839 0.50 19.54 458 MET G CA 1
ATOM 2963 C CA B MET G 1 25 ? 19.202 20.698 51.874 0.50 19.54 458 MET G CA 1
ATOM 2964 C C . MET G 1 25 ? 19.811 20.388 53.247 1.00 19.90 458 MET G C 1
ATOM 2965 O O . MET G 1 25 ? 19.112 20.511 54.273 1.00 19.95 458 MET G O 1
ATOM 2974 N N . MET G 1 26 ? 21.079 20.010 53.309 1.00 19.28 459 MET G N 1
ATOM 2975 C CA . MET G 1 26 ? 21.726 19.773 54.599 1.00 18.44 459 MET G CA 1
ATOM 2976 C C . MET G 1 26 ? 21.659 21.021 55.468 1.00 17.71 459 MET G C 1
ATOM 2977 O O . MET G 1 26 ? 21.356 20.942 56.681 1.00 18.74 459 MET G O 1
ATOM 2982 N N . GLU G 1 27 ? 21.961 22.168 54.870 1.00 16.11 460 GLU G N 1
ATOM 2983 C CA . GLU G 1 27 ? 22.037 23.412 55.644 1.00 19.25 460 GLU G CA 1
ATOM 2984 C C . GLU G 1 27 ? 20.645 23.776 56.174 1.00 18.56 460 GLU G C 1
ATOM 2985 O O . GLU G 1 27 ? 20.515 24.195 57.334 1.00 19.25 460 GLU G O 1
ATOM 2991 N N . ARG G 1 28 ? 19.584 23.502 55.420 1.00 17.50 461 ARG G N 1
ATOM 2992 C CA . ARG G 1 28 ? 18.226 23.771 55.900 1.00 19.00 461 ARG G CA 1
ATOM 2993 C C . ARG G 1 28 ? 17.903 22.839 57.072 1.00 19.60 461 ARG G C 1
ATOM 2994 O O . ARG G 1 28 ? 17.264 23.283 58.056 1.00 19.12 461 ARG G O 1
ATOM 3002 N N . GLU G 1 29 ? 18.321 21.577 57.013 1.00 17.88 462 GLU G N 1
ATOM 3003 C CA . GLU G 1 29 ? 18.050 20.672 58.125 1.00 19.72 462 GLU G CA 1
ATOM 3004 C C . GLU G 1 29 ? 18.837 21.089 59.371 1.00 18.51 462 GLU G C 1
ATOM 3005 O O . GLU G 1 29 ? 18.324 20.921 60.503 1.00 20.31 462 GLU G O 1
ATOM 3011 N N . ILE G 1 30 ? 20.053 21.623 59.206 1.00 16.93 463 ILE G N 1
ATOM 3012 C CA . ILE G 1 30 ? 20.859 22.054 60.339 1.00 16.58 463 ILE G CA 1
ATOM 3013 C C . ILE G 1 30 ? 20.154 23.259 60.974 1.00 17.75 463 ILE G C 1
ATOM 3014 O O . ILE G 1 30 ? 20.037 23.360 62.198 1.00 18.06 463 ILE G O 1
ATOM 3019 N N . GLU G 1 31 ? 19.655 24.164 60.146 1.00 16.84 464 GLU G N 1
ATOM 3020 C CA . GLU G 1 31 ? 18.901 25.299 60.677 1.00 16.81 464 GLU G CA 1
ATOM 3021 C C . GLU G 1 31 ? 17.653 24.841 61.453 1.00 17.10 464 GLU G C 1
ATOM 3022 O O . GLU G 1 31 ? 17.299 25.426 62.486 1.00 18.73 464 GLU G O 1
ATOM 3028 N N . GLU G 1 32 ? 16.954 23.836 60.978 1.00 18.29 465 GLU G N 1
ATOM 3029 C CA . GLU G 1 32 ? 15.835 23.267 61.736 1.00 19.91 465 GLU G CA 1
ATOM 3030 C C . GLU G 1 32 ? 16.211 22.711 63.101 1.00 19.13 465 GLU G C 1
ATOM 3031 O O . GLU G 1 32 ? 15.474 22.903 64.078 1.00 21.14 465 GLU G O 1
ATOM 3037 N N . LEU G 1 33 ? 17.307 21.999 63.184 1.00 19.23 466 LEU G N 1
ATOM 3038 C CA . LEU G 1 33 ? 17.804 21.506 64.444 1.00 20.57 466 LEU G CA 1
ATOM 3039 C C . LEU G 1 33 ? 17.974 22.675 65.372 1.00 19.76 466 LEU G C 1
ATOM 3040 O O . LEU G 1 33 ? 17.625 22.591 66.548 1.00 20.62 466 LEU G O 1
ATOM 3045 N N . ARG G 1 34 ? 18.591 23.737 64.896 1.00 18.03 467 ARG G N 1
ATOM 3046 C CA A ARG G 1 34 ? 18.834 24.924 65.755 0.50 16.63 467 ARG G CA 1
ATOM 3047 C CA B ARG G 1 34 ? 18.820 24.918 65.749 0.50 16.86 467 ARG G CA 1
ATOM 3048 C C . ARG G 1 34 ? 17.511 25.484 66.275 1.00 17.22 467 ARG G C 1
ATOM 3049 O O . ARG G 1 34 ? 17.386 25.791 67.471 1.00 18.68 467 ARG G O 1
ATOM 3064 N N . GLN G 1 35 ? 16.502 25.602 65.411 1.00 17.16 468 GLN G N 1
ATOM 3065 C CA . GLN G 1 35 ? 15.200 26.030 65.841 1.00 17.27 468 GLN G CA 1
ATOM 3066 C C . GLN G 1 35 ? 14.632 25.113 66.925 1.00 17.61 468 GLN G C 1
ATOM 3067 O O . GLN G 1 35 ? 14.172 25.605 67.982 1.00 20.40 468 GLN G O 1
ATOM 3073 N N . ARG G 1 36 ? 14.625 23.799 66.660 1.00 18.09 469 ARG G N 1
ATOM 3074 C CA . ARG G 1 36 ? 13.952 22.861 67.533 1.00 19.63 469 ARG G CA 1
ATOM 3075 C C . ARG G 1 36 ? 14.674 22.808 68.871 1.00 19.19 469 ARG G C 1
ATOM 3076 O O . ARG G 1 36 ? 14.059 22.804 69.931 1.00 19.82 469 ARG G O 1
ATOM 3084 N N . TYR G 1 37 ? 15.981 22.755 68.850 1.00 18.65 470 TYR G N 1
ATOM 3085 C CA . TYR G 1 37 ? 16.721 22.657 70.114 1.00 18.73 470 TYR G CA 1
ATOM 3086 C C . TYR G 1 37 ? 16.622 23.980 70.894 1.00 19.44 470 TYR G C 1
ATOM 3087 O O . TYR G 1 37 ? 16.669 23.953 72.131 1.00 22.90 470 TYR G O 1
ATOM 3096 N N . THR G 1 38 ? 16.531 25.137 70.244 1.00 18.49 471 THR G N 1
ATOM 3097 C CA . THR G 1 38 ? 16.360 26.385 71.010 1.00 19.46 471 THR G CA 1
ATOM 3098 C C . THR G 1 38 ? 14.987 26.441 71.634 1.00 18.81 471 THR G C 1
ATOM 3099 O O . THR G 1 38 ? 14.864 26.845 72.805 1.00 19.40 471 THR G O 1
ATOM 3103 N N . ALA G 1 39 ? 13.968 25.990 70.921 1.00 17.71 472 ALA G N 1
ATOM 3104 C CA . ALA G 1 39 ? 12.611 25.945 71.443 1.00 18.96 472 ALA G CA 1
ATOM 3105 C C . ALA G 1 39 ? 12.510 25.054 72.667 1.00 18.53 472 ALA G C 1
ATOM 3106 O O . ALA G 1 39 ? 11.754 25.370 73.571 1.00 22.92 472 ALA G O 1
ATOM 3108 N N . LYS G 1 40 ? 13.347 24.021 72.735 1.00 16.86 473 LYS G N 1
ATOM 3109 C CA . LYS G 1 40 ? 13.293 23.066 73.858 1.00 17.68 473 LYS G CA 1
ATOM 3110 C C . LYS G 1 40 ? 13.761 23.748 75.147 1.00 16.44 473 LYS G C 1
ATOM 3111 O O . LYS G 1 40 ? 13.438 23.296 76.248 1.00 18.48 473 LYS G O 1
ATOM 3117 N N . ARG G 1 41 ? 14.522 24.817 75.041 1.00 16.92 474 ARG G N 1
ATOM 3118 C CA . ARG G 1 41 ? 15.016 25.490 76.259 1.00 16.15 474 ARG G CA 1
ATOM 3119 C C . ARG G 1 41 ? 13.860 26.118 77.038 1.00 17.39 474 ARG G C 1
ATOM 3120 O O . ARG G 1 41 ? 13.907 26.122 78.265 1.00 16.68 474 ARG G O 1
ATOM 3128 N N . GLN G 1 42 ? 12.858 26.645 76.364 1.00 16.29 475 GLN G N 1
ATOM 3129 C CA . GLN G 1 42 ? 11.922 27.474 77.069 1.00 17.69 475 GLN G CA 1
ATOM 3130 C C . GLN G 1 42 ? 11.072 26.720 78.109 1.00 18.07 475 GLN G C 1
ATOM 3131 O O . GLN G 1 42 ? 10.874 27.238 79.212 1.00 16.99 475 GLN G O 1
ATOM 3137 N N . PRO G 1 43 ? 10.532 25.535 77.768 1.00 16.53 476 PRO G N 1
ATOM 3138 C CA . PRO G 1 43 ? 9.771 24.812 78.837 1.00 17.41 476 PRO G CA 1
ATOM 3139 C C . PRO G 1 43 ? 10.612 24.490 80.039 1.00 15.20 476 PRO G C 1
ATOM 3140 O O . PRO G 1 43 ? 10.103 24.433 81.158 1.00 16.42 476 PRO G O 1
ATOM 3144 N N . ILE G 1 44 ? 11.895 24.278 79.825 1.00 15.35 477 ILE G N 1
ATOM 3145 C CA . ILE G 1 44 ? 12.809 24.017 80.930 1.00 14.74 477 ILE G CA 1
ATOM 3146 C C . ILE G 1 44 ? 12.981 25.226 81.784 1.00 15.23 477 ILE G C 1
ATOM 3147 O O . ILE G 1 44 ? 12.870 25.163 83.024 1.00 16.60 477 ILE G O 1
ATOM 3152 N N . LEU G 1 45 ? 13.247 26.364 81.152 1.00 15.87 478 LEU G N 1
ATOM 3153 C CA . LEU G 1 45 ? 13.405 27.595 81.884 1.00 17.87 478 LEU G CA 1
ATOM 3154 C C . LEU G 1 45 ? 12.098 27.916 82.638 1.00 17.33 478 LEU G C 1
ATOM 3155 O O . LEU G 1 45 ? 12.149 28.351 83.799 1.00 19.20 478 LEU G O 1
ATOM 3160 N N . ASP G 1 46 ? 10.950 27.683 82.023 1.00 16.34 479 ASP G N 1
ATOM 3161 C CA . ASP G 1 46 ? 9.680 27.968 82.662 1.00 18.52 479 ASP G CA 1
ATOM 3162 C C . ASP G 1 46 ? 9.504 27.086 83.897 1.00 18.57 479 ASP G C 1
ATOM 3163 O O . ASP G 1 46 ? 9.059 27.544 84.951 1.00 18.02 479 ASP G O 1
ATOM 3168 N N . ALA G 1 47 ? 9.881 25.830 83.764 1.00 15.05 480 ALA G N 1
ATOM 3169 C CA . ALA G 1 47 ? 9.735 24.846 84.895 1.00 15.10 480 ALA G CA 1
ATOM 3170 C C . ALA G 1 47 ? 10.664 25.236 86.042 1.00 15.94 480 ALA G C 1
ATOM 3171 O O . ALA G 1 47 ? 10.286 25.102 87.230 1.00 17.12 480 ALA G O 1
ATOM 3173 N N . MET G 1 48 ? 11.849 25.737 85.732 1.00 15.60 481 MET G N 1
ATOM 3174 C CA . MET G 1 48 ? 12.763 26.212 86.757 1.00 19.60 481 MET G CA 1
ATOM 3175 C C . MET G 1 48 ? 12.165 27.401 87.501 1.00 21.48 481 MET G C 1
ATOM 3176 O O . MET G 1 48 ? 12.248 27.490 88.740 1.00 23.81 481 MET G O 1
ATOM 3181 N N . ASP G 1 49 ? 11.484 28.272 86.780 1.00 20.68 482 ASP G N 1
ATOM 3182 C CA . ASP G 1 49 ? 10.894 29.458 87.396 1.00 22.84 482 ASP G CA 1
ATOM 3183 C C . ASP G 1 49 ? 9.646 29.221 88.149 1.00 22.58 482 ASP G C 1
ATOM 3184 O O . ASP G 1 49 ? 9.302 30.037 88.987 1.00 24.69 482 ASP G O 1
ATOM 3189 N N . ALA G 1 50 ? 8.997 28.088 87.917 1.00 20.79 483 ALA G N 1
ATOM 3190 C CA . ALA G 1 50 ? 7.752 27.744 88.591 1.00 22.22 483 ALA G CA 1
ATOM 3191 C C . ALA G 1 50 ? 7.978 27.209 89.990 1.00 20.85 483 ALA G C 1
ATOM 3192 O O . ALA G 1 50 ? 7.029 27.055 90.750 1.00 26.71 483 ALA G O 1
ATOM 3194 N N . LYS G 1 51 ? 9.217 26.943 90.355 1.00 18.67 484 LYS G N 1
ATOM 3195 C CA . LYS G 1 51 ? 9.488 26.510 91.720 1.00 20.44 484 LYS G CA 1
ATOM 3196 C C . LYS G 1 51 ? 9.535 27.662 92.695 1.00 22.97 484 LYS G C 1
ATOM 3197 O O . LYS G 1 51 ? 9.794 28.787 92.281 1.00 25.13 484 LYS G O 1
ATOM 3204 N N . SER H 1 1 ? 0.549 16.976 77.896 1.00 48.28 -1 SER H N 1
ATOM 3205 C CA . SER H 1 1 ? 1.753 17.364 77.083 1.00 55.72 -1 SER H CA 1
ATOM 3206 C C . SER H 1 1 ? 2.995 16.588 77.485 1.00 57.74 -1 SER H C 1
ATOM 3207 O O . SER H 1 1 ? 3.106 16.131 78.628 1.00 50.41 -1 SER H O 1
ATOM 3210 N N . MET H 1 2 ? 3.923 16.448 76.532 1.00 58.93 0 MET H N 1
ATOM 3211 C CA . MET H 1 2 ? 5.265 15.910 76.794 1.00 49.42 0 MET H CA 1
ATOM 3212 C C . MET H 1 2 ? 6.000 16.770 77.811 1.00 46.81 0 MET H C 1
ATOM 3213 O O . MET H 1 2 ? 6.490 16.255 78.815 1.00 48.47 0 MET H O 1
ATOM 3218 N N . ASP H 1 3 ? 6.092 18.078 77.547 1.00 47.61 436 ASP H N 1
ATOM 3219 C CA . ASP H 1 3 ? 6.840 18.985 78.450 1.00 46.83 436 ASP H CA 1
ATOM 3220 C C . ASP H 1 3 ? 6.273 18.944 79.883 1.00 40.22 436 ASP H C 1
ATOM 3221 O O . ASP H 1 3 ? 7.022 18.819 80.856 1.00 39.75 436 ASP H O 1
ATOM 3223 N N . PHE H 1 4 ? 4.956 19.036 80.030 1.00 41.98 437 PHE H N 1
ATOM 3224 C CA . PHE H 1 4 ? 4.381 18.974 81.374 1.00 31.14 437 PHE H CA 1
ATOM 3225 C C . PHE H 1 4 ? 4.786 17.684 82.047 1.00 33.70 437 PHE H C 1
ATOM 3226 O O . PHE H 1 4 ? 5.395 17.703 83.092 1.00 27.81 437 PHE H O 1
ATOM 3234 N N . ASP H 1 5 ? 4.431 16.568 81.417 1.00 30.56 438 ASP H N 1
ATOM 3235 C CA . ASP H 1 5 ? 4.675 15.255 81.970 1.00 28.08 438 ASP H CA 1
ATOM 3236 C C . ASP H 1 5 ? 6.155 14.984 82.261 1.00 28.92 438 ASP H C 1
ATOM 3237 O O . ASP H 1 5 ? 6.494 14.466 83.332 1.00 31.19 438 ASP H O 1
ATOM 3242 N N . PHE H 1 6 ? 7.044 15.373 81.345 1.00 23.70 439 PHE H N 1
ATOM 3243 C CA . PHE H 1 6 ? 8.474 15.033 81.467 1.00 20.68 439 PHE H CA 1
ATOM 3244 C C . PHE H 1 6 ? 9.096 15.844 82.573 1.00 17.44 439 PHE H C 1
ATOM 3245 O O . PHE H 1 6 ? 10.047 15.374 83.228 1.00 21.09 439 PHE H O 1
ATOM 3253 N N . LEU H 1 7 ? 8.635 17.089 82.752 1.00 16.25 440 LEU H N 1
ATOM 3254 C CA . LEU H 1 7 ? 9.287 18.019 83.696 1.00 16.05 440 LEU H CA 1
ATOM 3255 C C . LEU H 1 7 ? 8.678 18.145 85.115 1.00 15.41 440 LEU H C 1
ATOM 3256 O O . LEU H 1 7 ? 9.398 18.560 85.998 1.00 15.87 440 LEU H O 1
ATOM 3261 N N . LYS H 1 8 ? 7.408 17.814 85.287 1.00 14.70 441 LYS H N 1
ATOM 3262 C CA . LYS H 1 8 ? 6.619 18.152 86.495 1.00 15.49 441 LYS H CA 1
ATOM 3263 C C . LYS H 1 8 ? 7.273 17.703 87.814 1.00 16.54 441 LYS H C 1
ATOM 3264 O O . LYS H 1 8 ? 7.222 18.417 88.809 1.00 16.81 441 LYS H O 1
ATOM 3270 N N . ASN H 1 9 ? 7.853 16.513 87.828 1.00 13.17 442 ASN H N 1
ATOM 3271 C CA . ASN H 1 9 ? 8.424 15.902 89.054 1.00 14.43 442 ASN H CA 1
ATOM 3272 C C . ASN H 1 9 ? 9.891 15.971 89.154 1.00 11.91 442 ASN H C 1
ATOM 3273 O O . ASN H 1 9 ? 10.522 15.414 90.096 1.00 13.47 442 ASN H O 1
ATOM 3278 N N . LEU H 1 10 ? 10.536 16.720 88.284 1.00 12.23 443 LEU H N 1
ATOM 3279 C CA . LEU H 1 10 ? 11.995 16.835 88.304 1.00 12.13 443 LEU H CA 1
ATOM 3280 C C . LEU H 1 10 ? 12.511 17.832 89.361 1.00 12.49 443 LEU H C 1
ATOM 3281 O O . LEU H 1 10 ? 11.793 18.787 89.717 1.00 13.04 443 LEU H O 1
ATOM 3286 N N . SER H 1 11 ? 13.731 17.618 89.841 1.00 12.11 444 SER H N 1
ATOM 3287 C CA . SER H 1 11 ? 14.385 18.589 90.704 1.00 12.11 444 SER H CA 1
ATOM 3288 C C . SER H 1 11 ? 14.881 19.770 89.906 1.00 11.28 444 SER H C 1
ATOM 3289 O O . SER H 1 11 ? 15.037 19.683 88.678 1.00 12.11 444 SER H O 1
ATOM 3292 N N . LEU H 1 12 ? 15.169 20.869 90.594 1.00 11.27 445 LEU H N 1
ATOM 3293 C CA . LEU H 1 12 ? 15.793 21.997 89.956 1.00 12.81 445 LEU H CA 1
ATOM 3294 C C . LEU H 1 12 ? 17.121 21.613 89.317 1.00 13.36 445 LEU H C 1
ATOM 3295 O O . LEU H 1 12 ? 17.388 21.998 88.183 1.00 14.78 445 LEU H O 1
ATOM 3300 N N . GLU H 1 13 ? 17.929 20.817 90.000 1.00 14.04 446 GLU H N 1
ATOM 3301 C CA . GLU H 1 13 ? 19.204 20.397 89.443 1.00 14.93 446 GLU H CA 1
ATOM 3302 C C . GLU H 1 13 ? 19.018 19.513 88.191 1.00 14.26 446 GLU H C 1
ATOM 3303 O O . GLU H 1 13 ? 19.776 19.634 87.233 1.00 16.13 446 GLU H O 1
ATOM 3309 N N . GLU H 1 14 ? 17.995 18.654 88.200 1.00 13.22 447 GLU H N 1
ATOM 3310 C CA . GLU H 1 14 ? 17.724 17.841 87.000 1.00 13.20 447 GLU H CA 1
ATOM 3311 C C . GLU H 1 14 ? 17.390 18.741 85.811 1.00 13.13 447 GLU H C 1
ATOM 3312 O O . GLU H 1 14 ? 17.814 18.487 84.696 1.00 14.62 447 GLU H O 1
ATOM 3318 N N . LEU H 1 15 ? 16.559 19.735 86.039 1.00 12.89 448 LEU H N 1
ATOM 3319 C CA . LEU H 1 15 ? 16.267 20.731 85.004 1.00 14.03 448 LEU H CA 1
ATOM 3320 C C . LEU H 1 15 ? 17.538 21.383 84.494 1.00 12.69 448 LEU H C 1
ATOM 3321 O O . LEU H 1 15 ? 17.712 21.580 83.280 1.00 14.74 448 LEU H O 1
ATOM 3326 N N . GLN H 1 16 ? 18.392 21.851 85.397 1.00 15.20 449 GLN H N 1
ATOM 3327 C CA . GLN H 1 16 ? 19.598 22.517 84.998 1.00 16.18 449 GLN H CA 1
ATOM 3328 C C . GLN H 1 16 ? 20.493 21.581 84.112 1.00 15.71 449 GLN H C 1
ATOM 3329 O O . GLN H 1 16 ? 21.061 22.044 83.114 1.00 19.36 449 GLN H O 1
ATOM 3335 N N . MET H 1 17 ? 20.611 20.323 84.501 1.00 17.85 450 MET H N 1
ATOM 3336 C CA A MET H 1 17 ? 21.343 19.306 83.729 0.50 18.44 450 MET H CA 1
ATOM 3337 C CA B MET H 1 17 ? 21.363 19.303 83.747 0.50 18.49 450 MET H CA 1
ATOM 3338 C C . MET H 1 17 ? 20.760 19.070 82.363 1.00 17.66 450 MET H C 1
ATOM 3339 O O . MET H 1 17 ? 21.478 18.914 81.398 1.00 21.93 450 MET H O 1
ATOM 3348 N N . ARG H 1 18 ? 19.445 18.984 82.287 1.00 16.61 451 ARG H N 1
ATOM 3349 C CA . ARG H 1 18 ? 18.789 18.802 81.008 1.00 16.37 451 ARG H CA 1
ATOM 3350 C C . ARG H 1 18 ? 19.070 19.979 80.102 1.00 15.55 451 ARG H C 1
ATOM 3351 O O . ARG H 1 18 ? 19.425 19.824 78.911 1.00 18.88 451 ARG H O 1
ATOM 3359 N N . LEU H 1 19 ? 18.953 21.186 80.625 1.00 16.48 452 LEU H N 1
ATOM 3360 C CA . LEU H 1 19 ? 19.227 22.390 79.864 1.00 17.46 452 LEU H CA 1
ATOM 3361 C C . LEU H 1 19 ? 20.637 22.397 79.293 1.00 16.82 452 LEU H C 1
ATOM 3362 O O . LEU H 1 19 ? 20.834 22.737 78.104 1.00 18.95 452 LEU H O 1
ATOM 3367 N N . LYS H 1 20 ? 21.618 22.064 80.115 1.00 18.63 453 LYS H N 1
ATOM 3368 C CA . LYS H 1 20 ? 23.027 22.086 79.735 1.00 19.11 453 LYS H CA 1
ATOM 3369 C C . LYS H 1 20 ? 23.352 20.986 78.685 1.00 18.20 453 LYS H C 1
ATOM 3370 O O . LYS H 1 20 ? 24.305 21.123 77.931 1.00 23.08 453 LYS H O 1
ATOM 3376 N N . ALA H 1 21 ? 22.573 19.913 78.646 1.00 19.36 454 ALA H N 1
ATOM 3377 C CA . ALA H 1 21 ? 22.779 18.856 77.668 1.00 18.19 454 ALA H CA 1
ATOM 3378 C C . ALA H 1 21 ? 22.309 19.224 76.245 1.00 17.63 454 ALA H C 1
ATOM 3379 O O . ALA H 1 21 ? 22.734 18.580 75.266 1.00 19.91 454 ALA H O 1
ATOM 3381 N N . LEU H 1 22 ? 21.431 20.206 76.112 1.00 16.23 455 LEU H N 1
ATOM 3382 C CA . LEU H 1 22 ? 20.770 20.454 74.813 1.00 15.84 455 LEU H CA 1
ATOM 3383 C C . LEU H 1 22 ? 21.764 20.870 73.736 1.00 16.37 455 LEU H C 1
ATOM 3384 O O . LEU H 1 22 ? 21.726 20.307 72.626 1.00 17.57 455 LEU H O 1
ATOM 3389 N N . ASP H 1 23 ? 22.611 21.842 74.010 1.00 16.00 456 ASP H N 1
ATOM 3390 C CA . ASP H 1 23 ? 23.530 22.311 72.958 1.00 16.60 456 ASP H CA 1
ATOM 3391 C C . ASP H 1 23 ? 24.513 21.200 72.511 1.00 16.88 456 ASP H C 1
ATOM 3392 O O . ASP H 1 23 ? 24.698 21.028 71.309 1.00 17.01 456 ASP H O 1
ATOM 3397 N N . PRO H 1 24 ? 25.133 20.443 73.428 1.00 18.56 457 PRO H N 1
ATOM 3398 C CA . PRO H 1 24 ? 26.005 19.313 72.994 1.00 20.03 457 PRO H CA 1
ATOM 3399 C C . PRO H 1 24 ? 25.257 18.250 72.186 1.00 18.65 457 PRO H C 1
ATOM 3400 O O . PRO H 1 24 ? 25.793 17.753 71.177 1.00 20.66 457 PRO H O 1
ATOM 3404 N N . MET H 1 25 ? 24.019 17.962 72.555 1.00 18.11 458 MET H N 1
ATOM 3405 C CA . MET H 1 25 ? 23.194 17.044 71.802 1.00 17.33 458 MET H CA 1
ATOM 3406 C C . MET H 1 25 ? 22.913 17.593 70.408 1.00 17.16 458 MET H C 1
ATOM 3407 O O . MET H 1 25 ? 23.043 16.845 69.412 1.00 17.26 458 MET H O 1
ATOM 3412 N N . MET H 1 26 ? 22.586 18.881 70.324 1.00 16.44 459 MET H N 1
ATOM 3413 C CA . MET H 1 26 ? 22.341 19.545 69.024 1.00 14.82 459 MET H CA 1
ATOM 3414 C C . MET H 1 26 ? 23.577 19.408 68.138 1.00 15.80 459 MET H C 1
ATOM 3415 O O . MET H 1 26 ? 23.494 19.039 66.941 1.00 17.04 459 MET H O 1
ATOM 3420 N N . GLU H 1 27 ? 24.732 19.718 68.708 1.00 15.90 460 GLU H N 1
ATOM 3421 C CA . GLU H 1 27 ? 25.960 19.700 67.935 1.00 18.46 460 GLU H CA 1
ATOM 3422 C C . GLU H 1 27 ? 26.276 18.302 67.424 1.00 17.38 460 GLU H C 1
ATOM 3423 O O . GLU H 1 27 ? 26.672 18.119 66.238 1.00 17.39 460 GLU H O 1
ATOM 3429 N N . ARG H 1 28 ? 26.028 17.271 68.209 1.00 15.82 461 ARG H N 1
ATOM 3430 C CA . ARG H 1 28 ? 26.235 15.921 67.741 1.00 17.31 461 ARG H CA 1
ATOM 3431 C C . ARG H 1 28 ? 25.288 15.556 66.610 1.00 15.75 461 ARG H C 1
ATOM 3432 O O . ARG H 1 28 ? 25.697 14.895 65.627 1.00 17.70 461 ARG H O 1
ATOM 3440 N N . GLU H 1 29 ? 24.037 15.966 66.711 1.00 16.35 462 GLU H N 1
ATOM 3441 C CA . GLU H 1 29 ? 23.083 15.717 65.640 1.00 17.51 462 GLU H CA 1
ATOM 3442 C C . GLU H 1 29 ? 23.497 16.455 64.351 1.00 16.21 462 GLU H C 1
ATOM 3443 O O . GLU H 1 29 ? 23.361 15.894 63.251 1.00 17.61 462 GLU H O 1
ATOM 3449 N N . ILE H 1 30 ? 24.024 17.659 64.485 1.00 15.50 463 ILE H N 1
ATOM 3450 C CA . ILE H 1 30 ? 24.496 18.433 63.318 1.00 15.85 463 ILE H CA 1
ATOM 3451 C C . ILE H 1 30 ? 25.632 17.669 62.625 1.00 16.98 463 ILE H C 1
ATOM 3452 O O . ILE H 1 30 ? 25.658 17.550 61.388 1.00 17.34 463 ILE H O 1
ATOM 3457 N N . GLU H 1 31 ? 26.561 17.124 63.407 1.00 15.94 464 GLU H N 1
ATOM 3458 C CA . GLU H 1 31 ? 27.650 16.374 62.858 1.00 16.03 464 GLU H CA 1
ATOM 3459 C C . GLU H 1 31 ? 27.193 15.115 62.191 1.00 16.13 464 GLU H C 1
ATOM 3460 O O . GLU H 1 31 ? 27.732 14.780 61.130 1.00 15.83 464 GLU H O 1
ATOM 3466 N N . GLU H 1 32 ? 26.181 14.440 62.733 1.00 17.05 465 GLU H N 1
ATOM 3467 C CA . GLU H 1 32 ? 25.586 13.306 62.084 1.00 18.67 465 GLU H CA 1
ATOM 3468 C C . GLU H 1 32 ? 24.954 13.691 60.761 1.00 18.20 465 GLU H C 1
ATOM 3469 O O . GLU H 1 32 ? 25.096 12.912 59.789 1.00 18.36 465 GLU H O 1
ATOM 3475 N N . LEU H 1 33 ? 24.301 14.838 60.665 1.00 18.58 466 LEU H N 1
ATOM 3476 C CA . LEU H 1 33 ? 23.724 15.276 59.365 1.00 19.42 466 LEU H CA 1
ATOM 3477 C C . LEU H 1 33 ? 24.835 15.417 58.344 1.00 17.88 466 LEU H C 1
ATOM 3478 O O . LEU H 1 33 ? 24.653 15.062 57.166 1.00 18.02 466 LEU H O 1
ATOM 3483 N N . ARG H 1 34 ? 25.973 15.948 58.750 1.00 17.91 467 ARG H N 1
ATOM 3484 C CA . ARG H 1 34 ? 27.097 16.164 57.856 1.00 15.99 467 ARG H CA 1
ATOM 3485 C C . ARG H 1 34 ? 27.547 14.801 57.340 1.00 15.25 467 ARG H C 1
ATOM 3486 O O . ARG H 1 34 ? 27.800 14.634 56.131 1.00 16.39 467 ARG H O 1
ATOM 3494 N N . GLN H 1 35 ? 27.657 13.811 58.204 1.00 14.80 468 GLN H N 1
ATOM 3495 C CA . GLN H 1 35 ? 28.077 12.501 57.774 1.00 15.27 468 GLN H CA 1
ATOM 3496 C C . GLN H 1 35 ? 27.069 11.873 56.774 1.00 14.62 468 GLN H C 1
ATOM 3497 O O . GLN H 1 35 ? 27.464 11.344 55.732 1.00 16.28 468 GLN H O 1
ATOM 3503 N N . ARG H 1 36 ? 25.788 11.959 57.099 1.00 15.03 469 ARG H N 1
ATOM 3504 C CA . ARG H 1 36 ? 24.731 11.381 56.268 1.00 15.27 469 ARG H CA 1
ATOM 3505 C C . ARG H 1 36 ? 24.706 12.056 54.910 1.00 14.95 469 ARG H C 1
ATOM 3506 O O . ARG H 1 36 ? 24.620 11.346 53.866 1.00 15.50 469 ARG H O 1
ATOM 3514 N N . TYR H 1 37 ? 24.809 13.358 54.872 1.00 15.97 470 TYR H N 1
ATOM 3515 C CA . TYR H 1 37 ? 24.762 14.102 53.601 1.00 14.44 470 TYR H CA 1
ATOM 3516 C C . TYR 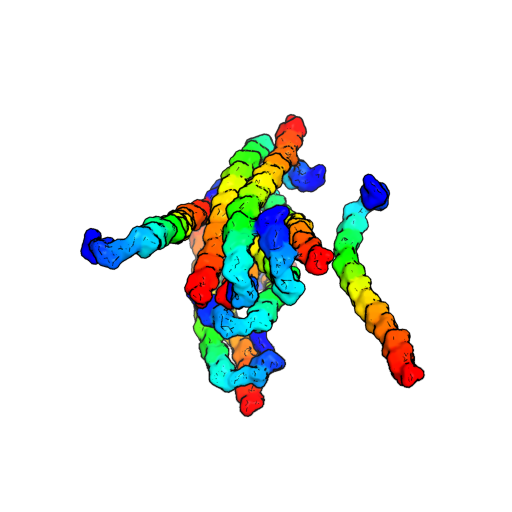H 1 37 ? 25.991 13.885 52.768 1.00 15.76 470 TYR H C 1
ATOM 3517 O O . TYR H 1 37 ? 25.893 13.796 51.564 1.00 16.86 470 TYR H O 1
ATOM 3526 N N . THR H 1 38 ? 27.138 13.753 53.377 1.00 14.78 471 THR H N 1
ATOM 3527 C CA . THR H 1 38 ? 28.359 13.467 52.625 1.00 14.40 471 THR H CA 1
ATOM 3528 C C . THR H 1 38 ? 28.276 12.065 52.007 1.00 14.12 471 THR H C 1
ATOM 3529 O O . THR H 1 38 ? 28.647 11.851 50.817 1.00 15.30 471 THR H O 1
ATOM 3533 N N . ALA H 1 39 ? 27.739 11.116 52.726 1.00 14.08 472 ALA H N 1
ATOM 3534 C CA . ALA H 1 39 ? 27.560 9.793 52.202 1.00 14.96 472 ALA H CA 1
ATOM 3535 C C . ALA H 1 39 ? 26.619 9.806 50.979 1.00 14.32 472 ALA H C 1
ATOM 3536 O O . ALA H 1 39 ? 26.851 9.069 50.023 1.00 17.10 472 ALA H O 1
ATOM 3538 N N . LYS H 1 40 ? 25.615 10.665 50.966 1.00 13.50 473 LYS H N 1
ATOM 3539 C CA . LYS H 1 40 ? 24.662 10.692 49.839 1.00 16.33 473 LYS H CA 1
ATOM 3540 C C . LYS H 1 40 ? 25.343 11.102 48.566 1.00 14.32 473 LYS H C 1
ATOM 3541 O O . LYS H 1 40 ? 24.829 10.802 47.477 1.00 14.93 473 LYS H O 1
ATOM 3547 N N . ARG H 1 41 ? 26.502 11.747 48.642 1.00 13.51 474 ARG H N 1
ATOM 3548 C CA . ARG H 1 41 ? 27.216 12.176 47.426 1.00 13.43 474 ARG H CA 1
ATOM 3549 C C . ARG H 1 41 ? 27.708 10.947 46.690 1.00 13.82 474 ARG H C 1
ATOM 3550 O O . ARG H 1 41 ? 27.916 11.020 45.495 1.00 14.74 474 ARG H O 1
ATOM 3558 N N . GLN H 1 42 ? 28.163 9.937 47.420 1.00 14.75 475 GLN H N 1
ATOM 3559 C CA . GLN H 1 42 ? 28.953 8.894 46.793 1.00 13.92 475 GLN H CA 1
ATOM 3560 C C . GLN H 1 42 ? 28.263 8.118 45.675 1.00 13.43 475 GLN H C 1
ATOM 3561 O O . GLN H 1 42 ? 28.896 7.918 44.612 1.00 14.52 475 GLN H O 1
ATOM 3567 N N . PRO H 1 43 ? 26.994 7.749 45.842 1.00 13.54 476 PRO H N 1
ATOM 3568 C CA . PRO H 1 43 ? 26.330 7.050 44.699 1.00 13.41 476 PRO H CA 1
ATOM 3569 C C . PRO H 1 43 ? 26.234 7.962 43.477 1.00 12.53 476 PRO H C 1
ATOM 3570 O O . PRO H 1 43 ? 26.236 7.479 42.348 1.00 14.27 476 PRO H O 1
ATOM 3574 N N . ILE H 1 44 ? 26.064 9.264 43.690 1.00 13.58 477 ILE H N 1
ATOM 3575 C CA . ILE H 1 44 ? 26.018 10.189 42.574 1.00 14.14 477 ILE H CA 1
ATOM 3576 C C . ILE H 1 44 ? 27.369 10.244 41.870 1.00 13.73 477 ILE H C 1
ATOM 3577 O O . ILE H 1 44 ? 27.438 10.159 40.656 1.00 14.70 477 ILE H O 1
ATOM 3582 N N . LEU H 1 45 ? 28.443 10.341 42.634 1.00 14.95 478 LEU H N 1
ATOM 3583 C CA . LEU H 1 45 ? 29.769 10.260 42.079 1.00 15.80 478 LEU H CA 1
ATOM 3584 C C . LEU H 1 45 ? 30.000 8.947 41.303 1.00 15.55 478 LEU H C 1
ATOM 3585 O O . LEU H 1 45 ? 30.631 8.955 40.255 1.00 17.46 478 LEU H O 1
ATOM 3590 N N . ASP H 1 46 ? 29.556 7.837 41.859 1.00 15.52 479 ASP H N 1
ATOM 3591 C CA . ASP H 1 46 ? 29.734 6.552 41.177 1.00 16.12 479 ASP H CA 1
ATOM 3592 C C . ASP H 1 46 ? 29.011 6.589 39.827 1.00 16.19 479 ASP H C 1
ATOM 3593 O O . ASP H 1 46 ? 29.563 6.134 38.805 1.00 17.43 479 ASP H O 1
ATOM 3598 N N . ALA H 1 47 ? 27.793 7.174 39.811 1.00 14.51 480 ALA H N 1
ATOM 3599 C CA . ALA H 1 47 ? 27.060 7.286 38.531 1.00 14.48 480 ALA H CA 1
ATOM 3600 C C . ALA H 1 47 ? 27.752 8.195 37.530 1.00 14.45 480 ALA H C 1
ATOM 3601 O O . ALA H 1 47 ? 27.760 7.920 36.318 1.00 18.01 480 ALA H O 1
ATOM 3603 N N . MET H 1 48 ? 28.326 9.270 37.998 1.00 15.68 481 MET H N 1
ATOM 3604 C CA . MET H 1 48 ? 29.098 10.158 37.140 1.00 16.96 481 MET H CA 1
ATOM 3605 C C . MET H 1 48 ? 30.316 9.452 36.551 1.00 17.73 481 MET H C 1
ATOM 3606 O O . MET H 1 48 ? 30.638 9.624 35.344 1.00 22.64 481 MET H O 1
ATOM 3611 N N . ASP H 1 49 ? 31.036 8.709 37.400 1.00 16.90 482 ASP H N 1
ATOM 3612 C CA . ASP H 1 49 ? 32.247 8.016 36.986 1.00 18.45 482 ASP H CA 1
ATOM 3613 C C . ASP H 1 49 ? 31.935 6.945 35.925 1.00 22.44 482 ASP H C 1
ATOM 3614 O O . ASP H 1 49 ? 32.836 6.611 35.148 1.00 24.00 482 ASP H O 1
ATOM 3619 N N . ALA H 1 50 ? 30.705 6.401 35.913 1.00 21.55 483 ALA H N 1
ATOM 3620 C CA . ALA H 1 50 ? 30.309 5.327 34.999 1.00 26.29 483 ALA H CA 1
ATOM 3621 C C . ALA H 1 50 ? 29.877 5.825 33.627 1.00 31.05 483 ALA H C 1
ATOM 3622 O O . ALA H 1 50 ? 29.656 5.011 32.720 1.00 35.12 483 ALA H O 1
ATOM 3624 N N . LYS H 1 51 ? 29.748 7.141 33.452 1.00 27.99 484 LYS H N 1
ATOM 3625 C CA . LYS H 1 51 ? 29.321 7.692 32.159 1.00 34.18 484 LYS H CA 1
ATOM 3626 C C . LYS H 1 51 ? 30.446 7.519 31.155 1.00 42.99 484 LYS H C 1
ATOM 3627 O O . LYS H 1 51 ? 31.615 7.754 31.501 1.00 47.76 484 LYS H O 1
ATOM 3634 N N . SER I 1 1 ? 30.451 -11.310 58.690 1.00 25.79 -1 SER I N 1
ATOM 3635 C CA . SER I 1 1 ? 29.787 -11.800 59.970 1.00 22.56 -1 SER I CA 1
ATOM 3636 C C . SER I 1 1 ? 28.952 -13.050 59.708 1.00 21.02 -1 SER I C 1
ATOM 3637 O O . SER I 1 1 ? 28.745 -13.431 58.584 1.00 18.55 -1 SER I O 1
ATOM 3640 N N . MET I 1 2 ? 28.490 -13.715 60.772 1.00 23.06 0 MET I N 1
ATOM 3641 C CA . MET I 1 2 ? 27.624 -14.850 60.645 1.00 23.54 0 MET I CA 1
ATOM 3642 C C . MET I 1 2 ? 26.336 -14.461 59.917 1.00 19.08 0 MET I C 1
ATOM 3643 O O . MET I 1 2 ? 25.841 -15.230 59.113 1.00 20.79 0 MET I O 1
ATOM 3648 N N . ASP I 1 3 ? 25.764 -13.328 60.294 1.00 20.43 436 ASP I N 1
ATOM 3649 C CA . ASP I 1 3 ? 24.536 -12.824 59.637 1.00 18.03 436 ASP I CA 1
ATOM 3650 C C . ASP I 1 3 ? 24.808 -12.568 58.160 1.00 17.18 436 ASP I C 1
ATOM 3651 O O . ASP I 1 3 ? 23.978 -12.917 57.322 1.00 17.20 436 ASP I O 1
ATOM 3656 N N . PHE I 1 4 ? 25.952 -11.973 57.855 1.00 16.01 437 PHE I N 1
ATOM 3657 C CA . PHE I 1 4 ? 26.306 -11.769 56.459 1.00 14.23 437 PHE I CA 1
ATOM 3658 C C . PHE I 1 4 ? 26.308 -13.078 55.716 1.00 14.46 437 PHE I C 1
ATOM 3659 O O . PHE I 1 4 ? 25.759 -13.201 54.632 1.00 15.10 437 PHE I O 1
ATOM 3667 N N . ASP I 1 5 ? 26.957 -14.077 56.271 1.00 15.31 438 ASP I N 1
ATOM 3668 C CA . ASP I 1 5 ? 27.088 -15.342 55.627 1.00 15.21 438 ASP I CA 1
ATOM 3669 C C . ASP I 1 5 ? 25.711 -16.015 55.454 1.00 16.27 438 ASP I C 1
ATOM 3670 O O . ASP I 1 5 ? 25.484 -16.699 54.431 1.00 19.18 438 ASP I O 1
ATOM 3675 N N . PHE I 1 6 ? 24.814 -15.849 56.433 1.00 16.15 439 PHE I N 1
ATOM 3676 C CA . PHE I 1 6 ? 23.488 -16.456 56.266 1.00 18.01 439 PHE I CA 1
ATOM 3677 C C . PHE I 1 6 ? 22.709 -15.822 55.131 1.00 19.40 439 PHE I C 1
ATOM 3678 O O . PHE I 1 6 ? 21.917 -16.473 54.452 1.00 20.96 439 PHE I O 1
ATOM 3686 N N . LEU I 1 7 ? 22.853 -14.521 54.963 1.00 14.86 440 LEU I N 1
ATOM 3687 C CA . LEU I 1 7 ? 22.011 -13.758 54.071 1.00 13.99 440 LEU I CA 1
ATOM 3688 C C . LEU I 1 7 ? 22.596 -13.582 52.678 1.00 14.12 440 LEU I C 1
ATOM 3689 O O . LEU I 1 7 ? 21.827 -13.260 51.776 1.00 13.81 440 LEU I O 1
ATOM 3694 N N . LYS I 1 8 ? 23.907 -13.846 52.478 1.00 14.51 441 LYS I N 1
ATOM 3695 C CA . LYS I 1 8 ? 24.599 -13.350 51.242 1.00 15.75 441 LYS I CA 1
ATOM 3696 C C . LYS I 1 8 ? 24.116 -14.012 49.940 1.00 14.24 441 LYS I C 1
ATOM 3697 O O . LYS I 1 8 ? 24.216 -13.425 48.882 1.00 15.65 441 LYS I O 1
ATOM 3703 N N . ASN I 1 9 ? 23.611 -15.213 50.046 1.00 13.24 442 ASN I N 1
ATOM 3704 C CA . ASN I 1 9 ? 23.221 -15.971 48.893 1.00 12.96 442 ASN I CA 1
ATOM 3705 C C . ASN I 1 9 ? 21.706 -15.962 48.653 1.00 12.93 442 ASN I C 1
ATOM 3706 O O . ASN I 1 9 ? 21.251 -16.644 47.721 1.00 13.45 442 ASN I O 1
ATOM 3711 N N . LEU I 1 10 ? 20.917 -15.253 49.465 1.00 12.21 443 LEU I N 1
ATOM 3712 C CA . LEU I 1 10 ? 19.458 -15.311 49.390 1.00 12.04 443 LEU I CA 1
ATOM 3713 C C . LEU I 1 10 ? 18.917 -14.410 48.320 1.00 12.49 443 LEU I C 1
ATOM 3714 O O . LEU I 1 10 ? 19.542 -13.392 47.975 1.00 14.47 443 LEU I O 1
ATOM 3719 N N . SER I 1 11 ? 17.736 -14.732 47.831 1.00 12.03 444 SER I N 1
ATOM 3720 C CA . SER I 1 11 ? 17.073 -13.833 46.910 1.00 11.53 444 SER I CA 1
ATOM 3721 C C . SER I 1 11 ? 16.598 -12.556 47.588 1.00 12.26 444 SER I C 1
ATOM 3722 O O . SER I 1 11 ? 16.352 -12.566 48.800 1.00 12.65 444 SER I O 1
ATOM 3725 N N . LEU I 1 12 ? 16.431 -11.480 46.834 1.00 12.56 445 LEU I N 1
ATOM 3726 C CA . LEU I 1 12 ? 15.813 -10.276 47.377 1.00 12.09 445 LEU I CA 1
ATOM 3727 C C . LEU I 1 12 ? 14.421 -10.582 47.928 1.00 12.92 445 LEU I C 1
ATOM 3728 O O . LEU I 1 12 ? 14.064 -10.122 49.018 1.00 13.38 445 LEU I O 1
ATOM 3733 N N . GLU I 1 13 ? 13.632 -11.415 47.260 1.00 12.72 446 GLU I N 1
ATOM 3734 C CA . GLU I 1 13 ? 12.316 -11.788 47.718 1.00 12.34 446 GLU I CA 1
ATOM 3735 C C . GLU I 1 13 ? 12.376 -12.421 49.116 1.00 13.00 446 GLU I C 1
ATOM 3736 O O . GLU I 1 13 ? 11.562 -12.070 49.985 1.00 14.93 446 GLU I O 1
ATOM 3742 N N . GLU I 1 14 ? 13.340 -13.293 49.337 1.00 12.71 447 GLU I N 1
ATOM 3743 C CA . GLU I 1 14 ? 13.454 -13.931 50.628 1.00 13.55 447 GLU I CA 1
ATOM 3744 C C . GLU I 1 14 ? 13.872 -12.879 51.651 1.00 12.88 447 GLU I C 1
ATOM 3745 O O . GLU I 1 14 ? 13.430 -12.938 52.804 1.00 14.56 447 GLU I O 1
ATOM 3751 N N . LEU I 1 15 ? 14.820 -12.006 51.341 1.00 12.06 448 LEU I N 1
ATOM 3752 C CA . LEU I 1 15 ? 15.190 -10.945 52.291 1.00 11.78 448 LEU I CA 1
ATOM 3753 C C . LEU I 1 15 ? 13.978 -10.123 52.688 1.00 11.94 448 LEU I C 1
ATOM 3754 O O . LEU I 1 15 ? 13.808 -9.760 53.888 1.00 12.54 448 LEU I O 1
ATOM 3759 N N . GLN I 1 16 ? 13.156 -9.746 51.727 1.00 12.33 449 GLN I N 1
ATOM 3760 C CA . GLN I 1 16 ? 11.956 -8.979 52.027 1.00 12.94 449 GLN I CA 1
ATOM 3761 C C . GLN I 1 16 ? 11.025 -9.753 52.995 1.00 12.65 449 GLN I C 1
ATOM 3762 O O . GLN I 1 16 ? 10.456 -9.152 53.948 1.00 14.63 449 GLN I O 1
ATOM 3768 N N . MET I 1 17 ? 10.813 -11.018 52.732 1.00 12.77 450 MET I N 1
ATOM 3769 C CA A MET I 1 17 ? 10.011 -11.842 53.597 0.50 13.72 450 MET I CA 1
ATOM 3770 C CA B MET I 1 17 ? 10.013 -11.849 53.611 0.50 13.70 450 MET I CA 1
ATOM 3771 C C . MET I 1 17 ? 10.611 -11.923 55.006 1.00 14.55 450 MET I C 1
ATOM 3772 O O . MET I 1 17 ? 9.870 -11.805 55.998 1.00 15.53 450 MET I O 1
ATOM 3781 N N . ARG I 1 18 ? 11.904 -12.096 55.108 1.00 13.09 451 ARG I N 1
ATOM 3782 C CA . ARG I 1 18 ? 12.554 -12.179 56.443 1.00 12.49 451 ARG I CA 1
ATOM 3783 C C . ARG I 1 18 ? 12.377 -10.865 57.173 1.00 13.14 451 ARG I C 1
ATOM 3784 O O . ARG I 1 18 ? 12.142 -10.860 58.395 1.00 14.69 451 ARG I O 1
ATOM 3792 N N . LEU I 1 19 ? 12.575 -9.760 56.495 1.00 12.72 452 LEU I N 1
ATOM 3793 C CA . LEU I 1 19 ? 12.428 -8.462 57.161 1.00 11.89 452 LEU I CA 1
ATOM 3794 C C . LEU I 1 19 ? 11.003 -8.296 57.699 1.00 12.50 452 LEU I C 1
ATOM 3795 O O . LEU I 1 19 ? 10.797 -7.858 58.876 1.00 15.60 452 LEU I O 1
ATOM 3800 N N . LYS I 1 20 ? 10.003 -8.681 56.927 1.00 13.06 453 LYS I N 1
ATOM 3801 C CA . LYS I 1 20 ? 8.597 -8.470 57.287 1.00 13.95 453 LYS I CA 1
ATOM 3802 C C . LYS I 1 20 ? 8.232 -9.378 58.432 1.00 14.76 453 LYS I C 1
ATOM 3803 O O . LYS I 1 20 ? 7.335 -9.064 59.243 1.00 17.42 453 LYS I O 1
ATOM 3809 N N . ALA I 1 21 ? 8.938 -10.484 58.571 1.00 15.40 454 ALA I N 1
ATOM 3810 C CA . ALA I 1 21 ? 8.623 -11.433 59.628 1.00 15.16 454 ALA I CA 1
ATOM 3811 C C . ALA I 1 21 ? 9.143 -11.055 61.007 1.00 15.99 454 ALA I C 1
ATOM 3812 O O . ALA I 1 21 ? 8.672 -11.645 61.989 1.00 16.46 454 ALA I O 1
ATOM 3814 N N . LEU I 1 22 ? 10.095 -10.135 61.091 1.00 13.74 455 LEU I N 1
ATOM 3815 C CA . LEU I 1 22 ? 10.732 -9.874 62.359 1.00 13.22 455 LEU I CA 1
ATOM 3816 C C . LEU I 1 22 ? 9.777 -9.340 63.411 1.00 13.55 455 LEU I C 1
ATOM 3817 O O . LEU I 1 22 ? 9.807 -9.770 64.570 1.00 14.79 455 LEU I O 1
ATOM 3822 N N . ASP I 1 23 ? 8.946 -8.363 63.055 1.00 14.17 456 ASP I N 1
ATOM 3823 C CA . ASP I 1 23 ? 8.079 -7.745 64.052 1.00 14.46 456 ASP I CA 1
ATOM 3824 C C . ASP I 1 23 ? 7.086 -8.799 64.608 1.00 14.01 456 ASP I C 1
ATOM 3825 O O . ASP I 1 23 ? 6.919 -8.912 65.818 1.00 15.66 456 ASP I O 1
ATOM 3830 N N . PRO I 1 24 ? 6.384 -9.570 63.763 1.00 15.31 457 PRO I N 1
ATOM 3831 C CA . PRO I 1 24 ? 5.498 -10.566 64.338 1.00 15.47 457 PRO I CA 1
ATOM 3832 C C . PRO I 1 24 ? 6.228 -11.593 65.173 1.00 15.22 457 PRO I C 1
ATOM 3833 O O . PRO I 1 24 ? 5.658 -12.076 66.201 1.00 18.14 457 PRO I O 1
ATOM 3837 N N . MET I 1 25 ? 7.432 -12.008 64.793 1.00 15.40 458 MET I N 1
ATOM 3838 C CA A MET I 1 25 ? 8.226 -12.944 65.546 0.60 16.72 458 MET I CA 1
ATOM 3839 C CA B MET I 1 25 ? 8.141 -12.973 65.589 0.40 16.67 458 MET I CA 1
ATOM 3840 C C . MET I 1 25 ? 8.550 -12.355 66.918 1.00 15.57 458 MET I C 1
ATOM 3841 O O . MET I 1 25 ? 8.432 -13.023 67.965 1.00 17.69 458 MET I O 1
ATOM 3850 N N . MET I 1 26 ? 8.962 -11.098 66.922 1.00 14.11 459 MET I N 1
ATOM 3851 C CA . MET I 1 26 ? 9.293 -10.413 68.192 1.00 14.11 459 MET I CA 1
ATOM 3852 C C . MET I 1 26 ? 8.068 -10.422 69.102 1.00 15.62 459 MET I C 1
ATOM 3853 O O . MET I 1 26 ? 8.181 -10.696 70.316 1.00 15.65 459 MET I O 1
ATOM 3858 N N . GLU I 1 27 ? 6.914 -10.037 68.560 1.00 14.12 460 GLU I N 1
ATOM 3859 C CA . GLU I 1 27 ? 5.709 -9.940 69.374 1.00 16.45 460 GLU I CA 1
ATOM 3860 C C . GLU I 1 27 ? 5.342 -11.298 69.978 1.00 15.68 460 GLU I C 1
ATOM 3861 O O . GLU I 1 27 ? 4.957 -11.393 71.170 1.00 16.11 460 GLU I O 1
ATOM 3867 N N . ARG I 1 28 ? 5.491 -12.349 69.207 1.00 17.03 461 ARG I N 1
ATOM 3868 C CA . ARG I 1 28 ? 5.190 -13.674 69.692 1.00 17.25 461 ARG I CA 1
ATOM 3869 C C . ARG I 1 28 ? 6.167 -14.079 70.829 1.00 16.65 461 ARG I C 1
ATOM 3870 O O . ARG I 1 28 ? 5.757 -14.681 71.825 1.00 19.04 461 ARG I O 1
ATOM 3878 N N . GLU I 1 29 ? 7.429 -13.719 70.683 1.00 18.22 462 GLU I N 1
ATOM 3879 C CA . GLU I 1 29 ? 8.433 -14.002 71.693 1.00 17.64 462 GLU I CA 1
ATOM 3880 C C . GLU I 1 29 ? 8.177 -13.215 72.956 1.00 16.97 462 GLU I C 1
ATOM 3881 O O . GLU I 1 29 ? 8.360 -13.745 74.075 1.00 18.36 462 GLU I O 1
ATOM 3887 N N . ILE I 1 30 ? 7.697 -12.001 72.823 1.00 15.32 463 ILE I N 1
ATOM 3888 C CA . ILE I 1 30 ? 7.332 -11.177 73.993 1.00 16.75 463 ILE I CA 1
ATOM 3889 C C . ILE I 1 30 ? 6.194 -11.866 74.753 1.00 17.89 463 ILE I C 1
ATOM 3890 O O . ILE I 1 30 ? 6.231 -11.993 75.998 1.00 16.74 463 ILE I O 1
ATOM 3895 N N . GLU I 1 31 ? 5.206 -12.348 74.025 1.00 16.35 464 GLU I N 1
ATOM 3896 C CA . GLU I 1 31 ? 4.077 -13.010 74.648 1.00 15.58 464 GLU I CA 1
ATOM 3897 C C . GLU I 1 31 ? 4.522 -14.271 75.382 1.00 16.21 464 GLU I C 1
ATOM 3898 O O . GLU I 1 31 ? 4.001 -14.591 76.483 1.00 17.51 464 GLU I O 1
ATOM 3904 N N . GLU I 1 32 ? 5.458 -15.007 74.804 1.00 16.98 465 GLU I N 1
ATOM 3905 C CA . GLU I 1 32 ? 5.982 -16.197 75.419 1.00 17.33 465 GLU I CA 1
ATOM 3906 C C . GLU I 1 32 ? 6.766 -15.862 76.696 1.00 17.11 465 GLU I C 1
ATOM 3907 O O . GLU I 1 32 ? 6.650 -16.571 77.676 1.00 19.06 465 GLU I O 1
ATOM 3913 N N . LEU I 1 33 ? 7.505 -14.764 76.686 1.00 16.90 466 LEU I N 1
ATOM 3914 C CA A LEU I 1 33 ? 8.222 -14.338 77.876 0.50 19.67 466 LEU I CA 1
ATOM 3915 C CA B LEU I 1 33 ? 8.209 -14.289 77.889 0.50 18.85 466 LEU I CA 1
ATOM 3916 C C . LEU I 1 33 ? 7.205 -14.007 78.971 1.00 16.00 466 LEU I C 1
ATOM 3917 O O . LEU I 1 33 ? 7.438 -14.334 80.152 1.00 19.41 466 LEU I O 1
ATOM 3926 N N . ARG I 1 34 ? 6.099 -13.369 78.624 1.00 16.05 467 ARG I N 1
ATOM 3927 C CA . ARG I 1 34 ? 5.048 -13.095 79.609 1.00 16.45 467 ARG I CA 1
ATOM 3928 C C . ARG I 1 34 ? 4.536 -14.415 80.223 1.00 15.83 467 ARG I C 1
ATOM 3929 O O . ARG I 1 34 ? 4.381 -14.526 81.457 1.00 16.32 467 ARG I O 1
ATOM 3937 N N . GLN I 1 35 ? 4.279 -15.437 79.425 1.00 15.54 468 GLN I N 1
ATOM 3938 C CA . GLN I 1 35 ? 3.830 -16.684 79.953 1.00 15.14 468 GLN I CA 1
ATOM 3939 C C . GLN I 1 35 ? 4.862 -17.315 80.874 1.00 14.50 468 GLN I C 1
ATOM 3940 O O . GLN I 1 35 ? 4.521 -17.820 81.960 1.00 16.05 468 GLN I O 1
ATOM 3946 N N . ARG I 1 36 ? 6.118 -17.261 80.484 1.00 14.42 469 ARG I N 1
ATOM 3947 C CA A ARG I 1 36 ? 7.165 -17.905 81.277 0.50 16.92 469 ARG I CA 1
ATOM 3948 C CA B ARG I 1 36 ? 7.199 -17.867 81.262 0.50 16.38 469 ARG I CA 1
ATOM 3949 C C . ARG I 1 36 ? 7.370 -17.167 82.613 1.00 15.90 469 ARG I C 1
ATOM 3950 O O . ARG I 1 36 ? 7.515 -17.793 83.668 1.00 15.44 469 ARG I O 1
ATOM 3965 N N . TYR I 1 37 ? 7.311 -15.861 82.609 1.00 15.35 470 TYR I N 1
ATOM 3966 C CA . TYR I 1 37 ? 7.490 -15.139 83.852 1.00 13.53 470 TYR I CA 1
ATOM 3967 C C . TYR I 1 37 ? 6.309 -15.290 84.766 1.00 15.67 470 TYR I C 1
ATOM 3968 O O . TYR I 1 37 ? 6.476 -15.303 85.980 1.00 16.29 470 TYR I O 1
ATOM 3977 N N . THR I 1 38 ? 5.091 -15.370 84.242 1.00 15.61 471 THR I N 1
ATOM 3978 C CA . THR I 1 38 ? 3.953 -15.667 85.120 1.00 16.19 471 THR I CA 1
ATOM 3979 C C . THR I 1 38 ? 4.116 -17.031 85.775 1.00 15.39 471 THR I C 1
ATOM 3980 O O . THR I 1 38 ? 3.865 -17.194 86.974 1.00 15.23 471 THR I O 1
ATOM 3984 N N . ALA I 1 39 ? 4.595 -18.020 85.038 1.00 14.12 472 ALA I N 1
ATOM 3985 C CA . ALA I 1 39 ? 4.776 -19.349 85.550 1.00 15.00 472 ALA I CA 1
ATOM 3986 C C . ALA I 1 39 ? 5.843 -19.349 86.678 1.00 15.96 472 ALA I C 1
ATOM 3987 O O . ALA I 1 39 ? 5.699 -20.083 87.633 1.00 16.63 472 ALA I O 1
ATOM 3989 N N . LYS I 1 40 ? 6.843 -18.496 86.563 1.00 13.80 473 LYS I N 1
ATOM 3990 C CA . LYS I 1 40 ? 7.923 -18.390 87.561 1.00 15.26 473 LYS I CA 1
ATOM 3991 C C . LYS I 1 40 ? 7.389 -17.958 88.908 1.00 12.92 473 LYS I C 1
ATOM 3992 O O . LYS I 1 40 ? 8.011 -18.221 89.930 1.00 14.75 473 LYS I O 1
ATOM 3998 N N . ARG I 1 41 ? 6.231 -17.314 88.953 1.00 12.78 474 ARG I N 1
ATOM 3999 C CA . ARG I 1 41 ? 5.665 -16.893 90.238 1.00 13.73 474 ARG I CA 1
ATOM 4000 C C . ARG I 1 41 ? 5.246 -18.087 91.068 1.00 14.68 474 ARG I C 1
ATOM 4001 O O . ARG I 1 41 ? 5.276 -18.033 92.295 1.00 13.97 474 ARG I O 1
ATOM 4009 N N . GLN I 1 42 ? 4.743 -19.113 90.412 1.00 13.21 475 GLN I N 1
ATOM 4010 C CA . GLN I 1 42 ? 4.081 -20.166 91.128 1.00 13.59 475 GLN I CA 1
ATOM 4011 C C . GLN I 1 42 ? 4.981 -20.946 92.113 1.00 13.49 475 GLN I C 1
ATOM 4012 O O . GLN I 1 42 ? 4.528 -21.173 93.231 1.00 15.44 475 GLN I O 1
ATOM 4018 N N . PRO I 1 43 ? 6.209 -21.327 91.756 1.00 12.75 476 PRO I N 1
ATOM 4019 C CA . PRO I 1 43 ? 7.041 -22.037 92.753 1.00 12.41 476 PRO I CA 1
ATOM 4020 C C . PRO I 1 43 ? 7.292 -21.140 93.968 1.00 13.34 476 PRO I C 1
ATOM 4021 O O . PRO I 1 43 ? 7.483 -21.647 95.081 1.00 14.07 476 PRO I O 1
ATOM 4025 N N . ILE I 1 44 ? 7.408 -19.835 93.751 1.00 12.02 477 ILE I N 1
ATOM 4026 C CA . ILE I 1 44 ? 7.631 -18.919 94.849 1.00 11.47 477 ILE I CA 1
ATOM 4027 C C . ILE I 1 44 ? 6.418 -18.898 95.748 1.00 13.27 477 ILE I C 1
ATOM 4028 O O . ILE I 1 44 ? 6.526 -18.978 96.984 1.00 14.36 477 ILE I O 1
ATOM 4033 N N . LEU I 1 45 ? 5.243 -18.761 95.158 1.00 14.96 478 LEU I N 1
ATOM 4034 C CA . LEU I 1 45 ? 3.980 -18.791 95.914 1.00 15.88 478 LEU I CA 1
ATOM 4035 C C . LEU I 1 45 ? 3.850 -20.126 96.658 1.00 15.56 478 LEU I C 1
ATOM 4036 O O . LEU I 1 45 ? 3.433 -20.143 97.833 1.00 19.83 478 LEU I O 1
ATOM 4041 N N . ASP I 1 46 ? 4.214 -21.234 96.015 1.00 16.26 479 ASP I N 1
ATOM 4042 C CA . ASP I 1 46 ? 4.087 -22.557 96.643 1.00 17.98 479 ASP I CA 1
ATOM 4043 C C . ASP I 1 46 ? 4.988 -22.564 97.884 1.00 16.44 479 ASP I C 1
ATOM 4044 O O . ASP I 1 46 ? 4.584 -23.041 98.954 1.00 23.76 479 ASP I O 1
ATOM 4049 N N . ALA I 1 47 ? 6.203 -22.049 97.758 1.00 15.45 480 ALA I N 1
ATOM 4050 C CA . ALA I 1 47 ? 7.190 -22.032 98.857 1.00 17.48 480 ALA I CA 1
ATOM 4051 C C . ALA I 1 47 ? 6.663 -21.137 99.989 1.00 18.12 480 ALA I C 1
ATOM 4052 O O . ALA I 1 47 ? 6.867 -21.467 101.171 1.00 25.81 480 ALA I O 1
ATOM 4054 N N . MET I 1 48 ? 5.991 -20.051 99.676 1.00 16.59 481 MET I N 1
ATOM 4055 C CA . MET I 1 48 ? 5.363 -19.224 100.725 1.00 20.31 481 MET I CA 1
ATOM 4056 C C . MET I 1 48 ? 4.169 -19.975 101.332 1.00 20.85 481 MET I C 1
ATOM 4057 O O . MET I 1 48 ? 3.947 -19.907 102.554 1.00 27.77 481 MET I O 1
ATOM 4062 N N . ASP I 1 49 ? 3.295 -20.533 100.476 1.00 26.25 482 ASP I N 1
ATOM 4063 C CA . ASP I 1 49 ? 1.956 -21.057 100.909 1.00 28.12 482 ASP I CA 1
ATOM 4064 C C . ASP I 1 49 ? 2.145 -22.106 101.960 1.00 33.33 482 ASP I C 1
ATOM 4065 O O . ASP I 1 49 ? 1.311 -22.263 102.899 1.00 31.44 482 ASP I O 1
ATOM 4070 N N . ALA I 1 50 ? 3.232 -22.843 101.811 1.00 29.98 483 ALA I N 1
ATOM 4071 C CA . ALA I 1 50 ? 3.428 -24.083 102.542 1.00 32.90 483 ALA I CA 1
ATOM 4072 C C . ALA I 1 50 ? 4.222 -23.892 103.829 1.00 25.97 483 ALA I C 1
ATOM 4073 O O . ALA I 1 50 ? 4.423 -24.844 104.557 1.00 37.55 483 ALA I O 1
ATOM 4075 N N . LYS I 1 51 ? 4.698 -22.681 104.095 1.00 33.82 484 LYS I N 1
ATOM 4076 C CA . LYS I 1 51 ? 5.417 -22.407 105.315 1.00 30.33 484 LYS I CA 1
ATOM 4077 C C . LYS I 1 51 ? 4.571 -22.841 106.484 1.00 31.50 484 LYS I C 1
ATOM 4078 O O . LYS I 1 51 ? 3.435 -22.415 106.621 1.00 33.75 484 LYS I O 1
ATOM 4085 N N . PHE J 1 4 ? 22.337 54.181 94.076 1.00 56.52 437 PHE J N 1
ATOM 4086 C CA . PHE J 1 4 ? 22.970 54.843 95.266 1.00 53.76 437 PHE J CA 1
ATOM 4087 C C . PHE J 1 4 ? 22.031 54.824 96.468 1.00 53.36 437 PHE J C 1
ATOM 4088 O O . PHE J 1 4 ? 22.450 54.527 97.597 1.00 59.40 437 PHE J O 1
ATOM 4090 N N . ASP J 1 5 ? 20.757 55.153 96.217 1.00 57.90 438 ASP J N 1
ATOM 4091 C CA . ASP J 1 5 ? 19.722 55.123 97.247 1.00 46.94 438 ASP J CA 1
ATOM 4092 C C . ASP J 1 5 ? 19.496 53.672 97.716 1.00 43.34 438 ASP J C 1
ATOM 4093 O O . ASP J 1 5 ? 19.381 53.402 98.920 1.00 49.16 438 ASP J O 1
ATOM 4095 N N . PHE J 1 6 ? 19.481 52.744 96.762 1.00 38.16 439 PHE J N 1
ATOM 4096 C CA . PHE J 1 6 ? 19.326 51.302 97.051 1.00 40.27 439 PHE J CA 1
ATOM 4097 C C . PHE J 1 6 ? 20.454 50.695 97.852 1.00 37.33 439 PHE J C 1
ATOM 4098 O O . PHE J 1 6 ? 20.257 49.675 98.519 1.00 47.48 439 PHE J O 1
ATOM 4106 N N . LEU J 1 7 ? 21.639 51.299 97.768 1.00 34.02 440 LEU J N 1
ATOM 4107 C CA . LEU J 1 7 ? 22.866 50.699 98.309 1.00 30.28 440 LEU J CA 1
ATOM 4108 C C . LEU J 1 7 ? 23.418 51.310 99.568 1.00 28.78 440 LEU J C 1
ATOM 4109 O O . LEU J 1 7 ? 24.305 50.685 100.220 1.00 29.56 440 LEU J O 1
ATOM 4114 N N . LYS J 1 8 ? 22.967 52.526 99.883 1.00 39.70 441 LYS J N 1
ATOM 4115 C CA . LYS J 1 8 ? 23.595 53.364 100.940 1.00 40.82 441 LYS J CA 1
ATOM 4116 C C . LYS J 1 8 ? 23.720 52.649 102.301 1.00 33.47 441 LYS J C 1
ATOM 4117 O O . LYS J 1 8 ? 24.762 52.748 102.998 1.00 36.74 441 LYS J O 1
ATOM 4119 N N . ASN J 1 9 ? 22.663 51.907 102.641 1.00 35.58 442 ASN J N 1
ATOM 4120 C CA . ASN J 1 9 ? 22.438 51.368 103.994 1.00 34.82 442 ASN J CA 1
ATOM 4121 C C . ASN J 1 9 ? 22.716 49.880 104.066 1.00 33.28 442 ASN J C 1
ATOM 4122 O O . ASN J 1 9 ? 22.312 49.168 105.026 1.00 33.64 442 ASN J O 1
ATOM 4127 N N . LEU J 1 10 ? 23.386 49.388 103.025 1.00 33.59 443 LEU J N 1
ATOM 4128 C CA . LEU J 1 10 ? 23.628 47.986 102.936 1.00 28.71 443 LEU J CA 1
ATOM 4129 C C . LEU J 1 10 ? 25.020 47.701 103.526 1.00 24.27 443 LEU J C 1
ATOM 4130 O O . LEU J 1 10 ? 25.957 48.513 103.447 1.00 28.21 443 LEU J O 1
ATOM 4135 N N . SER J 1 11 ? 25.101 46.552 104.172 1.00 26.14 444 SER J N 1
ATOM 4136 C CA . SER J 1 11 ? 26.362 46.007 104.699 1.00 25.86 444 SER J CA 1
ATOM 4137 C C . SER J 1 11 ? 27.238 45.546 103.537 1.00 23.58 444 SER J C 1
ATOM 4138 O O . SER J 1 11 ? 26.709 45.342 102.438 1.00 25.71 444 SER J O 1
ATOM 4141 N N . LEU J 1 12 ? 28.534 45.320 103.755 1.00 26.42 445 LEU J N 1
ATOM 4142 C CA . LEU J 1 12 ? 29.331 44.681 102.740 1.00 26.53 445 LEU J CA 1
ATOM 4143 C C . LEU J 1 12 ? 28.757 43.340 102.300 1.00 26.75 445 LEU J C 1
ATOM 4144 O O . LEU J 1 12 ? 28.778 43.012 101.136 1.00 26.22 445 LEU J O 1
ATOM 4149 N N . GLU J 1 13 ? 28.316 42.513 103.232 1.00 27.95 446 GLU J N 1
ATOM 4150 C CA . GLU J 1 13 ? 27.707 41.224 102.842 1.00 26.27 446 GLU J CA 1
ATOM 4151 C C . GLU J 1 13 ? 26.485 41.390 101.917 1.00 24.23 446 GLU J C 1
ATOM 4152 O O . GLU J 1 13 ? 26.383 40.666 100.920 1.00 26.66 446 GLU J O 1
ATOM 4158 N N . GLU J 1 14 ? 25.570 42.308 102.254 1.00 23.14 447 GLU J N 1
ATOM 4159 C CA . GLU J 1 14 ? 24.436 42.609 101.376 1.00 23.22 447 GLU J CA 1
ATOM 4160 C C . GLU J 1 14 ? 24.893 43.130 99.998 1.00 24.02 447 GLU J C 1
ATOM 4161 O O . GLU J 1 14 ? 24.309 42.773 98.981 1.00 23.30 447 GLU J O 1
ATOM 4167 N N . LEU J 1 15 ? 25.913 43.979 99.962 1.00 20.29 448 LEU J N 1
ATOM 4168 C CA . LEU J 1 15 ? 26.498 44.471 98.690 1.00 21.13 448 LEU J CA 1
ATOM 4169 C C . LEU J 1 15 ? 27.013 43.334 97.816 1.00 21.18 448 LEU J C 1
ATOM 4170 O O . LEU J 1 15 ? 26.799 43.301 96.584 1.00 21.47 448 LEU J O 1
ATOM 4175 N N . GLN J 1 16 ? 27.786 42.464 98.392 1.00 22.51 449 GLN J N 1
ATOM 4176 C CA . GLN J 1 16 ? 28.303 41.291 97.732 1.00 26.43 449 GLN J CA 1
ATOM 4177 C C . GLN J 1 16 ? 27.163 40.461 97.130 1.00 23.61 449 GLN J C 1
ATOM 4178 O O . GLN J 1 16 ? 27.262 40.009 95.961 1.00 23.72 449 GLN J O 1
ATOM 4184 N N . MET J 1 17 ? 26.051 40.331 97.851 1.00 26.17 450 MET J N 1
ATOM 4185 C CA . MET J 1 17 ? 24.906 39.615 97.272 1.00 26.05 450 MET J CA 1
ATOM 4186 C C . MET J 1 17 ? 24.316 40.319 96.049 1.00 27.36 450 MET J C 1
ATOM 4187 O O . MET J 1 17 ? 23.974 39.672 95.051 1.00 23.20 450 MET J O 1
ATOM 4192 N N . ARG J 1 18 ? 24.154 41.622 96.134 1.00 25.35 451 ARG J N 1
ATOM 4193 C CA . ARG J 1 18 ? 23.670 42.395 95.032 1.00 24.30 451 ARG J CA 1
ATOM 4194 C C . ARG J 1 18 ? 24.576 42.161 93.835 1.00 23.68 451 ARG J C 1
ATOM 4195 O O . ARG J 1 18 ? 24.085 42.005 92.758 1.00 23.34 451 ARG J O 1
ATOM 4203 N N . LEU J 1 19 ? 25.899 42.150 94.029 1.00 22.03 452 LEU J N 1
ATOM 4204 C CA . LEU J 1 19 ? 26.820 42.051 92.900 1.00 20.80 452 LEU J CA 1
ATOM 4205 C C . LEU J 1 19 ? 26.641 40.688 92.255 1.00 22.43 452 LEU J C 1
ATOM 4206 O O . LEU J 1 19 ? 26.571 40.563 91.010 1.00 24.58 452 LEU J O 1
ATOM 4211 N N . LYS J 1 20 ? 26.596 39.643 93.087 1.00 24.69 453 LYS J N 1
ATOM 4212 C CA . LYS J 1 20 ? 26.494 38.290 92.632 1.00 24.95 453 LYS J CA 1
ATOM 4213 C C . LYS J 1 20 ? 25.167 37.983 91.945 1.00 22.57 453 LYS J C 1
ATOM 4214 O O . LYS J 1 20 ? 25.117 37.157 91.007 1.00 28.63 453 LYS J O 1
ATOM 4220 N N . ALA J 1 21 ? 24.101 38.665 92.371 1.00 21.72 454 ALA J N 1
ATOM 4221 C CA . ALA J 1 21 ? 22.780 38.470 91.779 1.00 23.24 454 ALA J CA 1
ATOM 4222 C C . ALA J 1 21 ? 22.738 38.868 90.302 1.00 23.93 454 ALA J C 1
ATOM 4223 O O . ALA J 1 21 ? 21.884 38.388 89.528 1.00 26.01 454 ALA J O 1
ATOM 4225 N N . LEU J 1 22 ? 23.629 39.757 89.907 1.00 21.95 455 LEU J N 1
ATOM 4226 C CA . LEU J 1 22 ? 23.623 40.231 88.535 1.00 20.06 455 LEU J CA 1
ATOM 4227 C C . LEU J 1 22 ? 24.020 39.142 87.519 1.00 22.04 455 LEU J C 1
ATOM 4228 O O . LEU J 1 22 ? 23.637 39.239 86.343 1.00 23.23 455 LEU J O 1
ATOM 4233 N N . ASP J 1 23 ? 24.783 38.147 87.939 1.00 24.80 456 ASP J N 1
ATOM 4234 C CA . ASP J 1 23 ? 25.275 37.159 86.991 1.00 23.27 456 ASP J CA 1
ATOM 4235 C C . ASP J 1 23 ? 24.132 36.269 86.456 1.00 24.10 456 ASP J C 1
ATOM 4236 O O . ASP J 1 23 ? 23.968 36.174 85.251 1.00 24.87 456 ASP J O 1
ATOM 4241 N N . PRO J 1 24 ? 23.285 35.707 87.333 1.00 24.98 457 PRO J N 1
ATOM 4242 C CA . PRO J 1 24 ? 22.135 34.964 86.806 1.00 27.89 457 PRO J CA 1
ATOM 4243 C C . PRO J 1 24 ? 21.099 35.833 86.089 1.00 22.73 457 PRO J C 1
ATOM 4244 O O . PRO J 1 24 ? 20.369 35.352 85.202 1.00 22.55 457 PRO J O 1
ATOM 4248 N N . MET J 1 25 ? 21.031 37.102 86.463 1.00 21.90 458 MET J N 1
ATOM 4249 C CA . MET J 1 25 ? 20.166 38.010 85.751 1.00 21.81 458 MET J CA 1
ATOM 4250 C C . MET J 1 25 ? 20.668 38.140 84.298 1.00 20.48 458 MET J C 1
ATOM 4251 O O . MET J 1 25 ? 19.883 38.084 83.350 1.00 18.36 458 MET J O 1
ATOM 4256 N N . MET J 1 26 ? 21.983 38.309 84.134 1.00 19.75 459 MET J N 1
ATOM 4257 C CA . MET J 1 26 ? 22.566 38.475 82.803 1.00 19.41 459 MET J CA 1
ATOM 4258 C C . MET J 1 26 ? 22.362 37.183 82.029 1.00 19.49 459 MET J C 1
ATOM 4259 O O . MET J 1 26 ? 22.010 37.223 80.840 1.00 19.32 459 MET J O 1
ATOM 4264 N N . GLU J 1 27 ? 22.581 36.044 82.667 1.00 19.10 460 GLU J N 1
ATOM 4265 C CA . GLU J 1 27 ? 22.354 34.753 81.987 1.00 19.65 460 GLU J CA 1
ATOM 4266 C C . GLU J 1 27 ? 20.920 34.577 81.494 1.00 19.56 460 GLU J C 1
ATOM 4267 O O . GLU J 1 27 ? 20.666 34.093 80.369 1.00 18.75 460 GLU J O 1
ATOM 4273 N N . ARG J 1 28 ? 19.949 35.025 82.264 1.00 17.92 461 ARG J N 1
ATOM 4274 C CA A ARG J 1 28 ? 18.571 34.926 81.794 0.50 17.52 461 ARG J CA 1
ATOM 4275 C CA B ARG J 1 28 ? 18.572 34.945 81.831 0.50 17.69 461 ARG J CA 1
ATOM 4276 C C . ARG J 1 28 ? 18.333 35.873 80.643 1.00 17.12 461 ARG J C 1
ATOM 4277 O O . ARG J 1 28 ? 17.572 35.548 79.747 1.00 17.78 461 ARG J O 1
ATOM 4292 N N . GLU J 1 29 ? 18.954 37.031 80.631 1.00 17.33 462 GLU J N 1
ATOM 4293 C CA . GLU J 1 29 ? 18.799 37.911 79.497 1.00 16.31 462 GLU J CA 1
ATOM 4294 C C . GLU J 1 29 ? 19.451 37.249 78.249 1.00 15.21 462 GLU J C 1
ATOM 4295 O O . GLU J 1 29 ? 18.942 37.419 77.136 1.00 17.49 462 GLU J O 1
ATOM 4301 N N . ILE J 1 30 ? 20.527 36.498 78.410 1.00 16.55 463 ILE J N 1
ATOM 4302 C CA . ILE J 1 30 ? 21.097 35.787 77.246 1.00 17.16 463 ILE J CA 1
ATOM 4303 C C . ILE J 1 30 ? 20.115 34.730 76.752 1.00 14.55 463 ILE J C 1
ATOM 4304 O O . ILE J 1 30 ? 19.891 34.562 75.517 1.00 16.65 463 ILE J O 1
ATOM 4309 N N . GLU J 1 31 ? 19.453 33.999 77.656 1.00 16.54 464 GLU J N 1
ATOM 4310 C CA . GLU J 1 31 ? 18.405 33.053 77.244 1.00 15.01 464 GLU J CA 1
ATOM 4311 C C . GLU J 1 31 ? 17.314 33.744 76.482 1.00 15.33 464 GLU J C 1
ATOM 4312 O O . GLU J 1 31 ? 16.782 33.213 75.477 1.00 17.26 464 GLU J O 1
ATOM 4318 N N . GLU J 1 32 ? 16.903 34.906 76.964 1.00 15.54 465 GLU J N 1
ATOM 4319 C CA . GLU J 1 32 ? 15.823 35.616 76.297 1.00 17.79 465 GLU J CA 1
ATOM 4320 C C . GLU J 1 32 ? 16.268 36.054 74.927 1.00 17.59 465 GLU J C 1
ATOM 4321 O O . GLU J 1 32 ? 15.480 36.009 74.005 1.00 17.09 465 GLU J O 1
ATOM 4327 N N . LEU J 1 33 ? 17.519 36.473 74.795 1.00 16.51 466 LEU J N 1
ATOM 4328 C CA . LEU J 1 33 ? 18.046 36.884 73.487 1.00 17.83 466 LEU J CA 1
ATOM 4329 C C . LEU J 1 33 ? 18.003 35.700 72.515 1.00 16.29 466 LEU J C 1
ATOM 4330 O O . LEU J 1 33 ? 17.632 35.840 71.343 1.00 17.65 466 LEU J O 1
ATOM 4335 N N . ARG J 1 34 ? 18.356 34.514 72.979 1.00 16.70 467 ARG J N 1
ATOM 4336 C CA . ARG J 1 34 ? 18.321 33.331 72.095 1.00 16.29 467 ARG J CA 1
ATOM 4337 C C . ARG J 1 34 ? 16.896 33.046 71.618 1.00 17.14 467 ARG J C 1
ATOM 4338 O O . ARG J 1 34 ? 16.680 32.680 70.454 1.00 18.82 467 ARG J O 1
ATOM 4346 N N . GLN J 1 35 ? 15.906 33.164 72.491 1.00 16.57 468 GLN J N 1
ATOM 4347 C CA . GLN J 1 35 ? 14.537 32.963 72.096 1.00 16.99 468 GLN J CA 1
ATOM 4348 C C . GLN J 1 35 ? 14.101 34.017 71.079 1.00 19.71 468 GLN J C 1
ATOM 4349 O O . GLN J 1 35 ? 13.461 33.713 70.072 1.00 20.14 468 GLN J O 1
ATOM 4355 N N . ARG J 1 36 ? 14.504 35.251 71.300 1.00 18.09 469 ARG J N 1
ATOM 4356 C CA A ARG J 1 36 ? 14.130 36.327 70.404 0.60 20.22 469 ARG J CA 1
ATOM 4357 C CA B ARG J 1 36 ? 14.151 36.351 70.419 0.40 19.43 469 ARG J CA 1
ATOM 4358 C C . ARG J 1 36 ? 14.698 36.072 69.022 1.00 19.94 469 ARG J C 1
ATOM 4359 O O . ARG J 1 36 ? 14.002 36.256 68.033 1.00 19.97 469 ARG J O 1
ATOM 4374 N N . TYR J 1 37 ? 15.943 35.610 68.951 1.00 19.11 470 TYR J N 1
ATOM 4375 C CA . TYR J 1 37 ? 16.561 35.378 67.628 1.00 17.28 470 TYR J CA 1
ATOM 4376 C C . TYR J 1 37 ? 16.035 34.155 66.943 1.00 19.81 470 TYR J C 1
ATOM 4377 O O . TYR J 1 37 ? 15.909 34.159 65.715 1.00 19.05 470 TYR J O 1
ATOM 4386 N N . THR J 1 38 ? 15.593 33.166 67.701 1.00 18.53 471 THR J N 1
ATOM 4387 C CA . THR J 1 38 ? 14.894 32.021 67.104 1.00 20.06 471 THR J CA 1
ATOM 4388 C C . THR J 1 38 ? 13.618 32.485 66.414 1.00 17.47 471 THR J C 1
ATOM 4389 O O . THR J 1 38 ? 13.277 32.030 65.283 1.00 19.08 471 THR J O 1
ATOM 4393 N N . ALA J 1 39 ? 12.877 33.381 67.050 1.00 18.36 472 ALA J N 1
ATOM 4394 C CA . ALA J 1 39 ? 11.667 33.937 66.478 1.00 20.61 472 ALA J CA 1
ATOM 4395 C C . ALA J 1 39 ? 11.960 34.800 65.266 1.00 18.63 472 ALA J C 1
ATOM 4396 O O . ALA J 1 39 ? 11.140 34.878 64.377 1.00 23.43 472 ALA J O 1
ATOM 4398 N N . LYS J 1 40 ? 13.093 35.496 65.254 1.00 19.16 473 LYS J N 1
ATOM 4399 C CA . LYS J 1 40 ? 13.449 36.301 64.094 1.00 19.98 473 LYS J CA 1
ATOM 4400 C C . LYS J 1 40 ? 13.815 35.390 62.898 1.00 18.90 473 LYS J C 1
ATOM 4401 O O . LYS J 1 40 ? 13.582 35.764 61.715 1.00 22.59 473 LYS J O 1
ATOM 4407 N N . ARG J 1 41 ? 14.418 34.248 63.171 1.00 17.44 474 ARG J N 1
ATOM 4408 C CA . ARG J 1 41 ? 14.838 33.344 62.115 1.00 17.16 474 ARG J CA 1
ATOM 4409 C C . ARG J 1 41 ? 13.662 32.643 61.453 1.00 20.59 474 ARG J C 1
ATOM 4410 O O . ARG J 1 41 ? 13.703 32.321 60.237 1.00 17.82 474 ARG J O 1
ATOM 4418 N N . GLN J 1 42 ? 12.606 32.402 62.202 1.00 18.50 475 GLN J N 1
ATOM 4419 C CA . GLN J 1 42 ? 11.568 31.512 61.739 1.00 17.67 475 GLN J CA 1
ATOM 4420 C C . GLN J 1 42 ? 10.890 31.988 60.459 1.00 18.76 475 GLN J C 1
ATOM 4421 O O . GLN J 1 42 ? 10.716 31.175 59.557 1.00 17.90 475 GLN J O 1
ATOM 4427 N N . PRO J 1 43 ? 10.559 33.279 60.363 1.00 18.82 476 PRO J N 1
ATOM 4428 C CA . PRO J 1 43 ? 9.874 33.673 59.108 1.00 20.02 476 PRO J CA 1
ATOM 4429 C C . PRO J 1 43 ? 10.780 33.557 57.881 1.00 18.71 476 PRO J C 1
ATOM 4430 O O . PRO J 1 43 ? 10.271 33.354 56.761 1.00 18.29 476 PRO J O 1
ATOM 4434 N N . ILE J 1 44 ? 12.079 33.759 58.062 1.00 16.73 477 ILE J N 1
ATOM 4435 C CA . ILE J 1 44 ? 13.010 33.579 56.972 1.00 16.89 477 ILE J CA 1
ATOM 4436 C C . ILE J 1 44 ? 13.032 32.126 56.546 1.00 16.52 477 ILE J C 1
ATOM 4437 O O . ILE J 1 44 ? 13.004 31.818 55.343 1.00 16.21 477 ILE J O 1
ATOM 4442 N N . LEU J 1 45 ? 13.120 31.206 57.505 1.00 15.68 478 LEU J N 1
ATOM 4443 C CA . LEU J 1 45 ? 13.032 29.778 57.173 1.00 16.32 478 LEU J CA 1
ATOM 4444 C C . LEU J 1 45 ? 11.689 29.373 56.548 1.00 16.81 478 LEU J C 1
ATOM 4445 O O . LEU J 1 45 ? 11.649 28.582 55.607 1.00 19.05 478 LEU J O 1
ATOM 4450 N N . ASP J 1 46 ? 10.618 29.991 57.005 1.00 16.75 479 ASP J N 1
ATOM 4451 C CA . ASP J 1 46 ? 9.297 29.727 56.449 1.00 20.30 479 ASP J CA 1
ATOM 4452 C C . ASP J 1 46 ? 9.292 30.183 54.991 1.00 17.20 479 ASP J C 1
ATOM 4453 O O . ASP J 1 46 ? 8.769 29.469 54.083 1.00 19.40 479 ASP J O 1
ATOM 4458 N N . ALA J 1 47 ? 9.920 31.308 54.702 1.00 18.35 480 ALA J N 1
ATOM 4459 C CA . ALA J 1 47 ? 9.900 31.844 53.320 1.00 19.06 480 ALA J CA 1
ATOM 4460 C C . ALA J 1 47 ? 10.757 30.975 52.437 1.00 17.90 480 ALA J C 1
ATOM 4461 O O . ALA J 1 47 ? 10.373 30.693 51.292 1.00 22.41 480 ALA J O 1
ATOM 4463 N N . MET J 1 48 ? 11.867 30.472 52.951 1.00 19.24 481 MET J N 1
ATOM 4464 C CA . MET J 1 48 ? 12.666 29.511 52.194 1.00 19.58 481 MET J CA 1
ATOM 4465 C C . MET J 1 48 ? 11.858 28.266 51.842 1.00 19.24 481 MET J C 1
ATOM 4466 O O . MET J 1 48 ? 11.936 27.762 50.716 1.00 23.19 481 MET J O 1
ATOM 4471 N N . ASP J 1 49 ? 11.101 27.745 52.806 1.00 19.68 482 ASP J N 1
ATOM 4472 C CA . ASP J 1 49 ? 10.332 26.508 52.572 1.00 18.36 482 ASP J CA 1
ATOM 4473 C C . ASP J 1 49 ? 9.215 26.644 51.572 1.00 22.28 482 ASP J C 1
ATOM 4474 O O . ASP J 1 49 ? 8.789 25.633 50.974 1.00 28.85 482 ASP J O 1
ATOM 4479 N N . ALA J 1 50 ? 8.711 27.854 51.431 1.00 23.56 483 ALA J N 1
ATOM 4480 C CA . ALA J 1 50 ? 7.648 28.170 50.489 1.00 24.25 483 ALA J CA 1
ATOM 4481 C C . ALA J 1 50 ? 8.120 28.395 49.047 1.00 25.73 483 ALA J C 1
ATOM 4482 O O . ALA J 1 50 ? 7.306 28.436 48.153 1.00 32.33 483 ALA J O 1
ATOM 4484 N N . LYS J 1 51 ? 9.416 28.548 48.844 1.00 24.12 484 LYS J N 1
ATOM 4485 C CA . LYS J 1 51 ? 9.983 28.775 47.518 1.00 25.47 484 LYS J CA 1
ATOM 4486 C C . LYS J 1 51 ? 9.811 27.544 46.634 1.00 24.38 484 LYS J C 1
ATOM 4487 O O . LYS J 1 51 ? 9.715 27.705 45.418 1.00 27.42 484 LYS J O 1
#

Radius of gyration: 30.65 Å; Cα contacts (8 Å, |Δi|>4): 397; chains: 10; bounding box: 64×79×91 Å

Sequence (507 aa):
SMDFDFLKKNLSLEELQMMRRLKKALDPMMEEREIEELRQRYTTAKRQPILDAMDAKSMDFDFLKNLSLLEEELQMRLKALDPMMEREIEELRRQRYTAKRQPILDAMDAKSMDFDFLKNLSLLEELQMMRLKALDPMMEREIEELRQRYTAKRQPILDAMDAKSMMDFDFLKNLSLEELQMRLKALDPMMMEEREIEELLRQRRYTTAKRQPILDAMDAKSSMDFDFLKNLSLEEELQQMMRLKALDPMMEREIEEELRQQRRYTAKRQPILDAMDAKSMDFDFLKNLSLEELQMRLKALDPMMMEEREIEELRQRYTAKRQPILDAMDAKSSMMDDFFDDFFLKNLSLEEELQQMMRLKALDPMMMEREIEELRRQRYTAKRQPILDAMDAKSMDFDFLKNLSLEELQMMRLKALDPMMEREIEELRQRYTAKRQPILDAMDAKSMDFDFLKNLSLEELQMMRLKALDPMMMEREIEELLRQRRYTAKRQPILDAMDAKFDFLKNLSLEELQMRLKALDPMMERREIEELRQRRYTAKRQPILDAMDAK

Foldseek 3Di:
DVVCVVCVPDDPVVVVVVVVVVVVVVVVVVVVVVVVVVVVVVVVVVVVVVD/DVVVVVVVPDDPVVVVVVVVVVVVVVVVVVVVVVVVVVVVVVVVVVVVVVD/DDDCVVPVPDDPVVVVVVVVVVVVVVVVVVVVVVVVVVVVVVVVVVVVVVD/DVVCVVVVPDDPVVVVVVVVVVVVVVVVVVVVVVVVVVVVCVVVVVVVVVD/DDDDVVPVVDDPVVVVVVVVVVVVVVVVVVVVVVVVVVVVVVVVVVVVVVD/DVVCVVVVPDDPVVVVVVVVVVVVVVVVVVVVVVVVVVVVCVVVVVVVVDD/DVVCVVCVPDDPVRVVVVVVVPVVVVVVVVVVVVVVVVVVVVVVVVVVVVD/DCCCVVPVPDDPVVVVVVVVVVVVVVVVVVVVVVVVVVVVVVVVVVVVVVD/DVVCVVPVPDDPVVVVVVVVCPVVVVVVVVVVVVVVVVVVVVVVVVVVVVD/DVVPPPDDVVRVVVVVVVVVVVVVVVVVVVVVVVVVVCVVVVVVVVVD

CATH classification: 4.10.170.10

B-factor: mean 23.42, std 10.49, range [9.53, 80.12]

Secondary structure (DSSP, 8-state):
-HHHHHHTTS-HHHHHHHHHHHHHHHHHHHHHHHHHHHHHHHHHHHHHHH-/-HHHHHHHHS-HHHHHHHHHHHHHHHHHHHHHHHHHHHHHHHHHHHHHHT-/---HHHHTTS-HHHHHHHHHHHHHHHHHHHHHHHHHHHHHHHHHHHHHHT-/-HHHHHHTTS-HHHHHHHHHHHHHHHHHHHHHHHHHHHHHHHHHHHHHHT-/---HHHHTTS-HHHHHHHHHHHHHHHHHHHHHHHHHHHHHHHHHHHHHHT-/-HHHHHHTTS-HHHHHHHHHHHHHHHHHHHHHHHHHHHHHHHHHHHHHH--/--HHHHGGGS-HHHHHHHHHHHHHHHHHHHHHHHHHHHHHHHHHHHHHHT-/-HHHHHHTT--HHHHHHHHHHHHHHHHHHHHHHHHHHHHHHHHHHHHHHT-/-HHHHHHTTS-HHHHHHHHHHHHHHHHHHHHHHHHHHHHHHHHHHHHHHT-/-TTTTT--HHHHHHHHHHHHHHHHHHHHHHHHHHHHHHHHHHHHHHH-

InterPro domains:
  IPR000719 Protein kinase domain [PF00069] (28-278)
  IPR000719 Protein kinase domain [PS50011] (27-278)
  IPR000719 Protein kinase domain [SM00220] (27-278)
  IPR011009 Protein kinase-like domain superfamily [SSF56112] (24-287)
  IPR011524 SARAH domain [PS50951] (437-484)
  IPR017441 Protein kinase, ATP binding site [PS00107] (33-56)
  IPR024205 Mst1/2 SARAH domain [PF11629] (437-484)
  IPR036674 p53-like tetramerisation domain superfamily [G3DSA:4.10.170.10] (435-491)
  IPR049568 Mst2, SARAH domain [cd21888] (436-484)
  IPR050629 STE20/SPS1-related Proline-Alanine-rich Kinase [PTHR48012] (18-412)

Organism: Homo sapiens (NCBI:txid9606)

Solvent-accessible surface area: 33957 Å² total; per-residue (Å²): 80,123,87,53,71,66,14,88,114,12,66,63,120,14,0,68,54,23,19,153,18,11,60,82,62,32,90,140,39,24,37,67,4,88,122,83,7,75,67,84,87,90,34,11,56,60,0,37,122,64,138,102,109,27,53,60,4,10,95,64,0,49,77,127,18,0,75,55,18,30,151,16,15,87,82,53,43,92,61,63,25,7,78,20,56,32,113,11,16,66,68,15,57,20,9,3,55,1,21,44,57,77,71,16,86,82,99,28,3,78,100,27,56,87,131,58,0,80,91,12,17,131,21,13,74,70,53,41,84,116,69,26,66,73,19,130,123,61,13,85,66,83,66,94,28,10,66,57,1,43,113,70,142,65,79,91,54,50,59,16,92,117,21,60,86,104,1,0,89,78,45,30,168,50,23,75,83,80,19,91,134,29,24,90,46,18,138,112,89,14,72,64,58,80,92,26,10,55,58,0,28,122,59,124,74,15,104,85,102,24,2,84,106,45,58,102,117,62,2,74,139,26,11,128,26,10,71,87,67,43,94,71,59,28,12,51,16,60,29,87,13,10,59,89,12,50,24,10,2,55,0,28,80,70,97,105,92,79,59,79,30,16,81,117,6,56,94,114,1,0,90,83,46,12,172,42,10,54,83,67,34,90,150,55,22,74,57,16,138,109,83,14,74,64,63,82,89,25,12,54,58,7,47,123,44,154,114,90,87,65,65,36,6,69,95,2,53,89,135,36,0,87,88,83,21,156,45,13,72,85,88,21,85,54,69,10,50,62,23,90,8,137,15,13,57,79,15,61,49,6,7,79,22,31,92,91,147,71,96,44,116,70,39,20,124,114,6,53,81,98,19,0,64,43,58,21,149,0,0,46,64,54,13,77,139,69,10,80,66,10,130,119,75,9,89,65,95,65,92,23,5,67,56,2,28,120,72,134,107,162,102,126,84,111,70,120,128,48,67,123,125,57,62,105,117,101,100,172,36,99,56,82,100,97,91,144,115,76,85,61,83,161,121,126,130,91,64,116,156,93,85,105,78,73,57,118,116,86,215,111,97,186,77,81,144,39,56,154,128,70,60,89,117,110,114,116,50,95,90,87,109,128,93,76,113,71,7,95,88,73,40,125,112,22,67,100,72,65,79,108,6,76,60,109,88,85,144